Protein AF-0000000081332799 (afdb_homodimer)

Foldseek 3Di:
DFQFKKWFFFQQQGIKMDRRLQPDIAFAFDDADDDRGWHWFEKEAQLPQLLWMWTFTQQGIWIGNFNPHGIHDQDAPQGNFGWNYKYADNVANQWIWIFTKPVDATWIWIGNGNRPYIDTQPDDWDQQADPPGGKTWAEWEAAPVAQQWIWTAIQRTAIWIGRGNRNHIDGQLVQDDDPQSRGWAYWYWAAAPPFIKIWTDGQFWIWIDRPSNNHIDTDGCCVVPVFGGKHEKDDAPRQRAKIKTKTANDVQHQFIWMWITRGNRPDIDTFDEPDTDRGTWHEKEASNVQRLWIWIAHQQFWIWIGNGNRNYIDTRPDGDHGGNYMYGGSHRGDDDHYDDPPPDPD/DFQFKKWFFFQQQGIWMDRRLQPDIAFAFDDADDDRGWHWFEKEAQLPQLLWMWTFTQQGIWIGNFNPHGIHDQDAPQGNFGWNYKYADNVARQWIWIFTKPVDATWIWIGNGNRPYIDTQPDDWDQQADPPGGKTWAEWEAAPVAQQWIWTAIQRTAIWIGRGNRNHIDGQLVQPDDPQSRGWAYWYWAAAPPFIKIWTDGQFWIWIDGPSNNHIDTDGCCVVPVFGGKHEKDDAPRQRAKIKTKTANDVQHQFIWMWITRGNRPDIDTFDEPDTDRGTWHEKEASNVQRLWIWIAHQQFWIWIGNGNRNYIDTRPDGDHGGNYMYGGSHRGDDDHHDDPPPDPD

Secondary structure (DSSP, 8-state):
----EEEEEEESS-EEEESSTTSS-B---SSSSS-TT-BEEEEEE-SS-TT-EEEEETTEEEEESSTTSSEEEPP-TTTTSPEEEEEEETTEEEEEEEEEBTTSPP-EEEESSTTSS-EE-S----S-BTTTBS-EEEEEEE-TT-TT-EEEEEETTEEEEESSTTSS-EE-GGGSSSTTTT-EEEEEEEEETTEEEEEEEESSEEEEESSTTSS-EEEEHHHHHS--EEEEEE--TT-SS-EEEEEESSSS-S-EEEEEESSTTSS-EE---SS--SS-EEEEEEETTEEEEEEEEETTS-EEEESSTTSS-EE-S---SEEEEEEEESS---------S-----/----EEEEEEESS-EEEESSTTSS-B---SSSSS-TT-BEEEEEE-SS-TT-EEEEETTEEEEESSTTSSEEEPP-TTTTSPEEEEEEETTEEEEEEEEEBTTSPP-EEEESSTTSS-EE-S----S-BTTTBS-EEEEEEE-TT-TT-EEEEEETTEEEEESSTTSS-EE-GGGSSSTTTT-EEEEEEEEETTEEEEEEEESSEEEEESSTTSS-EEEEHHHHHS--EEEEEE--TT-SS-EEEEEESSSS-S-EEEEEESSTTSS-EE---SS--SS-EEEEEEETTEEEEEEEEETTS-EEEESSTTSS-EE-S---SEEEEEEEESS---------S-----

Structure (mmCIF, N/CA/C/O backbone):
data_AF-0000000081332799-model_v1
#
loop_
_entity.id
_entity.type
_entity.pdbx_description
1 polymer 'Glycosyl hydrolase'
#
loop_
_atom_site.group_PDB
_atom_site.id
_atom_site.type_symbol
_atom_site.label_atom_id
_atom_site.label_alt_id
_atom_site.label_comp_id
_atom_site.label_asym_id
_atom_site.label_entity_id
_atom_site.label_seq_id
_atom_site.pdbx_PDB_ins_code
_atom_site.Cartn_x
_atom_site.Cartn_y
_atom_site.Cartn_z
_atom_site.occupancy
_atom_site.B_iso_or_equiv
_atom_site.auth_seq_id
_atom_site.auth_comp_id
_atom_site.auth_asym_id
_atom_site.auth_atom_id
_atom_site.pdbx_PDB_model_num
ATOM 1 N N . MET A 1 1 ? -26.109 19.875 -6.348 1 60.75 1 MET A N 1
ATOM 2 C CA . MET A 1 1 ? -24.812 20.406 -6.758 1 60.75 1 MET A CA 1
ATOM 3 C C . MET A 1 1 ? -23.688 19.781 -5.938 1 60.75 1 MET A C 1
ATOM 5 O O . MET A 1 1 ? -23.891 19.422 -4.773 1 60.75 1 MET A O 1
ATOM 9 N N . SER A 1 2 ? -22.562 19.312 -6.5 1 76.81 2 SER A N 1
ATOM 10 C CA . SER A 1 2 ? -21.469 18.656 -5.809 1 76.81 2 SER A CA 1
ATOM 11 C C . SER A 1 2 ? -20.75 19.609 -4.855 1 76.81 2 SER A C 1
ATOM 13 O O . SER A 1 2 ? -20.625 20.797 -5.137 1 76.81 2 SER A O 1
ATOM 15 N N . ASN A 1 3 ? -20.5 19.203 -3.658 1 89.5 3 ASN A N 1
ATOM 16 C CA . ASN A 1 3 ? -19.781 19.938 -2.615 1 89.5 3 ASN A CA 1
ATOM 17 C C . ASN A 1 3 ? -18.281 19.953 -2.863 1 89.5 3 ASN A C 1
ATOM 19 O O . ASN A 1 3 ? -17.5 20.078 -1.925 1 89.5 3 ASN A O 1
ATOM 23 N N . GLY A 1 4 ? -17.938 19.734 -4.184 1 96.62 4 GLY A N 1
ATOM 24 C CA . GLY A 1 4 ? -16.516 19.672 -4.492 1 96.62 4 GLY A CA 1
ATOM 25 C C . GLY A 1 4 ? -16.031 18.25 -4.746 1 96.62 4 GLY A C 1
ATOM 26 O O . GLY A 1 4 ? -16.797 17.406 -5.238 1 96.62 4 GLY A O 1
ATOM 27 N N . THR A 1 5 ? -14.719 18.078 -4.59 1 97.94 5 THR A N 1
ATOM 28 C CA . THR A 1 5 ? -14.117 16.781 -4.879 1 97.94 5 THR A CA 1
ATOM 29 C C . THR A 1 5 ? -13.297 16.281 -3.688 1 97.94 5 THR A C 1
ATOM 31 O O . THR A 1 5 ? -12.508 17.031 -3.117 1 97.94 5 THR A O 1
ATOM 34 N N . LEU A 1 6 ? -13.562 15.055 -3.318 1 98 6 LEU A N 1
ATOM 35 C CA . LEU A 1 6 ? -12.719 14.359 -2.354 1 98 6 LEU A CA 1
ATOM 36 C C . LEU A 1 6 ? -11.57 13.641 -3.055 1 98 6 LEU A C 1
ATOM 38 O O . LEU A 1 6 ? -11.781 12.969 -4.07 1 98 6 LEU A O 1
ATOM 42 N N . LEU A 1 7 ? -10.375 13.859 -2.574 1 98.62 7 LEU A N 1
ATOM 43 C CA . LEU A 1 7 ? -9.211 13.109 -3.016 1 98.62 7 LEU A CA 1
ATOM 44 C C . LEU A 1 7 ? -8.625 12.281 -1.873 1 98.62 7 LEU A C 1
ATOM 46 O O . LEU A 1 7 ? -8.453 12.789 -0.762 1 98.62 7 LEU A O 1
ATOM 50 N N . VAL A 1 8 ? -8.367 11.031 -2.117 1 98.56 8 VAL A N 1
ATOM 51 C CA . VAL A 1 8 ? -7.742 10.117 -1.166 1 98.56 8 VAL A CA 1
ATOM 52 C C . VAL A 1 8 ? -6.387 9.664 -1.7 1 98.56 8 VAL A C 1
ATOM 54 O O . VAL A 1 8 ? -6.316 8.977 -2.725 1 98.56 8 VAL A O 1
ATOM 57 N N . ALA A 1 9 ? -5.332 10.109 -1.095 1 98.62 9 ALA A N 1
ATOM 58 C CA . ALA A 1 9 ? -3.986 9.625 -1.404 1 98.62 9 ALA A CA 1
ATOM 59 C C . ALA A 1 9 ? -3.717 8.289 -0.732 1 98.62 9 ALA A C 1
ATOM 61 O O . ALA A 1 9 ? -4.004 8.109 0.455 1 98.62 9 ALA A O 1
ATOM 62 N N . THR A 1 10 ? -3.182 7.352 -1.467 1 96.69 10 THR A N 1
ATOM 63 C CA . THR A 1 10 ? -3.021 6.004 -0.927 1 96.69 10 THR A CA 1
ATOM 64 C C . THR A 1 10 ? -1.619 5.473 -1.207 1 96.69 10 THR A C 1
ATOM 66 O O . THR A 1 10 ? -0.896 6.023 -2.039 1 96.69 10 THR A O 1
ATOM 69 N N . VAL A 1 11 ? -1.286 4.473 -0.447 1 93.88 11 VAL A N 1
ATOM 70 C CA . VAL A 1 11 ? -0.111 3.654 -0.731 1 93.88 11 VAL A CA 1
ATOM 71 C C . VAL A 1 11 ? -0.506 2.465 -1.603 1 93.88 11 VAL A C 1
ATOM 73 O O . VAL A 1 11 ? -1.125 1.513 -1.12 1 93.88 11 VAL A O 1
ATOM 76 N N . GLY A 1 12 ? -0.339 2.617 -2.92 1 89.31 12 GLY A N 1
ATOM 77 C CA . GLY A 1 12 ? -0.584 1.477 -3.787 1 89.31 12 GLY A CA 1
ATOM 78 C C . GLY A 1 12 ? -1.628 1.749 -4.852 1 89.31 12 GLY A C 1
ATOM 79 O O . GLY A 1 12 ? -1.73 1.008 -5.832 1 89.31 12 GLY A O 1
ATOM 80 N N . GLN A 1 13 ? -2.42 2.824 -4.711 1 92.38 13 GLN A N 1
ATOM 81 C CA . GLN A 1 13 ? -3.414 3.176 -5.715 1 92.38 13 GLN A CA 1
ATOM 82 C C . GLN A 1 13 ? -3.34 4.66 -6.07 1 92.38 13 GLN A C 1
ATOM 84 O O . GLN A 1 13 ? -4.344 5.262 -6.453 1 92.38 13 GLN A O 1
ATOM 89 N N . ALA A 1 14 ? -2.283 5.223 -5.801 1 95.5 14 ALA A N 1
ATOM 90 C CA . ALA A 1 14 ? -2.033 6.637 -6.066 1 95.5 14 ALA A CA 1
ATOM 91 C C . ALA A 1 14 ? -3.113 7.512 -5.438 1 95.5 14 ALA A C 1
ATOM 93 O O . ALA A 1 14 ? -3.266 7.539 -4.215 1 95.5 14 ALA A O 1
ATOM 94 N N . ILE A 1 15 ? -3.957 8.141 -6.301 1 97.75 15 ILE A N 1
ATOM 95 C CA . ILE A 1 15 ? -5 9.031 -5.801 1 97.75 15 ILE A CA 1
ATOM 96 C C . ILE A 1 15 ? -6.355 8.609 -6.359 1 97.75 15 ILE A C 1
ATOM 98 O O . ILE A 1 15 ? -6.504 8.422 -7.57 1 97.75 15 ILE A O 1
ATOM 102 N N . ILE A 1 16 ? -7.289 8.445 -5.492 1 96.75 16 ILE A N 1
ATOM 103 C CA . ILE A 1 16 ? -8.664 8.141 -5.859 1 96.75 16 ILE A CA 1
ATOM 104 C C . ILE A 1 16 ? -9.562 9.344 -5.57 1 96.75 16 ILE A C 1
ATOM 106 O O . ILE A 1 16 ? -9.422 9.992 -4.535 1 96.75 16 ILE A O 1
ATOM 110 N N . ARG A 1 17 ? -10.523 9.625 -6.469 1 97.06 17 ARG A N 1
ATOM 111 C CA . ARG A 1 17 ? -11.297 10.852 -6.32 1 97.06 17 ARG A CA 1
ATOM 112 C C . ARG A 1 17 ? -12.797 10.57 -6.379 1 97.06 17 ARG A C 1
ATOM 114 O O . ARG A 1 17 ? -13.227 9.594 -7.004 1 97.06 17 ARG A O 1
ATOM 121 N N . SER A 1 18 ? -13.555 11.367 -5.773 1 96.81 18 SER A N 1
ATOM 122 C CA . SER A 1 18 ? -15.008 11.406 -5.848 1 96.81 18 SER A CA 1
ATOM 123 C C . SER A 1 18 ? -15.523 12.836 -5.941 1 96.81 18 SER A C 1
ATOM 125 O O . SER A 1 18 ? -15.164 13.688 -5.125 1 96.81 18 SER A O 1
ATOM 127 N N . ALA A 1 19 ? -16.375 13.062 -6.906 1 96.5 19 ALA A N 1
ATOM 128 C CA . ALA A 1 19 ? -16.953 14.391 -7.086 1 96.5 19 ALA A CA 1
ATOM 129 C C . ALA A 1 19 ? -18.453 14.375 -6.832 1 96.5 19 ALA A C 1
ATOM 131 O O . ALA A 1 19 ? -19.188 15.258 -7.293 1 96.5 19 ALA A O 1
ATOM 132 N N . ASP A 1 20 ? -18.969 13.336 -6.172 1 94.25 20 ASP A N 1
ATOM 133 C CA . ASP A 1 20 ? -20.391 13.195 -5.887 1 94.25 20 ASP A CA 1
ATOM 134 C C . ASP A 1 20 ? -20.625 12.734 -4.449 1 94.25 20 ASP A C 1
ATOM 136 O O . ASP A 1 20 ? -21.469 11.883 -4.195 1 94.25 20 ASP A O 1
ATOM 140 N N . ASP A 1 21 ? -19.75 13.219 -3.611 1 92 21 ASP A N 1
ATOM 141 C CA . ASP A 1 21 ? -19.891 13.023 -2.17 1 92 21 ASP A CA 1
ATOM 142 C C . ASP A 1 21 ? -19.75 11.555 -1.793 1 92 21 ASP A C 1
ATOM 144 O O . ASP A 1 21 ? -20.484 11.055 -0.931 1 92 21 ASP A O 1
ATOM 148 N N . GLY A 1 22 ? -18.891 10.836 -2.506 1 92.75 22 GLY A N 1
ATOM 149 C CA . GLY A 1 22 ? -18.531 9.477 -2.135 1 92.75 22 GLY A CA 1
ATOM 150 C C . GLY A 1 22 ? -19.422 8.43 -2.764 1 92.75 22 GLY A C 1
ATOM 151 O O . GLY A 1 22 ? -19.25 7.234 -2.525 1 92.75 22 GLY A O 1
ATOM 152 N N . LYS A 1 23 ? -20.375 8.844 -3.596 1 93.25 23 LYS A N 1
ATOM 153 C CA . LYS A 1 23 ? -21.25 7.867 -4.242 1 93.25 23 LYS A CA 1
ATOM 154 C C . LYS A 1 23 ? -20.469 7.004 -5.23 1 93.25 23 LYS A C 1
ATOM 156 O O . LYS A 1 23 ? -20.688 5.797 -5.32 1 93.25 23 LYS A O 1
ATOM 161 N N . THR A 1 24 ? -19.578 7.625 -5.961 1 92.69 24 THR A N 1
ATOM 162 C CA . THR A 1 24 ? -18.688 6.91 -6.859 1 92.69 24 THR A CA 1
ATOM 163 C C . THR A 1 24 ? -17.234 7.344 -6.637 1 92.69 24 THR A C 1
ATOM 165 O O . THR A 1 24 ? -16.984 8.461 -6.195 1 92.69 24 THR A O 1
ATOM 168 N N . TRP A 1 25 ? -16.406 6.469 -6.871 1 94.19 25 TRP A N 1
ATOM 169 C CA . TRP A 1 25 ? -14.969 6.703 -6.73 1 94.19 25 TRP A CA 1
ATOM 170 C C . TRP A 1 25 ? -14.219 6.289 -7.992 1 94.19 25 TRP A C 1
ATOM 172 O O . TRP A 1 25 ? -14.57 5.289 -8.625 1 94.19 25 TRP A O 1
ATOM 182 N N . HIS A 1 26 ? -13.188 7.062 -8.305 1 93.06 26 HIS A N 1
ATOM 183 C CA . HIS A 1 26 ? -12.5 6.863 -9.578 1 93.06 26 HIS A CA 1
ATOM 184 C C . HIS A 1 26 ? -10.992 6.832 -9.391 1 93.06 26 HIS A C 1
ATOM 186 O O . HIS A 1 26 ? -10.414 7.746 -8.797 1 93.06 26 HIS A O 1
ATOM 192 N N . ARG A 1 27 ? -10.383 5.824 -10 1 92 27 ARG A N 1
ATOM 193 C CA . ARG A 1 27 ? -8.93 5.691 -9.992 1 92 27 ARG A CA 1
ATOM 194 C C . ARG A 1 27 ? -8.297 6.535 -11.094 1 92 27 ARG A C 1
ATOM 196 O O . ARG A 1 27 ? -8.984 6.969 -12.023 1 92 27 ARG A O 1
ATOM 203 N N . LEU A 1 28 ? -7.023 6.703 -11.008 1 92.25 28 LEU A N 1
ATOM 204 C CA . LEU A 1 28 ? -6.281 7.449 -12.023 1 92.25 28 LEU A CA 1
ATOM 205 C C . LEU A 1 28 ? -6.242 6.684 -13.336 1 92.25 28 LEU A C 1
ATOM 207 O O . LEU A 1 28 ? -6.113 5.457 -13.344 1 92.25 28 LEU A O 1
ATOM 211 N N . GLY A 1 29 ? -6.281 7.434 -14.391 1 87.75 29 GLY A N 1
ATOM 212 C CA . GLY A 1 29 ? -6.117 6.844 -15.711 1 87.75 29 GLY A CA 1
ATOM 213 C C . GLY A 1 29 ? -4.672 6.531 -16.047 1 87.75 29 GLY A C 1
ATOM 214 O O . GLY A 1 29 ? -3.764 6.844 -15.273 1 87.75 29 GLY A O 1
ATOM 215 N N . LEU A 1 30 ? -4.496 5.977 -17.219 1 87.69 30 LEU A N 1
ATOM 216 C CA . LEU A 1 30 ? -3.168 5.586 -17.672 1 87.69 30 LEU A CA 1
ATOM 217 C C . LEU A 1 30 ? -2.543 6.68 -18.531 1 87.69 30 LEU A C 1
ATOM 219 O O . LEU A 1 30 ? -3.223 7.633 -18.922 1 87.69 30 LEU A O 1
ATOM 223 N N . GLY A 1 31 ? -1.289 6.527 -18.797 1 87.19 31 GLY A N 1
ATOM 224 C CA . GLY A 1 31 ? -0.63 7.398 -19.75 1 87.19 31 GLY A CA 1
ATOM 225 C C . GLY A 1 31 ? -0.252 8.75 -19.172 1 87.19 31 GLY A C 1
ATOM 226 O O . GLY A 1 31 ? -0.394 9.781 -19.828 1 87.19 31 GLY A O 1
ATOM 227 N N . GLN A 1 32 ? 0.061 8.742 -17.984 1 92.19 32 GLN A N 1
ATOM 228 C CA . GLN A 1 32 ? 0.533 9.945 -17.312 1 92.19 32 GLN A CA 1
ATOM 229 C C . GLN A 1 32 ? 1.716 9.633 -16.406 1 92.19 32 GLN A C 1
ATOM 231 O O . GLN A 1 32 ? 2.086 8.469 -16.234 1 92.19 32 GLN A O 1
ATOM 236 N N . ASP A 1 33 ? 2.262 10.664 -15.836 1 93.88 33 ASP A N 1
ATOM 237 C CA . ASP A 1 33 ? 3.508 10.484 -15.094 1 93.88 33 ASP A CA 1
ATOM 238 C C . ASP A 1 33 ? 3.285 9.656 -13.828 1 93.88 33 ASP A C 1
ATOM 240 O O . ASP A 1 33 ? 4.113 8.812 -13.484 1 93.88 33 ASP A O 1
ATOM 244 N N . LEU A 1 34 ? 2.191 9.953 -13.211 1 94.69 34 LEU A N 1
ATOM 245 C CA . LEU A 1 34 ? 1.868 9.211 -12 1 94.69 34 LEU A CA 1
ATOM 246 C C . LEU A 1 34 ? 1.083 7.945 -12.328 1 94.69 34 LEU A C 1
ATOM 248 O O . LEU A 1 34 ? -0.056 8.023 -12.797 1 94.69 34 LEU A O 1
ATOM 252 N N . GLU A 1 35 ? 1.666 6.859 -12.047 1 90.31 35 GLU A N 1
ATOM 253 C CA . GLU A 1 35 ? 0.993 5.594 -12.336 1 90.31 35 GLU A CA 1
ATOM 254 C C . GLU A 1 35 ? -0.149 5.344 -11.352 1 90.31 35 GLU A C 1
ATOM 256 O O . GLU A 1 35 ? -0.098 5.785 -10.203 1 90.31 35 GLU A O 1
ATOM 261 N N . PHE A 1 36 ? -1.096 4.605 -11.727 1 89.38 36 PHE A N 1
ATOM 262 C CA . PHE A 1 36 ? -2.32 4.406 -10.961 1 89.38 36 PHE A CA 1
ATOM 263 C C . PHE A 1 36 ? -2.045 3.596 -9.703 1 89.38 36 PHE A C 1
ATOM 265 O O . PHE A 1 36 ? -2.867 3.566 -8.781 1 89.38 36 PHE A O 1
ATOM 272 N N . ASP A 1 37 ? -0.985 2.902 -9.625 1 89.5 37 ASP A N 1
ATOM 273 C CA . ASP A 1 37 ? -0.65 2.092 -8.461 1 89.5 37 ASP A CA 1
ATOM 274 C C . ASP A 1 37 ? 0.537 2.686 -7.699 1 89.5 37 ASP A C 1
ATOM 276 O O . ASP A 1 37 ? 1.212 1.981 -6.945 1 89.5 37 ASP A O 1
ATOM 280 N N . ALA A 1 38 ? 0.801 3.984 -7.891 1 93.19 38 ALA A N 1
ATOM 281 C CA . ALA A 1 38 ? 1.904 4.68 -7.23 1 93.19 38 ALA A CA 1
ATOM 282 C C . ALA A 1 38 ? 1.61 4.891 -5.75 1 93.19 38 ALA A C 1
ATOM 284 O O . ALA A 1 38 ? 0.5 4.621 -5.285 1 93.19 38 ALA A O 1
ATOM 285 N N . ILE A 1 39 ? 2.619 5.266 -5.047 1 95.44 39 ILE A N 1
ATOM 286 C CA . ILE A 1 39 ? 2.498 5.703 -3.66 1 95.44 39 ILE A CA 1
ATOM 287 C C . ILE A 1 39 ? 2.32 7.219 -3.607 1 95.44 39 ILE A C 1
ATOM 289 O O . ILE A 1 39 ? 3.104 7.961 -4.207 1 95.44 39 ILE A O 1
ATOM 293 N N . THR A 1 40 ? 1.343 7.652 -3.016 1 97.69 40 THR A N 1
ATOM 294 C CA . THR A 1 40 ? 1.108 9.07 -2.752 1 97.69 40 THR A CA 1
ATOM 295 C C . THR A 1 40 ? 0.928 9.312 -1.257 1 97.69 40 THR A C 1
ATOM 297 O O . THR A 1 40 ? 0.11 8.664 -0.607 1 97.69 40 THR A O 1
ATOM 300 N N . ARG A 1 41 ? 1.641 10.328 -0.705 1 97.88 41 ARG A N 1
ATOM 301 C CA . ARG A 1 41 ? 1.712 10.43 0.749 1 97.88 41 ARG A CA 1
ATOM 302 C C . ARG A 1 41 ? 1.12 11.75 1.236 1 97.88 41 ARG A C 1
ATOM 304 O O . ARG A 1 41 ? 0.781 11.883 2.414 1 97.88 41 ARG A O 1
ATOM 311 N N . SER A 1 42 ? 1.037 12.703 0.367 1 98.69 42 SER A N 1
ATOM 312 C CA . SER A 1 42 ? 0.623 14.031 0.805 1 98.69 42 SER A CA 1
ATOM 313 C C . SER A 1 42 ? -0.064 14.797 -0.322 1 98.69 42 SER A C 1
ATOM 315 O O . SER A 1 42 ? 0.292 14.641 -1.492 1 98.69 42 SER A O 1
ATOM 317 N N . LEU A 1 43 ? -1.007 15.562 0.014 1 98.81 43 LEU A N 1
ATOM 318 C CA . LEU A 1 43 ? -1.719 16.453 -0.902 1 98.81 43 LEU A CA 1
ATOM 319 C C . LEU A 1 43 ? -1.737 17.875 -0.374 1 98.81 43 LEU A C 1
ATOM 321 O O . LEU A 1 43 ? -1.831 18.094 0.836 1 98.81 43 LEU A O 1
ATOM 325 N N . SER A 1 44 ? -1.671 18.828 -1.257 1 98.75 44 SER A N 1
ATOM 326 C CA . SER A 1 44 ? -1.766 20.234 -0.876 1 98.75 44 SER A CA 1
ATOM 327 C C . SER A 1 44 ? -2.418 21.062 -1.979 1 98.75 44 SER A C 1
ATOM 329 O O . SER A 1 44 ? -2.104 20.891 -3.158 1 98.75 44 SER A O 1
ATOM 331 N N . LEU A 1 45 ? -3.266 21.906 -1.601 1 97.62 45 LEU A N 1
ATOM 332 C CA . LEU A 1 45 ? -4.082 22.688 -2.529 1 97.62 45 LEU A CA 1
ATOM 333 C C . LEU A 1 45 ? -3.418 24.031 -2.846 1 97.62 45 LEU A C 1
ATOM 335 O O . LEU A 1 45 ? -2.873 24.688 -1.953 1 97.62 45 LEU A O 1
ATOM 339 N N . HIS A 1 46 ? -3.506 24.453 -4.105 1 97.62 46 HIS A N 1
ATOM 340 C CA . HIS A 1 46 ? -3.23 25.828 -4.465 1 97.62 46 HIS A CA 1
ATOM 341 C C . HIS A 1 46 ? -4.273 26.766 -3.875 1 97.62 46 HIS A C 1
ATOM 343 O O . HIS A 1 46 ? -5.477 26.578 -4.062 1 97.62 46 HIS A O 1
ATOM 349 N N . PRO A 1 47 ? -3.869 27.797 -3.158 1 95.12 47 PRO A N 1
ATOM 350 C CA . PRO A 1 47 ? -4.836 28.625 -2.436 1 95.12 47 PRO A CA 1
ATOM 351 C C . PRO A 1 47 ? -5.711 29.453 -3.369 1 95.12 47 PRO A C 1
ATOM 353 O O . PRO A 1 47 ? -6.844 29.797 -3.02 1 95.12 47 PRO A O 1
ATOM 356 N N . GLY A 1 48 ? -5.344 29.781 -4.543 1 95.69 48 GLY A N 1
ATOM 357 C CA . GLY A 1 48 ? -6.082 30.656 -5.434 1 95.69 48 GLY A CA 1
ATOM 358 C C . GLY A 1 48 ? -6.754 29.938 -6.582 1 95.69 48 GLY A C 1
ATOM 359 O O . GLY A 1 48 ? -7.656 30.469 -7.223 1 95.69 48 GLY A O 1
ATOM 360 N N . THR A 1 49 ? -6.332 28.766 -6.828 1 97.62 49 THR A N 1
ATOM 361 C CA . THR A 1 49 ? -6.859 27.938 -7.918 1 97.62 49 THR A CA 1
ATOM 362 C C . THR A 1 49 ? -7.164 26.531 -7.434 1 97.62 49 THR A C 1
ATOM 364 O O . THR A 1 49 ? -6.316 25.641 -7.535 1 97.62 49 THR A O 1
ATOM 367 N N . PRO A 1 50 ? -8.375 26.266 -6.988 1 96.5 50 PRO A N 1
ATOM 368 C CA . PRO A 1 50 ? -8.703 25.016 -6.305 1 96.5 50 PRO A CA 1
ATOM 369 C C . PRO A 1 50 ? -8.594 23.797 -7.219 1 96.5 50 PRO A C 1
ATOM 371 O O . PRO A 1 50 ? -8.633 22.656 -6.746 1 96.5 50 PRO A O 1
ATOM 374 N N . GLU A 1 51 ? -8.422 24.016 -8.539 1 97.94 51 GLU A N 1
ATOM 375 C CA . GLU A 1 51 ? -8.203 22.922 -9.484 1 97.94 51 GLU A CA 1
ATOM 376 C C . GLU A 1 51 ? -6.762 22.422 -9.422 1 97.94 51 GLU A C 1
ATOM 378 O O . GLU A 1 51 ? -6.461 21.312 -9.891 1 97.94 51 GLU A O 1
ATOM 383 N N . VAL A 1 52 ? -5.898 23.266 -8.93 1 98.62 52 VAL A N 1
ATOM 384 C CA . VAL A 1 52 ? -4.477 22.953 -8.891 1 98.62 52 VAL A CA 1
ATOM 385 C C . VAL A 1 52 ? -4.129 22.281 -7.559 1 98.62 52 VAL A C 1
ATOM 387 O O . VAL A 1 52 ? -4.301 22.891 -6.496 1 98.62 52 VAL A O 1
ATOM 390 N N . ILE A 1 53 ? -3.648 21.031 -7.602 1 98.75 53 ILE A N 1
ATOM 391 C CA . ILE A 1 53 ? -3.332 20.234 -6.426 1 98.75 53 ILE A CA 1
ATOM 392 C C . ILE A 1 53 ? -1.935 19.641 -6.566 1 98.75 53 ILE A C 1
ATOM 394 O O . ILE A 1 53 ? -1.572 19.141 -7.637 1 98.75 53 ILE A O 1
ATOM 398 N N . TYR A 1 54 ? -1.132 19.75 -5.559 1 98.94 54 TYR A N 1
ATOM 399 C CA . TYR A 1 54 ? 0.18 19.125 -5.504 1 98.94 54 TYR A CA 1
ATOM 400 C C . TYR A 1 54 ? 0.123 17.812 -4.715 1 98.94 54 TYR A C 1
ATOM 402 O O . TYR A 1 54 ? -0.66 17.688 -3.773 1 98.94 54 TYR A O 1
ATOM 410 N N . ALA A 1 55 ? 0.93 16.844 -5.105 1 98.88 55 ALA A N 1
ATOM 411 C CA . ALA A 1 55 ? 1.005 15.555 -4.434 1 98.88 55 ALA A CA 1
ATOM 412 C C . ALA A 1 55 ? 2.455 15.148 -4.18 1 98.88 55 ALA A C 1
ATOM 414 O O . ALA A 1 55 ? 3.301 15.258 -5.07 1 98.88 55 ALA A O 1
ATOM 415 N N . GLY A 1 56 ? 2.77 14.828 -2.953 1 98.88 56 GLY A N 1
ATOM 416 C CA . GLY A 1 56 ? 4.008 14.117 -2.666 1 98.88 56 GLY A CA 1
ATOM 417 C C . GLY A 1 56 ? 3.928 12.633 -2.967 1 98.88 56 GLY A C 1
ATOM 418 O O . GLY A 1 56 ? 3.082 11.93 -2.414 1 98.88 56 GLY A O 1
ATOM 419 N N . THR A 1 57 ? 4.812 12.109 -3.793 1 98.25 57 THR A N 1
ATOM 420 C CA . THR A 1 57 ? 4.707 10.742 -4.285 1 98.25 57 THR A CA 1
ATOM 421 C C . THR A 1 57 ? 6.047 10.016 -4.164 1 98.25 57 THR A C 1
ATOM 423 O O . THR A 1 57 ? 7.008 10.57 -3.621 1 98.25 57 THR A O 1
ATOM 426 N N . ASP A 1 58 ? 6.051 8.758 -4.66 1 95.25 58 ASP A N 1
ATOM 427 C CA . ASP A 1 58 ? 7.277 7.969 -4.633 1 95.25 58 ASP A CA 1
ATOM 428 C C . ASP A 1 58 ? 8.188 8.312 -5.812 1 95.25 58 ASP A C 1
ATOM 430 O O . ASP A 1 58 ? 9.305 7.816 -5.906 1 95.25 58 ASP A O 1
ATOM 434 N N . ILE A 1 59 ? 7.73 9.266 -6.668 1 96.31 59 ILE A N 1
ATOM 435 C CA . ILE A 1 59 ? 8.586 9.664 -7.785 1 96.31 59 ILE A CA 1
ATOM 436 C C . ILE A 1 59 ? 8.938 11.148 -7.656 1 96.31 59 ILE A C 1
ATOM 438 O O . ILE A 1 59 ? 9.43 11.758 -8.609 1 96.31 59 ILE A O 1
ATOM 442 N N . GLY A 1 60 ? 8.672 11.688 -6.527 1 98.31 60 GLY A N 1
ATOM 443 C CA . GLY A 1 60 ? 8.898 13.109 -6.305 1 98.31 60 GLY A CA 1
ATOM 444 C C . GLY A 1 60 ? 7.605 13.898 -6.148 1 98.31 60 GLY A C 1
ATOM 445 O O . GLY A 1 60 ? 6.641 13.406 -5.566 1 98.31 60 GLY A O 1
ATOM 446 N N . LEU A 1 61 ? 7.664 15.117 -6.582 1 98.88 61 LEU A N 1
ATOM 447 C CA . LEU A 1 61 ? 6.516 16.016 -6.523 1 98.88 61 LEU A CA 1
ATOM 448 C C . LEU A 1 61 ? 5.723 15.969 -7.824 1 98.88 61 LEU A C 1
ATOM 450 O O . LEU A 1 61 ? 6.305 15.977 -8.914 1 98.88 61 LEU A O 1
ATOM 454 N N . CYS A 1 62 ? 4.449 15.867 -7.711 1 98.88 62 CYS A N 1
ATOM 455 C CA . CYS A 1 62 ? 3.562 15.961 -8.867 1 98.88 62 CYS A CA 1
ATOM 456 C C . CYS A 1 62 ? 2.533 17.062 -8.68 1 98.88 62 CYS A C 1
ATOM 458 O O . CYS A 1 62 ? 2.26 17.484 -7.547 1 98.88 62 CYS A O 1
ATOM 460 N N . VAL A 1 63 ? 2.01 17.516 -9.805 1 98.88 63 VAL A N 1
ATOM 461 C CA . VAL A 1 63 ? 0.981 18.547 -9.758 1 98.88 63 VAL A CA 1
ATOM 462 C C . VAL A 1 63 ? -0.128 18.234 -10.758 1 98.88 63 VAL A C 1
ATOM 464 O O . VAL A 1 63 ? 0.131 17.656 -11.812 1 98.88 63 VAL A O 1
ATOM 467 N N . SER A 1 64 ? -1.286 18.469 -10.398 1 98.69 64 SER A N 1
ATOM 468 C CA . SER A 1 64 ? -2.451 18.422 -11.273 1 98.69 64 SER A CA 1
ATOM 469 C C . SER A 1 64 ? -3.07 19.797 -11.461 1 98.69 64 SER A C 1
ATOM 471 O O . SER A 1 64 ? -3.172 20.578 -10.508 1 98.69 64 SER A O 1
ATOM 473 N N . HIS A 1 65 ? -3.549 20.047 -12.664 1 98.44 65 HIS A N 1
ATOM 474 C CA . HIS A 1 65 ? -4.195 21.328 -12.969 1 98.44 65 HIS A CA 1
ATOM 475 C C . HIS A 1 65 ? -5.672 21.125 -13.281 1 98.44 65 HIS A C 1
ATOM 477 O O . HIS A 1 65 ? -6.359 22.078 -13.664 1 98.44 65 HIS A O 1
ATOM 483 N N . ASP A 1 66 ? -6.172 19.938 -13.094 1 97.88 66 ASP A N 1
ATOM 484 C CA . ASP A 1 66 ? -7.559 19.641 -13.445 1 97.88 66 ASP A CA 1
ATOM 485 C C . ASP A 1 66 ? -8.234 18.828 -12.344 1 97.88 66 ASP A C 1
ATOM 487 O O . ASP A 1 66 ? -8.953 17.859 -12.633 1 97.88 66 ASP A O 1
ATOM 491 N N . THR A 1 67 ? -7.934 19.141 -11.117 1 98.06 67 THR A N 1
ATOM 492 C CA . THR A 1 67 ? -8.586 18.578 -9.938 1 98.06 67 THR A CA 1
ATOM 493 C C . THR A 1 67 ? -8.281 17.094 -9.797 1 98.06 67 THR A C 1
ATOM 495 O O . THR A 1 67 ? -9.18 16.297 -9.523 1 98.06 67 THR A O 1
ATOM 498 N N . GLY A 1 68 ? -7.031 16.703 -10.125 1 97.44 68 GLY A N 1
ATOM 499 C CA . GLY A 1 68 ? -6.527 15.375 -9.836 1 97.44 68 GLY A CA 1
ATOM 500 C C . GLY A 1 68 ? -6.727 14.406 -10.984 1 97.44 68 GLY A C 1
ATOM 501 O O . GLY A 1 68 ? -6.52 13.195 -10.836 1 97.44 68 GLY A O 1
ATOM 502 N N . GLY A 1 69 ? -7.137 14.891 -12.172 1 95.5 69 GLY A N 1
ATOM 503 C CA . GLY A 1 69 ? -7.324 14.008 -13.312 1 95.5 69 GLY A CA 1
ATOM 504 C C . GLY A 1 69 ? -6.02 13.562 -13.938 1 95.5 69 GLY A C 1
ATOM 505 O O . GLY A 1 69 ? -5.855 12.383 -14.273 1 95.5 69 GLY A O 1
ATOM 506 N N . ARG A 1 70 ? -5.18 14.508 -14.18 1 96.25 70 ARG A N 1
ATOM 507 C CA . ARG A 1 70 ? -3.855 14.25 -14.742 1 96.25 70 ARG A CA 1
ATOM 508 C C . ARG A 1 70 ? -2.762 14.852 -13.867 1 96.25 70 ARG A C 1
ATOM 510 O O . ARG A 1 70 ? -2.879 16 -13.422 1 96.25 70 ARG A O 1
ATOM 517 N N . TRP A 1 71 ? -1.763 14.062 -13.688 1 98.12 71 TRP A N 1
ATOM 518 C CA . TRP A 1 71 ? -0.662 14.484 -12.828 1 98.12 71 TRP A CA 1
ATOM 519 C C . TRP A 1 71 ? 0.645 14.555 -13.609 1 98.12 71 TRP A C 1
ATOM 521 O O . TRP A 1 71 ? 0.942 13.664 -14.414 1 98.12 71 TRP A O 1
ATOM 531 N N . GLN A 1 72 ? 1.347 15.602 -13.383 1 98.19 72 GLN A N 1
ATOM 532 C CA . GLN A 1 72 ? 2.652 15.82 -14 1 98.19 72 GLN A CA 1
ATOM 533 C C . GLN A 1 72 ? 3.746 15.938 -12.945 1 98.19 72 GLN A C 1
ATOM 535 O O . GLN A 1 72 ? 3.559 16.609 -11.922 1 98.19 72 GLN A O 1
ATOM 540 N N . GLN A 1 73 ? 4.812 15.25 -13.195 1 98.31 73 GLN A N 1
ATOM 541 C CA . GLN A 1 73 ? 5.945 15.391 -12.297 1 98.31 73 GLN A CA 1
ATOM 542 C C . GLN A 1 73 ? 6.562 16.781 -12.398 1 98.31 73 GLN A C 1
ATOM 544 O O . GLN A 1 73 ? 6.75 17.297 -13.508 1 98.31 73 GLN A O 1
ATOM 549 N N . VAL A 1 74 ? 6.805 17.359 -11.281 1 98.56 74 VAL A N 1
ATOM 550 C CA . VAL A 1 74 ? 7.531 18.625 -11.227 1 98.56 74 VAL A CA 1
ATOM 551 C C . VAL A 1 74 ? 9.039 18.359 -11.242 1 98.56 74 VAL A C 1
ATOM 553 O O . VAL A 1 74 ? 9.555 17.641 -10.375 1 98.56 74 VAL A O 1
ATOM 556 N N . ASP A 1 75 ? 9.695 18.906 -12.188 1 98.25 75 ASP A N 1
ATOM 557 C CA . ASP A 1 75 ? 11.148 18.734 -12.227 1 98.25 75 ASP A CA 1
ATOM 558 C C . ASP A 1 75 ? 11.812 19.359 -11.008 1 98.25 75 ASP A C 1
ATOM 560 O O . ASP A 1 75 ? 11.617 20.547 -10.727 1 98.25 75 ASP A O 1
ATOM 564 N N . SER A 1 76 ? 12.539 18.578 -10.258 1 98.5 76 SER A N 1
ATOM 565 C CA . SER A 1 76 ? 13.148 19 -9 1 98.5 76 SER A CA 1
ATOM 566 C C . SER A 1 76 ? 14.414 18.203 -8.703 1 98.5 76 SER A C 1
ATOM 568 O O . SER A 1 76 ? 14.664 17.172 -9.328 1 98.5 76 SER A O 1
ATOM 570 N N . PRO A 1 77 ? 15.266 18.672 -7.75 1 98.31 77 PRO A N 1
ATOM 571 C CA . PRO A 1 77 ? 16.469 17.922 -7.367 1 98.31 77 PRO A CA 1
ATOM 572 C C . PRO A 1 77 ? 16.141 16.609 -6.641 1 98.31 77 PRO A C 1
ATOM 574 O O . PRO A 1 77 ? 17.031 15.789 -6.414 1 98.31 77 PRO A O 1
ATOM 577 N N . PHE A 1 78 ? 14.961 16.375 -6.344 1 98.25 78 PHE A N 1
ATOM 578 C CA . PHE A 1 78 ? 14.578 15.164 -5.605 1 98.25 78 PHE A CA 1
ATOM 579 C C . PHE A 1 78 ? 13.688 14.273 -6.457 1 98.25 78 PHE A C 1
ATOM 581 O O . PHE A 1 78 ? 12.867 13.523 -5.93 1 98.25 78 PHE A O 1
ATOM 588 N N . ASN A 1 79 ? 13.789 14.391 -7.73 1 97.75 79 ASN A N 1
ATOM 589 C CA . ASN A 1 79 ? 13.141 13.43 -8.609 1 97.75 79 ASN A CA 1
ATOM 590 C C . ASN A 1 79 ? 13.477 11.992 -8.219 1 97.75 79 ASN A C 1
ATOM 592 O O . ASN A 1 79 ? 14.641 11.672 -7.957 1 97.75 79 ASN A O 1
ATOM 596 N N . GLY A 1 80 ? 12.414 11.148 -8.164 1 95 80 GLY A N 1
ATOM 597 C CA . GLY A 1 80 ? 12.617 9.75 -7.848 1 95 80 GLY A CA 1
ATOM 598 C C . GLY A 1 80 ? 12.656 9.477 -6.355 1 95 80 GLY A C 1
ATOM 599 O O . GLY A 1 80 ? 12.672 8.32 -5.93 1 95 80 GLY A O 1
ATOM 600 N N . GLN A 1 81 ? 12.711 10.531 -5.559 1 96.44 81 GLN A N 1
ATOM 601 C CA . GLN A 1 81 ? 12.688 10.352 -4.113 1 96.44 81 GLN A CA 1
ATOM 602 C C . GLN A 1 81 ? 11.258 10.344 -3.576 1 96.44 81 GLN A C 1
ATOM 604 O O . GLN A 1 81 ? 10.352 10.891 -4.211 1 96.44 81 GLN A O 1
ATOM 609 N N . THR A 1 82 ? 11.117 9.766 -2.426 1 96.44 82 THR A N 1
ATOM 610 C CA . THR A 1 82 ? 9.797 9.703 -1.818 1 96.44 82 THR A CA 1
ATOM 611 C C . THR A 1 82 ? 9.492 10.984 -1.058 1 96.44 82 THR A C 1
ATOM 613 O O . THR A 1 82 ? 10.219 11.359 -0.134 1 96.44 82 THR A O 1
ATOM 616 N N . VAL A 1 83 ? 8.461 11.641 -1.464 1 98.5 83 VAL A N 1
ATOM 617 C CA . VAL A 1 83 ? 8.023 12.867 -0.816 1 98.5 83 VAL A CA 1
ATOM 618 C C . VAL A 1 83 ? 6.926 12.555 0.199 1 98.5 83 VAL A C 1
ATOM 620 O O . VAL A 1 83 ? 5.859 12.055 -0.164 1 98.5 83 VAL A O 1
ATOM 623 N N . TRP A 1 84 ? 7.156 12.914 1.436 1 98.38 84 TRP A N 1
ATOM 624 C CA . TRP A 1 84 ? 6.23 12.602 2.52 1 98.38 84 TRP A CA 1
ATOM 625 C C . TRP A 1 84 ? 5.34 13.797 2.838 1 98.38 84 TRP A C 1
ATOM 627 O O . TRP A 1 84 ? 4.285 13.648 3.457 1 98.38 84 TRP A O 1
ATOM 637 N N . LYS A 1 85 ? 5.84 14.977 2.449 1 98.81 85 LYS A N 1
ATOM 638 C CA . LYS A 1 85 ? 5.059 16.172 2.748 1 98.81 85 LYS A CA 1
ATOM 639 C C . LYS A 1 85 ? 5.215 17.219 1.648 1 98.81 85 LYS A C 1
ATOM 641 O O . LYS A 1 85 ? 6.332 17.5 1.203 1 98.81 85 LYS A O 1
ATOM 646 N N . VAL A 1 86 ? 4.145 17.734 1.204 1 98.94 86 VAL A N 1
ATOM 647 C CA . VAL A 1 86 ? 4.113 18.953 0.396 1 98.94 86 VAL A CA 1
ATOM 648 C C . VAL A 1 86 ? 3.18 19.969 1.04 1 98.94 86 VAL A C 1
ATOM 650 O O . VAL A 1 86 ? 2.078 19.625 1.476 1 98.94 86 VAL A O 1
ATOM 653 N N . ALA A 1 87 ? 3.611 21.172 1.152 1 98.81 87 ALA A N 1
ATOM 654 C CA . ALA A 1 87 ? 2.836 22.266 1.746 1 98.81 87 ALA A CA 1
ATOM 655 C C . ALA A 1 87 ? 2.936 23.531 0.904 1 98.81 87 ALA A C 1
ATOM 657 O O . ALA A 1 87 ? 3.99 24.172 0.854 1 98.81 87 ALA A O 1
ATOM 658 N N . VAL A 1 88 ? 1.87 23.844 0.294 1 98.69 88 VAL A N 1
ATOM 659 C CA . VAL A 1 88 ? 1.777 25.109 -0.426 1 98.69 88 VAL A CA 1
ATOM 660 C C . VAL A 1 88 ? 1.382 26.219 0.539 1 98.69 88 VAL A C 1
ATOM 662 O O . VAL A 1 88 ? 0.473 26.047 1.354 1 98.69 88 VAL A O 1
ATOM 665 N N . ASP A 1 89 ? 2.064 27.344 0.423 1 98.31 89 ASP A N 1
ATOM 666 C CA . ASP A 1 89 ? 1.752 28.484 1.273 1 98.31 89 ASP A CA 1
ATOM 667 C C . ASP A 1 89 ? 0.345 29.016 0.993 1 98.31 89 ASP A C 1
ATOM 669 O O . ASP A 1 89 ? 0.032 29.391 -0.138 1 98.31 89 ASP A O 1
ATOM 673 N N . PRO A 1 90 ? -0.455 29.031 2.023 1 96.06 90 PRO A N 1
ATOM 674 C CA . PRO A 1 90 ? -1.827 29.5 1.811 1 96.06 90 PRO A CA 1
ATOM 675 C C . PRO A 1 90 ? -1.893 30.969 1.376 1 96.06 90 PRO A C 1
ATOM 677 O O . PRO A 1 90 ? -2.92 31.422 0.86 1 96.06 90 PRO A O 1
ATOM 680 N N . GLN A 1 91 ? -0.842 31.734 1.509 1 96.06 91 GLN A N 1
ATOM 681 C CA . GLN A 1 91 ? -0.855 33.156 1.204 1 96.06 91 GLN A CA 1
ATOM 682 C C . GLN A 1 91 ? -0.026 33.469 -0.04 1 96.06 91 GLN A C 1
ATOM 684 O O . GLN A 1 91 ? -0.005 34.594 -0.514 1 96.06 91 GLN A O 1
ATOM 689 N N . ASP A 1 92 ? 0.661 32.5 -0.533 1 97.75 92 ASP A N 1
ATOM 690 C CA . ASP A 1 92 ? 1.538 32.688 -1.685 1 97.75 92 ASP A CA 1
ATOM 691 C C . ASP A 1 92 ? 1.788 31.359 -2.406 1 97.75 92 ASP A C 1
ATOM 693 O O . ASP A 1 92 ? 2.68 30.594 -2.025 1 97.75 92 ASP A O 1
ATOM 697 N N . ALA A 1 93 ? 1.157 31.125 -3.471 1 97.81 93 ALA A N 1
ATOM 698 C CA . ALA A 1 93 ? 1.185 29.844 -4.168 1 97.81 93 ALA A CA 1
ATOM 699 C C . ALA A 1 93 ? 2.574 29.562 -4.73 1 97.81 93 ALA A C 1
ATOM 701 O O . ALA A 1 93 ? 2.869 28.422 -5.121 1 97.81 93 ALA A O 1
ATOM 702 N N . ARG A 1 94 ? 3.428 30.547 -4.824 1 98.19 94 ARG A N 1
ATOM 703 C CA . ARG A 1 94 ? 4.766 30.359 -5.371 1 98.19 94 ARG A CA 1
ATOM 704 C C . ARG A 1 94 ? 5.715 29.797 -4.312 1 98.19 94 ARG A C 1
ATOM 706 O O . ARG A 1 94 ? 6.809 29.328 -4.637 1 98.19 94 ARG A O 1
ATOM 713 N N . ARG A 1 95 ? 5.332 29.938 -3.061 1 98.62 95 ARG A N 1
ATOM 714 C CA . ARG A 1 95 ? 6.133 29.422 -1.947 1 98.62 95 ARG A CA 1
ATOM 715 C C . ARG A 1 95 ? 5.652 28.047 -1.511 1 98.62 95 ARG A C 1
ATOM 717 O O . ARG A 1 95 ? 4.535 27.906 -1.007 1 98.62 95 ARG A O 1
ATOM 724 N N . ILE A 1 96 ? 6.48 26.984 -1.732 1 98.81 96 ILE A N 1
ATOM 725 C CA . ILE A 1 96 ? 6.133 25.609 -1.433 1 98.81 96 ILE A CA 1
ATOM 726 C C . ILE A 1 96 ? 7.285 24.938 -0.698 1 98.81 96 ILE A C 1
ATOM 728 O O . ILE A 1 96 ? 8.453 25.109 -1.056 1 98.81 96 ILE A O 1
ATOM 732 N N . PHE A 1 97 ? 6.965 24.234 0.306 1 98.88 97 PHE A N 1
ATOM 733 C CA . PHE A 1 97 ? 7.938 23.375 0.984 1 98.88 97 PHE A CA 1
ATOM 734 C C . PHE A 1 97 ? 7.637 21.906 0.736 1 98.88 97 PHE A C 1
ATOM 736 O O . PHE A 1 97 ? 6.477 21.5 0.706 1 98.88 97 PHE A O 1
ATOM 743 N N . VAL A 1 98 ? 8.672 21.125 0.544 1 98.81 98 VAL A N 1
ATOM 744 C CA . VAL A 1 98 ? 8.578 19.688 0.298 1 98.81 98 VAL A CA 1
ATOM 745 C C . VAL A 1 98 ? 9.531 18.938 1.227 1 98.81 98 VAL A C 1
ATOM 747 O O . VAL A 1 98 ? 10.703 19.312 1.357 1 98.81 98 VAL A O 1
ATOM 750 N N . GLY A 1 99 ? 9 17.984 1.885 1 98.56 99 GLY A N 1
ATOM 751 C CA . GLY A 1 99 ? 9.82 17.109 2.717 1 98.56 99 GLY A CA 1
ATOM 752 C C . GLY A 1 99 ? 9.898 15.688 2.197 1 98.56 99 GLY A C 1
ATOM 753 O O . GLY A 1 99 ? 8.867 15.078 1.89 1 98.56 99 GLY A O 1
ATOM 754 N N . THR A 1 100 ? 11.125 15.156 2.064 1 97.69 100 THR A N 1
ATOM 755 C CA . THR A 1 100 ? 11.32 13.766 1.675 1 97.69 100 THR A CA 1
ATOM 756 C C . THR A 1 100 ? 11.508 12.883 2.902 1 97.69 100 THR A C 1
ATOM 758 O O . THR A 1 100 ? 11.594 13.383 4.027 1 97.69 100 THR A O 1
ATOM 761 N N . GLY A 1 101 ? 11.562 11.609 2.693 1 95.12 101 GLY A N 1
ATOM 762 C CA . GLY A 1 101 ? 11.781 10.641 3.758 1 95.12 101 GLY A CA 1
ATOM 763 C C . GLY A 1 101 ? 11.883 9.219 3.258 1 95.12 101 GLY A C 1
ATOM 764 O O . GLY A 1 101 ? 11.977 8.984 2.051 1 95.12 101 GLY A O 1
ATOM 765 N N . ALA A 1 102 ? 11.727 8.305 4.207 1 90.94 102 ALA A N 1
ATOM 766 C CA . ALA A 1 102 ? 11.914 6.883 3.932 1 90.94 102 ALA A CA 1
ATOM 767 C C . ALA A 1 102 ? 11.07 6.434 2.742 1 90.94 102 ALA A C 1
ATOM 769 O O . ALA A 1 102 ? 9.891 6.781 2.645 1 90.94 102 ALA A O 1
ATOM 770 N N . PRO A 1 103 ? 11.727 5.645 1.877 1 89.31 103 PRO A N 1
ATOM 771 C CA . PRO A 1 103 ? 13.055 5.047 1.954 1 89.31 103 PRO A CA 1
ATOM 772 C C . PRO A 1 103 ? 14.164 6.004 1.513 1 89.31 103 PRO A C 1
ATOM 774 O O . PRO A 1 103 ? 15.344 5.66 1.572 1 89.31 103 PRO A O 1
ATOM 777 N N . SER A 1 104 ? 13.812 7.242 1.096 1 92.5 104 SER A N 1
ATOM 778 C CA . SER A 1 104 ? 14.812 8.242 0.749 1 92.5 104 SER A CA 1
ATOM 779 C C . SER A 1 104 ? 15.32 8.977 1.99 1 92.5 104 SER A C 1
ATOM 781 O O . SER A 1 104 ? 14.828 8.742 3.098 1 92.5 104 SER A O 1
ATOM 783 N N . ARG A 1 105 ? 16.312 9.781 1.755 1 93.44 105 ARG A N 1
ATOM 784 C CA . ARG A 1 105 ? 16.812 10.625 2.84 1 93.44 105 ARG A CA 1
ATOM 785 C C . ARG A 1 105 ? 15.828 11.75 3.154 1 93.44 105 ARG A C 1
ATOM 787 O O . ARG A 1 105 ? 15.25 12.352 2.244 1 93.44 105 ARG A O 1
ATOM 794 N N . ALA A 1 106 ? 15.719 12 4.441 1 96.25 106 ALA A N 1
ATOM 795 C CA . ALA A 1 106 ? 14.867 13.117 4.844 1 96.25 106 ALA A CA 1
ATOM 796 C C . ALA A 1 106 ? 15.547 14.453 4.566 1 96.25 106 ALA A C 1
ATOM 798 O O . ALA A 1 106 ? 16.656 14.703 5.039 1 96.25 106 ALA A O 1
ATOM 799 N N . VAL A 1 107 ? 14.961 15.234 3.781 1 97.38 107 VAL A N 1
ATOM 800 C CA . VAL A 1 107 ? 15.422 16.562 3.42 1 97.38 107 VAL A CA 1
ATOM 801 C C . VAL A 1 107 ? 14.234 17.516 3.285 1 97.38 107 VAL A C 1
ATOM 803 O O . VAL A 1 107 ? 13.164 17.109 2.812 1 97.38 107 VAL A O 1
ATOM 806 N N . LEU A 1 108 ? 14.367 18.703 3.758 1 98.31 108 LEU A N 1
ATOM 807 C CA . LEU A 1 108 ? 13.383 19.75 3.5 1 98.31 108 LEU A CA 1
ATOM 808 C C . LEU A 1 108 ? 13.828 20.641 2.344 1 98.31 108 LEU A C 1
ATOM 810 O O . LEU A 1 108 ? 14.938 21.188 2.365 1 98.31 108 LEU A O 1
ATOM 8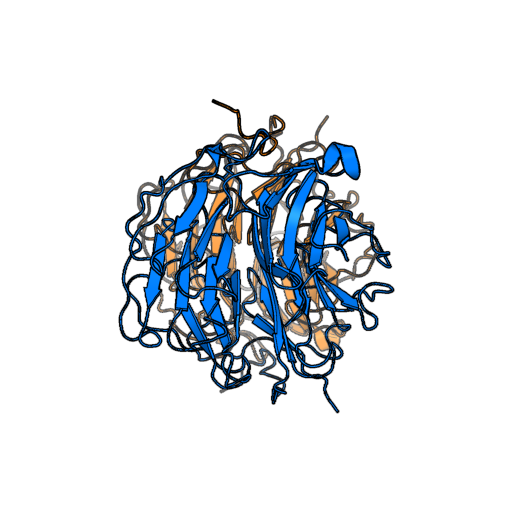14 N N . TRP A 1 109 ? 12.977 20.766 1.362 1 98.69 109 TRP A N 1
ATOM 815 C CA . TRP A 1 109 ? 13.203 21.625 0.199 1 98.69 109 TRP A CA 1
ATOM 816 C C . TRP A 1 109 ? 12.227 22.797 0.188 1 98.69 109 TRP A C 1
ATOM 818 O O . TRP A 1 109 ? 11.109 22.688 0.688 1 98.69 109 TRP A O 1
ATOM 828 N N . ARG A 1 110 ? 12.672 23.891 -0.399 1 98.69 110 ARG A N 1
ATOM 829 C CA . ARG A 1 110 ? 11.844 25.078 -0.532 1 98.69 110 ARG A CA 1
ATOM 830 C C . ARG A 1 110 ? 11.922 25.656 -1.945 1 98.69 110 ARG A C 1
ATOM 832 O O . ARG A 1 110 ? 13 25.703 -2.541 1 98.69 110 ARG A O 1
ATOM 839 N N . THR A 1 111 ? 10.836 26 -2.498 1 98.81 111 THR A N 1
ATOM 840 C CA . THR A 1 111 ? 10.789 26.844 -3.686 1 98.81 111 THR A CA 1
ATOM 841 C C . THR A 1 111 ? 10.047 28.141 -3.395 1 98.81 111 THR A C 1
ATOM 843 O O . THR A 1 111 ? 9.062 28.156 -2.65 1 98.81 111 THR A O 1
ATOM 846 N N . LEU A 1 112 ? 10.516 29.25 -3.969 1 98.25 112 LEU A N 1
ATOM 847 C CA . LEU A 1 112 ? 9.875 30.562 -3.844 1 98.25 112 LEU A CA 1
ATOM 848 C C . LEU A 1 112 ? 9.352 31.031 -5.191 1 98.25 112 LEU A C 1
ATOM 850 O O . LEU A 1 112 ? 8.852 32.156 -5.309 1 98.25 112 LEU A O 1
ATOM 854 N N . ASP A 1 113 ? 9.453 30.188 -6.199 1 98.38 113 ASP A N 1
ATOM 855 C CA . ASP A 1 113 ? 9.055 30.594 -7.543 1 98.38 113 ASP A CA 1
ATOM 856 C C . ASP A 1 113 ? 8.172 29.531 -8.195 1 98.38 113 ASP A C 1
ATOM 858 O O . ASP A 1 113 ? 8.227 29.328 -9.414 1 98.38 113 ASP A O 1
ATOM 862 N N . GLY A 1 114 ? 7.527 28.781 -7.406 1 96.81 114 GLY A N 1
ATOM 863 C CA . GLY A 1 114 ? 6.508 27.875 -7.902 1 96.81 114 GLY A CA 1
ATOM 864 C C . GLY A 1 114 ? 7.078 26.594 -8.477 1 96.81 114 GLY A C 1
ATOM 865 O O . GLY A 1 114 ? 6.457 25.953 -9.336 1 96.81 114 GLY A O 1
ATOM 866 N N . GLY A 1 115 ? 8.273 26.219 -8.07 1 97.44 115 GLY A N 1
ATOM 867 C CA . GLY A 1 115 ? 8.82 24.922 -8.453 1 97.44 115 GLY A CA 1
ATOM 868 C C . GLY A 1 115 ? 9.891 25.016 -9.523 1 97.44 115 GLY A C 1
ATOM 869 O O . GLY A 1 115 ? 10.438 24 -9.953 1 97.44 115 GLY A O 1
ATOM 870 N N . THR A 1 116 ? 10.211 26.25 -9.945 1 97.38 116 THR A N 1
ATOM 871 C CA . THR A 1 116 ? 11.234 26.422 -10.977 1 97.38 116 THR A CA 1
ATOM 872 C C . THR A 1 116 ? 12.625 26.172 -10.406 1 97.38 116 THR A C 1
ATOM 874 O O . THR A 1 116 ? 13.477 25.578 -11.07 1 97.38 116 THR A O 1
ATOM 877 N N . SER A 1 117 ? 12.828 26.625 -9.188 1 98.25 117 SER A N 1
ATOM 878 C CA . SER A 1 117 ? 14.086 26.375 -8.492 1 98.25 117 SER A CA 1
ATOM 879 C C . SER A 1 117 ? 13.844 25.984 -7.035 1 98.25 117 SER A C 1
ATOM 881 O O . SER A 1 117 ? 12.812 26.328 -6.461 1 98.25 117 SER A O 1
ATOM 883 N N . TRP A 1 118 ? 14.828 25.266 -6.527 1 98.5 118 TRP A N 1
ATOM 884 C CA . TRP A 1 118 ? 14.664 24.703 -5.191 1 98.5 118 TRP A CA 1
ATOM 885 C C . TRP A 1 118 ? 15.922 24.922 -4.352 1 98.5 118 TRP A C 1
ATOM 887 O O . TRP A 1 118 ? 17.047 24.828 -4.859 1 98.5 118 TRP A O 1
ATOM 897 N N . ASP A 1 119 ? 15.703 25.156 -3.092 1 97.69 119 ASP A N 1
ATOM 898 C CA . ASP A 1 119 ? 16.781 25.234 -2.117 1 97.69 119 ASP A CA 1
ATOM 899 C C . ASP A 1 119 ? 16.609 24.203 -1.002 1 97.69 119 ASP A C 1
ATOM 901 O O . ASP A 1 119 ? 15.484 23.969 -0.544 1 97.69 119 ASP A O 1
ATOM 905 N N . ARG A 1 120 ? 17.703 23.656 -0.615 1 97.38 120 ARG A N 1
ATOM 906 C CA . ARG A 1 120 ? 17.703 22.719 0.512 1 97.38 120 ARG A CA 1
ATOM 907 C C . ARG A 1 120 ? 17.781 23.469 1.838 1 97.38 120 ARG A C 1
ATOM 909 O O . ARG A 1 120 ? 18.594 24.391 1.995 1 97.38 120 ARG A O 1
ATOM 916 N N . ALA A 1 121 ? 16.875 23.125 2.74 1 95.69 121 ALA A N 1
ATOM 917 C CA . ALA A 1 121 ? 16.969 23.719 4.07 1 95.69 121 ALA A CA 1
ATOM 918 C C . ALA A 1 121 ? 18.312 23.391 4.723 1 95.69 121 ALA A C 1
ATOM 920 O O . ALA A 1 121 ? 18.781 22.234 4.652 1 95.69 121 ALA A O 1
ATOM 921 N N . PRO A 1 122 ? 18.922 24.391 5.379 1 95.62 122 PRO A N 1
ATOM 922 C CA . PRO A 1 122 ? 20.234 24.156 6.016 1 95.62 122 PRO A CA 1
ATOM 923 C C . PRO A 1 122 ? 20.109 23.516 7.391 1 95.62 122 PRO A C 1
ATOM 925 O O . PRO A 1 122 ? 20.469 24.125 8.398 1 95.62 122 PRO A O 1
ATOM 928 N N . VAL A 1 123 ? 19.625 22.328 7.453 1 93.31 123 VAL A N 1
ATOM 929 C CA . VAL A 1 123 ? 19.484 21.562 8.688 1 93.31 123 VAL A CA 1
ATOM 930 C C . VAL A 1 123 ? 20.078 20.172 8.5 1 93.31 123 VAL A C 1
ATOM 932 O O . VAL A 1 123 ? 20.047 19.609 7.402 1 93.31 123 VAL A O 1
ATOM 935 N N . GLU A 1 124 ? 20.594 19.672 9.539 1 86.06 124 GLU A N 1
ATOM 936 C CA . GLU A 1 124 ? 21.109 18.312 9.516 1 86.06 124 GLU A CA 1
ATOM 937 C C . GLU A 1 124 ? 20.094 17.328 10.07 1 86.06 124 GLU A C 1
ATOM 939 O O . GLU A 1 124 ? 19.672 17.438 11.227 1 86.06 124 GLU A O 1
ATOM 944 N N . ILE A 1 125 ? 19.672 16.453 9.289 1 89.5 125 ILE A N 1
ATOM 945 C CA . ILE A 1 125 ? 18.766 15.375 9.672 1 89.5 125 ILE A CA 1
ATOM 946 C C . ILE A 1 125 ? 19.469 14.031 9.547 1 89.5 125 ILE A C 1
ATOM 948 O O . ILE A 1 125 ? 19.938 13.656 8.469 1 89.5 125 ILE A O 1
ATOM 952 N N . PRO A 1 126 ? 19.547 13.344 10.68 1 85.94 126 PRO A N 1
ATOM 953 C CA . PRO A 1 126 ? 20.203 12.047 10.578 1 85.94 126 PRO A CA 1
ATOM 954 C C . PRO A 1 126 ? 19.531 11.109 9.586 1 85.94 126 PRO A C 1
ATOM 956 O O . PRO A 1 126 ? 18.312 11.172 9.406 1 85.94 126 PRO A O 1
ATOM 959 N N . GLU A 1 127 ? 20.359 10.266 9.023 1 86.31 127 GLU A N 1
ATOM 960 C CA . GLU A 1 127 ? 19.828 9.328 8.039 1 86.31 127 GLU A CA 1
ATOM 961 C C . GLU A 1 127 ? 19 8.234 8.711 1 86.31 127 GLU A C 1
ATOM 963 O O . GLU A 1 127 ? 18.016 7.75 8.141 1 86.31 127 GLU A O 1
ATOM 968 N N . PHE A 1 128 ? 19.469 7.824 9.883 1 86.12 128 PHE A N 1
ATOM 969 C CA . PHE A 1 128 ? 18.797 6.75 10.602 1 86.12 128 PHE A CA 1
ATOM 970 C C . PHE A 1 128 ? 18.391 7.211 11.992 1 86.12 128 PHE A C 1
ATOM 972 O O . PHE A 1 128 ? 18.953 8.156 12.539 1 86.12 128 PHE A O 1
ATOM 979 N N . CYS A 1 129 ? 17.344 6.625 12.414 1 81.62 129 CYS A N 1
ATOM 980 C CA . CYS A 1 129 ? 16.875 6.867 13.773 1 81.62 129 CYS A CA 1
ATOM 981 C C . CYS A 1 129 ? 16.438 5.57 14.438 1 81.62 129 CYS A C 1
ATOM 983 O O . CYS A 1 129 ? 16.312 4.535 13.781 1 81.62 129 CYS A O 1
ATOM 985 N N . ASP A 1 130 ? 16.25 5.508 15.68 1 75.19 130 ASP A N 1
ATOM 986 C CA . ASP A 1 130 ? 16.016 4.293 16.453 1 75.19 130 ASP A CA 1
ATOM 987 C C . ASP A 1 130 ? 14.594 3.773 16.25 1 75.19 130 ASP A C 1
ATOM 989 O O . ASP A 1 130 ? 14.352 2.564 16.266 1 75.19 130 ASP A O 1
ATOM 993 N N . GLY A 1 131 ? 13.734 4.527 15.914 1 76.06 131 GLY A N 1
ATOM 994 C CA . GLY A 1 131 ? 12.344 4.105 15.984 1 76.06 131 GLY A CA 1
ATOM 995 C C . GLY A 1 131 ? 11.797 3.639 14.648 1 76.06 131 GLY A C 1
ATOM 996 O O . GLY A 1 131 ? 10.945 2.75 14.594 1 76.06 131 GLY A O 1
ATOM 997 N N . VAL A 1 132 ? 12.227 4.211 13.516 1 77.69 132 VAL A N 1
ATOM 998 C CA . VAL A 1 132 ? 11.609 3.871 12.234 1 77.69 132 VAL A CA 1
ATOM 999 C C . VAL A 1 132 ? 12.695 3.607 11.195 1 77.69 132 VAL A C 1
ATOM 1001 O O . VAL A 1 132 ? 12.406 3.482 10.008 1 77.69 132 VAL A O 1
ATOM 1004 N N . SER A 1 133 ? 13.969 3.506 11.609 1 83.81 133 SER A N 1
ATOM 1005 C CA . SER A 1 133 ? 15.133 3.271 10.766 1 83.81 133 SER A CA 1
ATOM 1006 C C . SER A 1 133 ? 15.516 4.531 9.992 1 83.81 133 SER A C 1
ATOM 1008 O O . SER A 1 133 ? 16.547 5.152 10.281 1 83.81 133 SER A O 1
ATOM 1010 N N . ARG A 1 134 ? 14.617 5.02 9.102 1 87.94 134 ARG A N 1
ATOM 1011 C CA . ARG A 1 134 ? 14.836 6.289 8.414 1 87.94 134 ARG A CA 1
ATOM 1012 C C . ARG A 1 134 ? 13.711 7.273 8.719 1 87.94 134 ARG A C 1
ATOM 1014 O O . ARG A 1 134 ? 12.531 6.949 8.555 1 87.94 134 ARG A O 1
ATOM 1021 N N . PRO A 1 135 ? 14.125 8.477 9.102 1 90.19 135 PRO A N 1
ATOM 1022 C CA . PRO A 1 135 ? 13.094 9.461 9.43 1 90.19 135 PRO A CA 1
ATOM 1023 C C . PRO A 1 135 ? 12.297 9.914 8.211 1 90.19 135 PRO A C 1
ATOM 1025 O O . PRO A 1 135 ? 12.742 9.727 7.074 1 90.19 135 PRO A O 1
ATOM 1028 N N . ARG A 1 136 ? 11.148 10.422 8.453 1 94.06 136 ARG A N 1
ATOM 1029 C CA . ARG A 1 136 ? 10.273 10.984 7.43 1 94.06 136 ARG A CA 1
ATOM 1030 C C . ARG A 1 136 ? 9.734 12.344 7.867 1 94.06 136 ARG A C 1
ATOM 1032 O O . ARG A 1 136 ? 9.391 12.539 9.039 1 94.06 136 ARG A O 1
ATOM 1039 N N . LEU A 1 137 ? 9.695 13.219 6.945 1 96.75 137 LEU A N 1
ATOM 1040 C CA . LEU A 1 137 ? 9.109 14.523 7.238 1 96.75 137 LEU A CA 1
ATOM 1041 C C . LEU A 1 137 ? 7.59 14.461 7.176 1 96.75 137 LEU A C 1
ATOM 1043 O O . LEU A 1 137 ? 7.008 14.445 6.09 1 96.75 137 LEU A O 1
ATOM 1047 N N . LEU A 1 138 ? 6.969 14.492 8.273 1 97.44 138 LEU A N 1
ATOM 1048 C CA . LEU A 1 138 ? 5.523 14.305 8.344 1 97.44 138 LEU A CA 1
ATOM 1049 C C . LEU A 1 138 ? 4.809 15.648 8.508 1 97.44 138 LEU A C 1
ATOM 1051 O O . LEU A 1 138 ? 3.67 15.805 8.062 1 97.44 138 LEU A O 1
ATOM 1055 N N . ALA A 1 139 ? 5.5 16.562 9.203 1 98.56 139 ALA A N 1
ATOM 1056 C CA . ALA A 1 139 ? 4.762 17.734 9.68 1 98.56 139 ALA A CA 1
ATOM 1057 C C . ALA A 1 139 ? 5.383 19.016 9.164 1 98.56 139 ALA A C 1
ATOM 1059 O O . ALA A 1 139 ? 6.609 19.156 9.117 1 98.56 139 ALA A O 1
ATOM 1060 N N . PHE A 1 140 ? 4.594 19.891 8.766 1 98.75 140 PHE A N 1
ATOM 1061 C CA . PHE A 1 140 ? 4.984 21.234 8.375 1 98.75 140 PHE A CA 1
ATOM 1062 C C . PHE A 1 140 ? 3.852 22.219 8.633 1 98.75 140 PHE A C 1
ATOM 1064 O O . PHE A 1 140 ? 2.682 21.906 8.398 1 98.75 140 PHE A O 1
ATOM 1071 N N . ALA A 1 141 ? 4.188 23.453 9.086 1 98.75 141 ALA A N 1
ATOM 1072 C CA . ALA A 1 141 ? 3.156 24.453 9.305 1 98.75 141 ALA A CA 1
ATOM 1073 C C . ALA A 1 141 ? 3.676 25.859 8.961 1 98.75 141 ALA A C 1
ATOM 1075 O O . ALA A 1 141 ? 4.754 26.25 9.414 1 98.75 141 ALA A O 1
ATOM 1076 N N . TYR A 1 142 ? 2.93 26.516 8.18 1 98.38 142 TYR A N 1
ATOM 1077 C CA . TYR A 1 142 ? 3.059 27.969 8.062 1 98.38 142 TYR A CA 1
ATOM 1078 C C . TYR A 1 142 ? 2.418 28.672 9.25 1 98.38 142 TYR A C 1
ATOM 1080 O O . TYR A 1 142 ? 1.443 28.172 9.82 1 98.38 142 TYR A O 1
ATOM 1088 N N . ASP A 1 143 ? 2.984 29.781 9.594 1 98 143 ASP A N 1
ATOM 1089 C CA . ASP A 1 143 ? 2.355 30.688 10.547 1 98 143 ASP A CA 1
ATOM 1090 C C . ASP A 1 143 ? 1.471 31.719 9.844 1 98 143 ASP A C 1
ATOM 1092 O O . ASP A 1 143 ? 1.965 32.562 9.086 1 98 143 ASP A O 1
ATOM 1096 N N . PRO A 1 144 ? 0.204 31.625 10.078 1 96.88 144 PRO A N 1
ATOM 1097 C CA . PRO A 1 144 ? -0.675 32.562 9.383 1 96.88 144 PRO A CA 1
ATOM 1098 C C . PRO A 1 144 ? -0.508 34 9.867 1 96.88 144 PRO A C 1
ATOM 1100 O O . PRO A 1 144 ? -0.977 34.938 9.211 1 96.88 144 PRO A O 1
ATOM 1103 N N . CYS A 1 145 ? 0.12 34.25 10.977 1 96.19 145 CYS A N 1
ATOM 1104 C CA . CYS A 1 145 ? 0.235 35.562 11.594 1 96.19 145 CYS A CA 1
ATOM 1105 C C . CYS A 1 145 ? 1.561 36.219 11.234 1 96.19 145 CYS A C 1
ATOM 1107 O O . CYS A 1 145 ? 1.723 37.406 11.398 1 96.19 145 CYS A O 1
ATOM 1109 N N . ASP A 1 146 ? 2.467 35.469 10.844 1 96.94 146 ASP A N 1
ATOM 1110 C CA . ASP A 1 146 ? 3.807 35.938 10.531 1 96.94 146 ASP A CA 1
ATOM 1111 C C . ASP A 1 146 ? 4.48 35.094 9.477 1 96.94 146 ASP A C 1
ATOM 1113 O O . ASP A 1 146 ? 4.941 33.969 9.773 1 96.94 146 ASP A O 1
ATOM 1117 N N . ARG A 1 147 ? 4.766 35.562 8.344 1 96.38 147 ARG A N 1
ATOM 1118 C CA . ARG A 1 147 ? 5.254 34.844 7.172 1 96.38 147 ARG A CA 1
ATOM 1119 C C . ARG A 1 147 ? 6.648 34.25 7.422 1 96.38 147 ARG A C 1
ATOM 1121 O O . ARG A 1 147 ? 7.055 33.281 6.777 1 96.38 147 ARG A O 1
ATOM 1128 N N . ASN A 1 148 ? 7.359 34.812 8.312 1 97.62 148 ASN A N 1
ATOM 1129 C CA . ASN A 1 148 ? 8.734 34.406 8.562 1 97.62 148 ASN A CA 1
ATOM 1130 C C . ASN A 1 148 ? 8.781 33.219 9.516 1 97.62 148 ASN A C 1
ATOM 1132 O O . ASN A 1 148 ? 9.812 32.531 9.625 1 97.62 148 ASN A O 1
ATOM 1136 N N . GLN A 1 149 ? 7.758 32.969 10.25 1 98.12 149 GLN A N 1
ATOM 1137 C CA . GLN A 1 149 ? 7.723 31.891 11.211 1 98.12 149 GLN A CA 1
ATOM 1138 C C . GLN A 1 149 ? 7.262 30.578 10.555 1 98.12 149 GLN A C 1
ATOM 1140 O O . GLN A 1 149 ? 6.18 30.531 9.969 1 98.12 149 GLN A O 1
ATOM 1145 N N . LEU A 1 150 ? 8.102 29.531 10.641 1 98.56 150 LEU A N 1
ATOM 1146 C CA . LEU A 1 150 ? 7.824 28.219 10.062 1 98.56 150 LEU A CA 1
ATOM 1147 C C . LEU A 1 150 ? 8.188 27.109 11.031 1 98.56 150 LEU A C 1
ATOM 1149 O O . LEU A 1 150 ? 9.094 27.266 11.859 1 98.56 150 LEU A O 1
ATOM 1153 N N . TRP A 1 151 ? 7.465 26.047 10.922 1 98.81 151 TRP A N 1
ATOM 1154 C CA . TRP A 1 151 ? 7.742 24.859 11.719 1 98.81 151 TRP A CA 1
ATOM 1155 C C . TRP A 1 151 ? 7.762 23.609 10.852 1 98.81 151 TRP A C 1
ATOM 1157 O O . TRP A 1 151 ? 6.934 23.469 9.945 1 98.81 151 TRP A O 1
ATOM 1167 N N . PHE A 1 152 ? 8.672 22.719 11.078 1 98.56 152 PHE A N 1
ATOM 1168 C CA . PHE A 1 152 ? 8.539 21.359 10.531 1 98.56 152 PHE A CA 1
ATOM 1169 C C . PHE A 1 152 ? 9.008 20.328 11.539 1 98.56 152 PHE A C 1
ATOM 1171 O O . PHE A 1 152 ? 9.688 20.656 12.516 1 98.56 152 PHE A O 1
ATOM 1178 N N . GLY A 1 153 ? 8.523 19.125 11.398 1 97.81 153 GLY A N 1
ATOM 1179 C CA . GLY A 1 153 ? 8.828 18.016 12.289 1 97.81 153 GLY A CA 1
ATOM 1180 C C . GLY A 1 153 ? 9.008 16.703 11.562 1 97.81 153 GLY A C 1
ATOM 1181 O O . GLY A 1 153 ? 8.391 16.469 10.523 1 97.81 153 GLY A O 1
ATOM 1182 N N . LEU A 1 154 ? 9.867 15.891 12.133 1 96.19 154 LEU A N 1
ATOM 1183 C CA . LEU A 1 154 ? 10.148 14.555 11.609 1 96.19 154 LEU A CA 1
ATOM 1184 C C . LEU A 1 154 ? 9.641 13.477 12.562 1 96.19 154 LEU A C 1
ATOM 1186 O O . LEU A 1 154 ? 9.688 13.648 13.789 1 96.19 154 LEU A O 1
ATOM 1190 N N . GLU A 1 155 ? 9.141 12.414 11.938 1 93.69 155 GLU A N 1
ATOM 1191 C CA . GLU A 1 155 ? 8.961 11.219 12.75 1 93.69 155 GLU A CA 1
ATOM 1192 C C . GLU A 1 155 ? 10.305 10.703 13.273 1 93.69 155 GLU A C 1
ATOM 1194 O O . GLU A 1 155 ? 11.18 10.328 12.492 1 93.69 155 GLU A O 1
ATOM 1199 N N . GLU A 1 156 ? 10.484 10.773 14.555 1 88.12 156 GLU A N 1
ATOM 1200 C CA . GLU A 1 156 ? 11.688 10.359 15.258 1 88.12 156 GLU A CA 1
ATOM 1201 C C . GLU A 1 156 ? 12.898 11.18 14.828 1 88.12 156 GLU A C 1
ATOM 1203 O O . GLU A 1 156 ? 14.008 10.656 14.719 1 88.12 156 GLU A O 1
ATOM 1208 N N . GLY A 1 157 ? 12.695 12.422 14.484 1 90.12 157 GLY A N 1
ATOM 1209 C CA . GLY A 1 157 ? 13.789 13.25 14 1 90.12 157 GLY A CA 1
ATOM 1210 C C . GLY A 1 157 ? 13.773 14.656 14.57 1 90.12 157 GLY A C 1
ATOM 1211 O O . GLY A 1 157 ? 14.672 15.453 14.297 1 90.12 157 GLY A O 1
ATOM 1212 N N . GLY A 1 158 ? 12.727 15.016 15.227 1 94.38 158 GLY A N 1
ATOM 1213 C CA . GLY A 1 158 ? 12.75 16.25 15.992 1 94.38 158 GLY A CA 1
ATOM 1214 C C . GLY A 1 158 ? 11.836 17.328 15.422 1 94.38 158 GLY A C 1
ATOM 1215 O O . GLY A 1 158 ? 11.18 17.109 14.398 1 94.38 158 GLY A O 1
ATOM 1216 N N . LEU A 1 159 ? 11.789 18.422 16.156 1 97.62 159 LEU A N 1
ATOM 1217 C CA . LEU A 1 159 ? 11.008 19.609 15.852 1 97.62 159 LEU A CA 1
ATOM 1218 C C . LEU A 1 159 ? 11.914 20.797 15.531 1 97.62 159 LEU A C 1
ATOM 1220 O O . LEU A 1 159 ? 12.852 21.078 16.281 1 97.62 159 LEU A O 1
ATOM 1224 N N . PHE A 1 160 ? 11.625 21.453 14.445 1 98.38 160 PHE A N 1
ATOM 1225 C CA . PHE A 1 160 ? 12.469 22.547 13.992 1 98.38 160 PHE A CA 1
ATOM 1226 C C . PHE A 1 160 ? 11.641 23.812 13.789 1 98.38 160 PHE A C 1
ATOM 1228 O O . PHE A 1 160 ? 10.508 23.75 13.305 1 98.38 160 PHE A O 1
ATOM 1235 N N . HIS A 1 161 ? 12.266 24.938 14.109 1 98.62 161 HIS A N 1
ATOM 1236 C CA . HIS A 1 161 ? 11.617 26.25 14.031 1 98.62 161 HIS A CA 1
ATOM 1237 C C . HIS A 1 161 ? 12.477 27.25 13.266 1 98.62 161 HIS A C 1
ATOM 1239 O O . HIS A 1 161 ? 13.688 27.312 13.477 1 98.62 161 HIS A O 1
ATOM 1245 N N . SER A 1 162 ? 11.891 27.906 12.312 1 98.62 162 SER A N 1
ATOM 1246 C CA . SER A 1 162 ? 12.531 29 11.594 1 98.62 162 SER A CA 1
ATOM 1247 C C . SER A 1 162 ? 11.852 30.328 11.891 1 98.62 162 SER A C 1
ATOM 1249 O O . SER A 1 162 ? 10.625 30.406 11.945 1 98.62 162 SER A O 1
ATOM 1251 N N . ARG A 1 163 ? 12.609 31.391 12.016 1 98.12 163 ARG A N 1
ATOM 1252 C CA . ARG A 1 163 ? 12.086 32.719 12.273 1 98.12 163 ARG A CA 1
ATOM 1253 C C . ARG A 1 163 ? 12.406 33.688 11.117 1 98.12 163 ARG A C 1
ATOM 1255 O O . ARG A 1 163 ? 12.188 34.875 11.219 1 98.12 163 ARG A O 1
ATOM 1262 N N . ASP A 1 164 ? 12.938 33.156 10.062 1 98.31 164 ASP A N 1
ATOM 1263 C CA . ASP A 1 164 ? 13.375 33.969 8.953 1 98.31 164 ASP A CA 1
ATOM 1264 C C . ASP A 1 164 ? 12.938 33.406 7.617 1 98.31 164 ASP A C 1
ATOM 1266 O O . ASP A 1 164 ? 13.672 33.469 6.629 1 98.31 164 ASP A O 1
ATOM 1270 N N . GLY A 1 165 ? 11.852 32.719 7.656 1 97.5 165 GLY A N 1
ATOM 1271 C CA . GLY A 1 165 ? 11.242 32.25 6.426 1 97.5 165 GLY A CA 1
ATOM 1272 C C . GLY A 1 165 ? 11.906 31.016 5.871 1 97.5 165 GLY A C 1
ATOM 1273 O O . GLY A 1 165 ? 11.727 30.672 4.699 1 97.5 165 GLY A O 1
ATOM 1274 N N . GLY A 1 166 ? 12.688 30.297 6.648 1 97.81 166 GLY A N 1
ATOM 1275 C CA . GLY A 1 166 ? 13.281 29.031 6.234 1 97.81 166 GLY A CA 1
ATOM 1276 C C . GLY A 1 166 ? 14.742 29.141 5.863 1 97.81 166 GLY A C 1
ATOM 1277 O O . GLY A 1 166 ? 15.352 28.188 5.391 1 97.81 166 GLY A O 1
ATOM 1278 N N . ASP A 1 167 ? 15.336 30.312 6.078 1 97.88 167 ASP A N 1
ATOM 1279 C CA . ASP A 1 167 ? 16.75 30.484 5.77 1 97.88 167 ASP A CA 1
ATOM 1280 C C . ASP A 1 167 ? 17.625 29.812 6.816 1 97.88 167 ASP A C 1
ATOM 1282 O O . ASP A 1 167 ? 18.75 29.375 6.512 1 97.88 167 ASP A O 1
ATOM 1286 N N . SER A 1 168 ? 17.156 29.734 8.031 1 97.75 168 SER A N 1
ATOM 1287 C CA . SER A 1 168 ? 17.812 29 9.102 1 97.75 168 SER A CA 1
ATOM 1288 C C . SER A 1 168 ? 16.797 28.312 10.008 1 97.75 168 SER A C 1
ATOM 1290 O O . SER A 1 168 ? 15.641 28.719 10.062 1 97.75 168 SER A O 1
ATOM 1292 N N . TRP A 1 169 ? 17.281 27.266 10.672 1 97.94 169 TRP A N 1
ATOM 1293 C CA . TRP A 1 169 ? 16.406 26.469 11.5 1 97.94 169 TRP A CA 1
ATOM 1294 C C . TRP A 1 169 ? 17.062 26.125 12.836 1 97.94 169 TRP A C 1
ATOM 1296 O O . TRP A 1 169 ? 18.281 25.906 12.891 1 97.94 169 TRP A O 1
ATOM 1306 N N . THR A 1 170 ? 16.312 26.062 13.859 1 97.25 170 THR A N 1
ATOM 1307 C CA . THR A 1 170 ? 16.75 25.609 15.172 1 97.25 170 THR A CA 1
ATOM 1308 C C . THR A 1 170 ? 15.93 24.406 15.633 1 97.25 170 THR A C 1
ATOM 1310 O O . THR A 1 170 ? 14.695 24.422 15.578 1 97.25 170 THR A O 1
ATOM 1313 N N . ARG A 1 171 ? 16.625 23.359 16.016 1 96.62 171 ARG A N 1
ATOM 1314 C CA . ARG A 1 171 ? 15.938 22.234 16.641 1 96.62 171 ARG A CA 1
ATOM 1315 C C . ARG A 1 171 ? 15.461 22.578 18.047 1 96.62 171 ARG A C 1
ATOM 1317 O O . ARG A 1 171 ? 16.219 23.125 18.844 1 96.62 171 ARG A O 1
ATOM 1324 N N . VAL A 1 172 ? 14.141 22.234 18.359 1 97.69 172 VAL A N 1
ATOM 1325 C CA . VAL A 1 172 ? 13.625 22.781 19.625 1 97.69 172 VAL A CA 1
ATOM 1326 C C . VAL A 1 172 ? 12.805 21.703 20.344 1 97.69 172 VAL A C 1
ATOM 1328 O O . VAL A 1 172 ? 12.031 22.016 21.25 1 97.69 172 VAL A O 1
ATOM 1331 N N . ASP A 1 173 ? 12.875 20.453 19.922 1 95.75 173 ASP A N 1
ATOM 1332 C CA . ASP A 1 173 ? 12.07 19.406 20.562 1 95.75 173 ASP A CA 1
ATOM 1333 C C . ASP A 1 173 ? 12.516 19.188 22.016 1 95.75 173 ASP A C 1
ATOM 1335 O O . ASP A 1 173 ? 11.789 18.578 22.797 1 95.75 173 ASP A O 1
ATOM 1339 N N . ASP A 1 174 ? 13.656 19.625 22.391 1 96 174 ASP A N 1
ATOM 1340 C CA . ASP A 1 174 ? 14.125 19.5 23.766 1 96 174 ASP A CA 1
ATOM 1341 C C . ASP A 1 174 ? 13.281 20.359 24.703 1 96 174 ASP A C 1
ATOM 1343 O O . ASP A 1 174 ? 13.352 20.188 25.922 1 96 174 ASP A O 1
ATOM 1347 N N . ARG A 1 175 ? 12.469 21.266 24.172 1 97.5 175 ARG A N 1
ATOM 1348 C CA . ARG A 1 175 ? 11.609 22.109 24.984 1 97.5 175 ARG A CA 1
ATOM 1349 C C . ARG A 1 175 ? 10.305 21.406 25.344 1 97.5 175 ARG A C 1
ATOM 1351 O O . ARG A 1 175 ? 9.547 21.875 26.188 1 97.5 175 ARG A O 1
ATOM 1358 N N . LEU A 1 176 ? 10 20.375 24.656 1 97.88 176 LEU A N 1
ATOM 1359 C CA . LEU A 1 176 ? 8.773 19.625 24.922 1 97.88 176 LEU A CA 1
ATOM 1360 C C . LEU A 1 176 ? 8.906 18.797 26.188 1 97.88 176 LEU A C 1
ATOM 1362 O O . LEU A 1 176 ? 10.023 18.484 26.625 1 97.88 176 LEU A O 1
ATOM 1366 N N . LEU A 1 177 ? 7.898 18.438 26.812 1 97.25 177 LEU A N 1
ATOM 1367 C CA . LEU A 1 177 ? 7.84 18.141 28.25 1 97.25 177 LEU A CA 1
ATOM 1368 C C . LEU A 1 177 ? 8.102 16.656 28.5 1 97.25 177 LEU A C 1
ATOM 1370 O O . LEU A 1 177 ? 8.57 16.281 29.578 1 97.25 177 LEU A O 1
ATOM 1374 N N . TRP A 1 178 ? 7.758 15.789 27.625 1 96.81 178 TRP A N 1
ATOM 1375 C CA . TRP A 1 178 ? 7.75 14.367 27.953 1 96.81 178 TRP A CA 1
ATOM 1376 C C . TRP A 1 178 ? 8.641 13.586 26.984 1 96.81 178 TRP A C 1
ATOM 1378 O O . TRP A 1 178 ? 9.102 14.133 25.984 1 96.81 178 TRP A O 1
ATOM 1388 N N . ASP A 1 179 ? 8.836 12.305 27.312 1 92.62 179 ASP A N 1
ATOM 1389 C CA . ASP A 1 179 ? 9.586 11.398 26.453 1 92.62 179 ASP A CA 1
ATOM 1390 C C . ASP A 1 179 ? 8.922 11.273 25.078 1 92.62 179 ASP A C 1
ATOM 1392 O O . ASP A 1 179 ? 7.734 11.578 24.938 1 92.62 179 ASP A O 1
ATOM 1396 N N . PHE A 1 180 ? 9.742 10.938 24.047 1 91 180 PHE A N 1
ATOM 1397 C CA . PHE A 1 180 ? 9.312 10.719 22.672 1 91 180 PHE A CA 1
ATOM 1398 C C . PHE A 1 180 ? 8.961 12.039 21.984 1 91 180 PHE A C 1
ATOM 1400 O O . PHE A 1 180 ? 8.18 12.062 21.047 1 91 180 PHE A O 1
ATOM 1407 N N . ASN A 1 181 ? 9.602 13.078 22.531 1 93.12 181 ASN A N 1
ATOM 1408 C CA . ASN A 1 181 ? 9.344 14.43 22.031 1 93.12 181 ASN A CA 1
ATOM 1409 C C . ASN A 1 181 ? 10 14.664 20.672 1 93.12 181 ASN A C 1
ATOM 1411 O O . ASN A 1 181 ? 9.711 15.664 20.016 1 93.12 181 ASN A O 1
ATOM 1415 N N . SER A 1 182 ? 10.805 13.742 20.234 1 92.56 182 SER A N 1
ATOM 1416 C CA . SER A 1 182 ? 11.422 13.906 18.922 1 92.56 182 SER A CA 1
ATOM 1417 C C . SER A 1 182 ? 10.57 13.25 17.828 1 92.56 182 SER A C 1
ATOM 1419 O O . SER A 1 182 ? 10.852 13.414 16.641 1 92.56 182 SER A O 1
ATOM 1421 N N . ASP A 1 183 ? 9.539 12.477 18.234 1 95.06 183 ASP A N 1
ATOM 1422 C CA . ASP A 1 183 ? 8.664 11.789 17.297 1 95.06 183 ASP A CA 1
ATOM 1423 C C . ASP A 1 183 ? 7.453 12.656 16.938 1 95.06 183 ASP A C 1
ATOM 1425 O O . ASP A 1 183 ? 6.355 12.43 17.453 1 95.06 183 ASP A O 1
ATOM 1429 N N . VAL A 1 184 ? 7.691 13.586 16 1 97.12 184 VAL A N 1
ATOM 1430 C CA . VAL A 1 184 ? 6.699 14.602 15.672 1 97.12 184 VAL A CA 1
ATOM 1431 C C . VAL A 1 184 ? 5.801 14.102 14.539 1 97.12 184 VAL A C 1
ATOM 1433 O O . VAL A 1 184 ? 6.293 13.711 13.477 1 97.12 184 VAL A O 1
ATOM 1436 N N . HIS A 1 185 ? 4.496 14.164 14.781 1 98.12 185 HIS A N 1
ATOM 1437 C CA . HIS A 1 185 ? 3.539 13.648 13.812 1 98.12 185 HIS A CA 1
ATOM 1438 C C . HIS A 1 185 ? 2.818 14.781 13.094 1 98.12 185 HIS A C 1
ATOM 1440 O O . HIS A 1 185 ? 2.416 14.633 11.938 1 98.12 185 HIS A O 1
ATOM 1446 N N . ASN A 1 186 ? 2.625 15.875 13.75 1 98.75 186 ASN A N 1
ATOM 1447 C CA . ASN A 1 186 ? 1.855 16.953 13.148 1 98.75 186 ASN A CA 1
ATOM 1448 C C . ASN A 1 186 ? 2.107 18.281 13.852 1 98.75 186 ASN A C 1
ATOM 1450 O O . ASN A 1 186 ? 2.514 18.312 15.016 1 98.75 186 ASN A O 1
ATOM 1454 N N . ILE A 1 187 ? 1.918 19.375 13.133 1 98.88 187 ILE A N 1
ATOM 1455 C CA . ILE A 1 187 ? 2.045 20.734 13.664 1 98.88 187 ILE A CA 1
ATOM 1456 C C . ILE A 1 187 ? 0.956 21.625 13.062 1 98.88 187 ILE A C 1
ATOM 1458 O O . ILE A 1 187 ? 0.664 21.547 11.867 1 98.88 187 ILE A O 1
ATOM 1462 N N . LEU A 1 188 ? 0.376 22.422 13.906 1 98.69 188 LEU A N 1
ATOM 1463 C CA . LEU A 1 188 ? -0.553 23.453 13.461 1 98.69 188 LEU A CA 1
ATOM 1464 C C . LEU A 1 188 ? -0.262 24.781 14.148 1 98.69 188 LEU A C 1
ATOM 1466 O O . LEU A 1 188 ? 0.076 24.812 15.336 1 98.69 188 LEU A O 1
ATOM 1470 N N . VAL A 1 189 ? -0.363 25.859 13.445 1 98.69 189 VAL A N 1
ATOM 1471 C CA . VAL A 1 189 ? -0.342 27.219 13.984 1 98.69 189 VAL A CA 1
ATOM 1472 C C . VAL A 1 189 ? -1.654 27.922 13.656 1 98.69 189 VAL A C 1
ATOM 1474 O O . VAL A 1 189 ? -2.059 27.984 12.492 1 98.69 189 VAL A O 1
ATOM 1477 N N . LEU A 1 190 ? -2.303 28.453 14.695 1 98.25 190 LEU A N 1
ATOM 1478 C CA . LEU A 1 190 ? -3.576 29.125 14.5 1 98.25 190 LEU A CA 1
ATOM 1479 C C . LEU A 1 190 ? -3.521 30.547 15.062 1 98.25 190 LEU A C 1
ATOM 1481 O O . LEU A 1 190 ? -2.932 30.781 16.125 1 98.25 190 LEU A O 1
ATOM 1485 N N . PRO A 1 191 ? -4.152 31.516 14.281 1 97.81 191 PRO A N 1
ATOM 1486 C CA . PRO A 1 191 ? -4.539 32.719 15.031 1 97.81 191 PRO A CA 1
ATOM 1487 C C . PRO A 1 191 ? -5.449 32.406 16.219 1 97.81 191 PRO A C 1
ATOM 1489 O O . PRO A 1 191 ? -6.254 31.453 16.156 1 97.81 191 PRO A O 1
ATOM 1492 N N . ASN A 1 192 ? -5.301 33.094 17.219 1 98 192 ASN A N 1
ATOM 1493 C CA . ASN A 1 192 ? -6.074 32.812 18.422 1 98 192 ASN A CA 1
ATOM 1494 C C . ASN A 1 192 ? -6.527 34.094 19.125 1 98 192 ASN A C 1
ATOM 1496 O O . ASN A 1 192 ? -5.91 34.531 20.094 1 98 192 ASN A O 1
ATOM 1500 N N . HIS A 1 193 ? -7.574 34.688 18.547 1 96.19 193 HIS A N 1
ATOM 1501 C CA . HIS A 1 193 ? -8.219 35.875 19.109 1 96.19 193 HIS A CA 1
ATOM 1502 C C . HIS A 1 193 ? -7.195 36.969 19.422 1 96.19 193 HIS A C 1
ATOM 1504 O O . HIS A 1 193 ? -7.137 37.469 20.547 1 96.19 193 HIS A O 1
ATOM 1510 N N . GLY A 1 194 ? -6.469 37.375 18.438 1 94.5 194 GLY A N 1
ATOM 1511 C CA . GLY A 1 194 ? -5.48 38.438 18.531 1 94.5 194 GLY A CA 1
ATOM 1512 C C . GLY A 1 194 ? -4.117 37.938 18.969 1 94.5 194 GLY A C 1
ATOM 1513 O O . GLY A 1 194 ? -3.148 38.719 18.969 1 94.5 194 GLY A O 1
ATOM 1514 N N . GLN A 1 195 ? -4.098 36.688 19.344 1 95.75 195 GLN A N 1
ATOM 1515 C CA . GLN A 1 195 ? -2.855 36 19.672 1 95.75 195 GLN A CA 1
ATOM 1516 C C . GLN A 1 195 ? -2.59 34.844 18.703 1 95.75 195 GLN A C 1
ATOM 1518 O O . GLN A 1 195 ? -2.977 34.906 17.531 1 95.75 195 GLN A O 1
ATOM 1523 N N . LYS A 1 196 ? -1.727 33.969 19.219 1 96.81 196 LYS A N 1
ATOM 1524 C CA . LYS A 1 196 ? -1.371 32.812 18.406 1 96.81 196 LYS A CA 1
ATOM 1525 C C . LYS A 1 196 ? -1.201 31.562 19.281 1 96.81 196 LYS A C 1
ATOM 1527 O O . LYS A 1 196 ? -0.805 31.672 20.438 1 96.81 196 LYS A O 1
ATOM 1532 N N . VAL A 1 197 ? -1.602 30.484 18.703 1 98.56 197 VAL A N 1
ATOM 1533 C CA . VAL A 1 197 ? -1.336 29.234 19.391 1 98.56 197 VAL A CA 1
ATOM 1534 C C . VAL A 1 197 ? -0.62 28.266 18.453 1 98.56 197 VAL A C 1
ATOM 1536 O O . VAL A 1 197 ? -0.963 28.172 17.266 1 98.56 197 VAL A O 1
ATOM 1539 N N . ILE A 1 198 ? 0.438 27.641 18.891 1 98.81 198 ILE A N 1
ATOM 1540 C CA . ILE A 1 198 ? 1.142 26.562 18.203 1 98.81 198 ILE A CA 1
ATOM 1541 C C . ILE A 1 198 ? 0.807 25.219 18.844 1 98.81 198 ILE A C 1
ATOM 1543 O O . ILE A 1 198 ? 0.902 25.078 20.062 1 98.81 198 ILE A O 1
ATOM 1547 N N . VAL A 1 199 ? 0.368 24.266 18.078 1 98.94 199 VAL A N 1
ATOM 1548 C CA . VAL A 1 199 ? 0.051 22.938 18.562 1 98.94 199 VAL A CA 1
ATOM 1549 C C . VAL A 1 199 ? 0.957 21.906 17.891 1 98.94 199 VAL A C 1
ATOM 1551 O O . VAL A 1 199 ? 1.065 21.875 16.672 1 98.94 199 VAL A O 1
ATOM 1554 N N . VAL A 1 200 ? 1.659 21.078 18.641 1 98.88 200 VAL A N 1
ATOM 1555 C CA . VAL A 1 200 ? 2.557 20.031 18.156 1 98.88 200 VAL A CA 1
ATOM 1556 C C . VAL A 1 200 ? 2.084 18.672 18.656 1 98.88 200 VAL A C 1
ATOM 1558 O O . VAL A 1 200 ? 1.812 18.5 19.844 1 98.88 200 VAL A O 1
ATOM 1561 N N . VAL A 1 201 ? 1.971 17.766 17.75 1 98.75 201 VAL A N 1
ATOM 1562 C CA . VAL A 1 201 ? 1.562 16.406 18.062 1 98.75 201 VAL A CA 1
ATOM 1563 C C . VAL A 1 201 ? 2.762 15.469 17.969 1 98.75 201 VAL A C 1
ATOM 1565 O O . VAL A 1 201 ? 3.35 15.32 16.891 1 98.75 201 VAL A O 1
ATOM 1568 N N . CYS A 1 202 ? 3.146 14.914 19.062 1 97.94 202 CYS A N 1
ATOM 1569 C CA . CYS A 1 202 ? 4.07 13.789 19.078 1 97.94 202 CYS A CA 1
ATOM 1570 C C . CYS A 1 202 ? 3.32 12.469 19.219 1 97.94 202 CYS A C 1
ATOM 1572 O O . CYS A 1 202 ? 2.1 12.461 19.391 1 97.94 202 CYS A O 1
ATOM 1574 N N . VAL A 1 203 ? 4.043 11.352 19.188 1 96.5 203 VAL A N 1
ATOM 1575 C CA . VAL A 1 203 ? 3.439 10.023 19.188 1 96.5 203 VAL A CA 1
ATOM 1576 C C . VAL A 1 203 ? 2.539 9.859 20.406 1 96.5 203 VAL A C 1
ATOM 1578 O O . VAL A 1 203 ? 1.455 9.273 20.312 1 96.5 203 VAL A O 1
ATOM 1581 N N . ASN A 1 204 ? 2.928 10.461 21.578 1 96.94 204 ASN A N 1
ATOM 1582 C CA . ASN A 1 204 ? 2.229 10.102 22.812 1 96.94 204 ASN A CA 1
ATOM 1583 C C . ASN A 1 204 ? 1.573 11.32 23.453 1 96.94 204 ASN A C 1
ATOM 1585 O O . ASN A 1 204 ? 0.822 11.188 24.422 1 96.94 204 ASN A O 1
ATOM 1589 N N . ALA A 1 205 ? 1.86 12.531 22.875 1 98.25 205 ALA A N 1
ATOM 1590 C CA . ALA A 1 205 ? 1.378 13.734 23.547 1 98.25 205 ALA A CA 1
ATOM 1591 C C . ALA A 1 205 ? 1.054 14.828 22.531 1 98.25 205 ALA A C 1
ATOM 1593 O O . ALA A 1 205 ? 1.606 14.852 21.438 1 98.25 205 ALA A O 1
ATOM 1594 N N . VAL A 1 206 ? 0.188 15.68 22.969 1 98.69 206 VAL A N 1
ATOM 1595 C CA . VAL A 1 206 ? -0.085 16.906 22.234 1 98.69 206 VAL A CA 1
ATOM 1596 C C . VAL A 1 206 ? 0.319 18.125 23.078 1 98.69 206 VAL A C 1
ATOM 1598 O O . VAL A 1 206 ? 0.051 18.156 24.281 1 98.69 206 VAL A O 1
ATOM 1601 N N . TYR A 1 207 ? 0.987 19.047 22.438 1 98.75 207 TYR A N 1
ATOM 1602 C CA . TYR A 1 207 ? 1.52 20.234 23.094 1 98.75 207 TYR A CA 1
ATOM 1603 C C . TYR A 1 207 ? 0.908 21.5 22.516 1 98.75 207 TYR A C 1
ATOM 1605 O O . TYR A 1 207 ? 0.597 21.562 21.328 1 98.75 207 TYR A O 1
ATOM 1613 N N . ARG A 1 208 ? 0.761 22.484 23.312 1 98.44 208 ARG A N 1
ATOM 1614 C CA . ARG A 1 208 ? 0.354 23.812 22.844 1 98.44 208 ARG A CA 1
ATOM 1615 C C . ARG A 1 208 ? 1.231 24.891 23.438 1 98.44 208 ARG A C 1
ATOM 1617 O O . ARG A 1 208 ? 1.65 24.797 24.594 1 98.44 208 ARG A O 1
ATOM 1624 N N . SER A 1 209 ? 1.537 25.828 22.734 1 98.75 209 SER A N 1
ATOM 1625 C CA . SER A 1 209 ? 2.336 26.984 23.141 1 98.75 209 SER A CA 1
ATOM 1626 C C . SER A 1 209 ? 1.668 28.297 22.75 1 98.75 209 SER A C 1
ATOM 1628 O O . SER A 1 209 ? 1.11 28.406 21.656 1 98.75 209 SER A O 1
ATOM 1630 N N . LEU A 1 210 ? 1.78 29.297 23.641 1 97.81 210 LEU A N 1
ATOM 1631 C CA . LEU A 1 210 ? 1.223 30.625 23.391 1 97.81 210 LEU A CA 1
ATOM 1632 C C . LEU A 1 210 ? 2.33 31.656 23.281 1 97.81 210 LEU A C 1
ATOM 1634 O O . LEU A 1 210 ? 2.051 32.844 23.172 1 97.81 210 LEU A O 1
ATOM 1638 N N . ASP A 1 211 ? 3.574 31.25 23.344 1 97.62 211 ASP A N 1
ATOM 1639 C CA . ASP A 1 211 ? 4.695 32.188 23.344 1 97.62 211 ASP A CA 1
ATOM 1640 C C . ASP A 1 211 ? 5.734 31.797 22.297 1 97.62 211 ASP A C 1
ATOM 1642 O O . ASP A 1 211 ? 6.938 31.812 22.578 1 97.62 211 ASP A O 1
ATOM 1646 N N . GLU A 1 212 ? 5.254 31.344 21.172 1 96.81 212 GLU A N 1
ATOM 1647 C CA . GLU A 1 212 ? 6.082 31.031 20.016 1 96.81 212 GLU A CA 1
ATOM 1648 C C . GLU A 1 212 ? 7.016 29.859 20.297 1 96.81 212 GLU A C 1
ATOM 1650 O O . GLU A 1 212 ? 8.18 29.875 19.891 1 96.81 212 GLU A O 1
ATOM 1655 N N . GLY A 1 213 ? 6.547 28.906 21.094 1 97.75 213 GLY A N 1
ATOM 1656 C CA . GLY A 1 213 ? 7.266 27.656 21.297 1 97.75 213 GLY A CA 1
ATOM 1657 C C . GLY A 1 213 ? 8.328 27.75 22.375 1 97.75 213 GLY A C 1
ATOM 1658 O O . GLY A 1 213 ? 9.156 26.859 22.516 1 97.75 213 GLY A O 1
ATOM 1659 N N . LEU A 1 214 ? 8.328 28.812 23.125 1 97.56 214 LEU A N 1
ATOM 1660 C CA . LEU A 1 214 ? 9.297 28.938 24.219 1 97.56 214 LEU A CA 1
ATOM 1661 C C . LEU A 1 214 ? 8.914 28.031 25.391 1 97.56 214 LEU A C 1
ATOM 1663 O O . LEU A 1 214 ? 9.781 27.422 26.016 1 97.56 214 LEU A O 1
ATOM 1667 N N . THR A 1 215 ? 7.668 28.047 25.734 1 98.12 215 THR A N 1
ATOM 1668 C CA . THR A 1 215 ? 7.16 27.125 26.75 1 98.12 215 THR A CA 1
ATOM 1669 C C . THR A 1 215 ? 5.949 26.359 26.234 1 98.12 215 THR A C 1
ATOM 1671 O O . THR A 1 215 ? 5.273 26.812 25.297 1 98.12 215 THR A O 1
ATOM 1674 N N . TRP A 1 216 ? 5.754 25.188 26.844 1 98.5 216 TRP A N 1
ATOM 1675 C CA . TRP A 1 216 ? 4.723 24.297 26.344 1 98.5 216 TRP A CA 1
ATOM 1676 C C . TRP A 1 216 ? 3.887 23.734 27.484 1 98.5 216 TRP A C 1
ATOM 1678 O O . TRP A 1 216 ? 4.383 23.562 28.594 1 98.5 216 TRP A O 1
ATOM 1688 N N . THR A 1 217 ? 2.66 23.531 27.234 1 98.12 217 THR A N 1
ATOM 1689 C CA . THR A 1 217 ? 1.748 22.703 28.016 1 98.12 217 THR A CA 1
ATOM 1690 C C . THR A 1 217 ? 1.124 21.625 27.156 1 98.12 217 THR A C 1
ATOM 1692 O O . THR A 1 217 ? 1.289 21.609 25.922 1 98.12 217 THR A O 1
ATOM 1695 N N . GLY A 1 218 ? 0.503 20.641 27.75 1 96.75 218 GLY A N 1
ATOM 1696 C CA . GLY A 1 218 ? -0.082 19.609 26.922 1 96.75 218 GLY A CA 1
ATOM 1697 C C . GLY A 1 218 ? -0.7 18.484 27.719 1 96.75 218 GLY A C 1
ATOM 1698 O O . GLY A 1 218 ? -0.988 18.625 28.906 1 96.75 218 GLY A O 1
ATOM 1699 N N . ILE A 1 219 ? -1.03 17.438 26.953 1 96.81 219 ILE A N 1
ATOM 1700 C CA . ILE A 1 219 ? -1.62 16.25 27.547 1 96.81 219 ILE A CA 1
ATOM 1701 C C . ILE A 1 219 ? -0.941 15 26.984 1 96.81 219 ILE A C 1
ATOM 1703 O O . ILE A 1 219 ? -0.543 14.977 25.828 1 96.81 219 ILE A O 1
ATOM 1707 N N . ILE A 1 220 ? -0.873 13.969 27.844 1 97.69 220 ILE A N 1
ATOM 1708 C CA . ILE A 1 220 ? -0.437 12.633 27.438 1 97.69 220 ILE A CA 1
ATOM 1709 C C . ILE A 1 220 ? -1.646 11.805 27.031 1 97.69 220 ILE A C 1
ATOM 1711 O O . ILE A 1 220 ? -2.584 11.625 27.812 1 97.69 220 ILE A O 1
ATOM 1715 N N . GLY A 1 221 ? -1.626 11.32 25.859 1 97.56 221 GLY A N 1
ATOM 1716 C CA . GLY A 1 221 ? -2.756 10.602 25.297 1 97.56 221 GLY A CA 1
ATOM 1717 C C . GLY A 1 221 ? -3.225 9.445 26.156 1 97.56 221 GLY A C 1
ATOM 1718 O O . GLY A 1 221 ? -4.414 9.336 26.469 1 97.56 221 GLY A O 1
ATOM 1719 N N . ARG A 1 222 ? -2.32 8.609 26.594 1 97.38 222 ARG A N 1
ATOM 1720 C CA . ARG A 1 222 ? -2.654 7.418 27.359 1 97.38 222 ARG A CA 1
ATOM 1721 C C . ARG A 1 222 ? -3.385 7.781 28.641 1 97.38 222 ARG A C 1
ATOM 1723 O O . ARG A 1 222 ? -4.348 7.113 29.031 1 97.38 222 ARG A O 1
ATOM 1730 N N . GLU A 1 223 ? -2.947 8.781 29.344 1 97.12 223 GLU A N 1
ATOM 1731 C CA . GLU A 1 223 ? -3.547 9.211 30.609 1 97.12 223 GLU A CA 1
ATOM 1732 C C . GLU A 1 223 ? -4.938 9.797 30.391 1 97.12 223 GLU A C 1
ATOM 1734 O O . GLU A 1 223 ? -5.859 9.539 31.172 1 97.12 223 GLU A O 1
ATOM 1739 N N . ALA A 1 224 ? -5.039 10.508 29.328 1 97.56 224 ALA A N 1
ATOM 1740 C CA . ALA A 1 224 ? -6.277 11.25 29.109 1 97.56 224 ALA A CA 1
ATOM 1741 C C . ALA A 1 224 ? -7.336 10.375 28.453 1 97.56 224 ALA A C 1
ATOM 1743 O O . ALA A 1 224 ? -8.531 10.508 28.734 1 97.56 224 ALA A O 1
ATOM 1744 N N . PHE A 1 225 ? -6.93 9.445 27.516 1 97.56 225 PHE A N 1
ATOM 1745 C CA . PHE A 1 225 ? -7.934 8.812 26.672 1 97.56 225 PHE A CA 1
ATOM 1746 C C . PHE A 1 225 ? -7.75 7.301 26.641 1 97.56 225 PHE A C 1
ATOM 1748 O O . PHE A 1 225 ? -8.523 6.586 26 1 97.56 225 PHE A O 1
ATOM 1755 N N . GLY A 1 226 ? -6.691 6.758 27.25 1 96.81 226 GLY A N 1
ATOM 1756 C CA . GLY A 1 226 ? -6.438 5.328 27.281 1 96.81 226 GLY A CA 1
ATOM 1757 C C . GLY A 1 226 ? -5.785 4.812 26 1 96.81 226 GLY A C 1
ATOM 1758 O O . GLY A 1 226 ? -5.656 3.602 25.812 1 96.81 226 GLY A O 1
ATOM 1759 N N . LEU A 1 227 ? -5.5 5.641 25.094 1 97.38 227 LEU A N 1
ATOM 1760 C CA . LEU A 1 227 ? -4.766 5.395 23.859 1 97.38 227 LEU A CA 1
ATOM 1761 C C . LEU A 1 227 ? -3.537 6.293 23.766 1 97.38 227 LEU A C 1
ATOM 1763 O O . LEU A 1 227 ? -3.469 7.328 24.422 1 97.38 227 LEU A O 1
ATOM 1767 N N . TYR A 1 228 ? -2.605 5.969 22.922 1 96.69 228 TYR A N 1
ATOM 1768 C CA . TYR A 1 228 ? -1.374 6.742 23.031 1 96.69 228 TYR A CA 1
ATOM 1769 C C . TYR A 1 228 ? -0.956 7.305 21.688 1 96.69 228 TYR A C 1
ATOM 1771 O O . TYR A 1 228 ? -0.207 8.281 21.609 1 96.69 228 TYR A O 1
ATOM 1779 N N . TYR A 1 229 ? -1.386 6.695 20.672 1 97.38 229 TYR A N 1
ATOM 1780 C CA . TYR A 1 229 ? -0.838 7.047 19.359 1 97.38 229 TYR A CA 1
ATOM 1781 C C . TYR A 1 229 ? -1.591 8.227 18.75 1 97.38 229 TYR A C 1
ATOM 1783 O O . TYR A 1 229 ? -2.576 8.039 18.031 1 97.38 229 TYR A O 1
ATOM 1791 N N . LEU A 1 230 ? -1.013 9.391 18.922 1 98.44 230 LEU A N 1
ATOM 1792 C CA . LEU A 1 230 ? -1.549 10.609 18.328 1 98.44 230 LEU A CA 1
ATOM 1793 C C . LEU A 1 230 ? -0.944 10.852 16.953 1 98.44 230 LEU A C 1
ATOM 1795 O O . LEU A 1 230 ? 0.259 10.672 16.75 1 98.44 230 LEU A O 1
ATOM 1799 N N . ARG A 1 231 ? -1.812 11.312 15.984 1 97.94 231 ARG A N 1
ATOM 1800 C CA . ARG A 1 231 ? -1.254 11.32 14.633 1 97.94 231 ARG A CA 1
ATOM 1801 C C . ARG A 1 231 ? -1.82 12.477 13.812 1 97.94 231 ARG A C 1
ATOM 1803 O O . ARG A 1 231 ? -1.201 13.539 13.727 1 97.94 231 ARG A O 1
ATOM 1810 N N . ALA A 1 232 ? -3.031 12.328 13.305 1 98.5 232 ALA A N 1
ATOM 1811 C CA . ALA A 1 232 ? -3.609 13.297 12.375 1 98.5 232 ALA A CA 1
ATOM 1812 C C . ALA A 1 232 ? -4.18 14.5 13.117 1 98.5 232 ALA A C 1
ATOM 1814 O O . ALA A 1 232 ? -4.883 14.336 14.125 1 98.5 232 ALA A O 1
ATOM 1815 N N . MET A 1 233 ? -3.867 15.594 12.695 1 98.88 233 MET A N 1
ATOM 1816 C CA . MET A 1 233 ? -4.422 16.844 13.211 1 98.88 233 MET A CA 1
ATOM 1817 C C . MET A 1 233 ? -4.688 17.828 12.078 1 98.88 233 MET A C 1
ATOM 1819 O O . MET A 1 233 ? -3.895 17.938 11.148 1 98.88 233 MET A O 1
ATOM 1823 N N . ASN A 1 234 ? -5.762 18.453 12.125 1 98.75 234 ASN A N 1
ATOM 1824 C CA . ASN A 1 234 ? -6.109 19.484 11.172 1 98.75 234 ASN A CA 1
ATOM 1825 C C . ASN A 1 234 ? -7.168 20.438 11.727 1 98.75 234 ASN A C 1
ATOM 1827 O O . ASN A 1 234 ? -7.766 20.156 12.766 1 98.75 234 ASN A O 1
ATOM 1831 N N . ALA A 1 235 ? -7.297 21.547 11.148 1 98.56 235 ALA A N 1
ATOM 1832 C CA . ALA A 1 235 ? -8.273 22.562 11.547 1 98.56 235 ALA A CA 1
ATOM 1833 C C . ALA A 1 235 ? -8.961 23.156 10.328 1 98.56 235 ALA A C 1
ATOM 1835 O O . ALA A 1 235 ? -8.367 23.266 9.25 1 98.56 235 ALA A O 1
ATOM 1836 N N . PRO A 1 236 ? -10.273 23.531 10.547 1 97.31 236 PRO A N 1
ATOM 1837 C CA . PRO A 1 236 ? -10.945 24.25 9.453 1 97.31 236 PRO A CA 1
ATOM 1838 C C . PRO A 1 236 ? -10.25 25.562 9.086 1 97.31 236 PRO A C 1
ATOM 1840 O O . PRO A 1 236 ? -9.688 26.219 9.953 1 97.31 236 PRO A O 1
ATOM 1843 N N . LEU A 1 237 ? -10.398 25.859 7.812 1 92 237 LEU A N 1
ATOM 1844 C CA . LEU A 1 237 ? -9.852 27.125 7.355 1 92 237 LEU A CA 1
ATOM 1845 C C . LEU A 1 237 ? -10.406 28.297 8.172 1 92 237 LEU A C 1
ATOM 1847 O O . LEU A 1 237 ? -11.617 28.391 8.383 1 92 237 LEU A O 1
ATOM 1851 N N . GLY A 1 238 ? -9.531 29.094 8.703 1 92.69 238 GLY A N 1
ATOM 1852 C CA . GLY A 1 238 ? -9.945 30.297 9.414 1 92.69 238 GLY A CA 1
ATOM 1853 C C . GLY A 1 238 ? -10.188 30.062 10.891 1 92.69 238 GLY A C 1
ATOM 1854 O O . GLY A 1 238 ? -10.5 30.984 11.633 1 92.69 238 GLY A O 1
ATOM 1855 N N . SER A 1 239 ? -10.055 28.859 11.281 1 97.25 239 SER A N 1
ATOM 1856 C CA . SER A 1 239 ? -10.273 28.578 12.695 1 97.25 239 SER A CA 1
ATOM 1857 C C . SER A 1 239 ? -9.281 29.328 13.57 1 97.25 239 SER A C 1
ATOM 1859 O O . SER A 1 239 ? -8.109 29.453 13.219 1 97.25 239 SER A O 1
ATOM 1861 N N . GLU A 1 240 ? -9.758 29.734 14.766 1 98 240 GLU A N 1
ATOM 1862 C CA . GLU A 1 240 ? -8.867 30.375 15.727 1 98 240 GLU A CA 1
ATOM 1863 C C . GLU A 1 240 ? -8.727 29.547 17 1 98 240 GLU A C 1
ATOM 1865 O O . GLU A 1 240 ? -7.895 29.844 17.859 1 98 240 GLU A O 1
ATOM 1870 N N . ASP A 1 241 ? -9.578 28.516 17.094 1 97.62 241 ASP A N 1
ATOM 1871 C CA . ASP A 1 241 ? -9.477 27.766 18.344 1 97.62 241 ASP A CA 1
ATOM 1872 C C . ASP A 1 241 ? -9.961 26.328 18.156 1 97.62 241 ASP A C 1
ATOM 1874 O O . ASP A 1 241 ? -9.758 25.484 19.031 1 97.62 241 ASP A O 1
ATOM 1878 N N . THR A 1 242 ? -10.703 26.062 17.031 1 98.44 242 THR A N 1
ATOM 1879 C CA . THR A 1 242 ? -11.242 24.719 16.812 1 98.44 242 THR A CA 1
ATOM 1880 C C . THR A 1 242 ? -10.266 23.875 15.992 1 98.44 242 THR A C 1
ATOM 1882 O O . THR A 1 242 ? -9.82 24.297 14.922 1 98.44 242 THR A O 1
ATOM 1885 N N . LEU A 1 243 ? -9.883 22.703 16.438 1 98.56 243 LEU A N 1
ATOM 1886 C CA . LEU A 1 243 ? -9.055 21.766 15.703 1 98.56 243 LEU A CA 1
ATOM 1887 C C . LEU A 1 243 ? -9.391 20.328 16.078 1 98.56 243 LEU A C 1
ATOM 1889 O O . LEU A 1 243 ? -10.039 20.078 17.094 1 98.56 243 LEU A O 1
ATOM 1893 N N . TYR A 1 244 ? -9.102 19.422 15.242 1 98.88 244 TYR A N 1
ATOM 1894 C CA . TYR A 1 244 ? -9.406 18 15.359 1 98.88 244 TYR A CA 1
ATOM 1895 C C . TYR A 1 244 ? -8.125 17.172 15.43 1 98.88 244 TYR A C 1
ATOM 1897 O O . TYR A 1 244 ? -7.102 17.547 14.867 1 98.88 244 TYR A O 1
ATOM 1905 N N . LEU A 1 245 ? -8.195 16.062 16.141 1 98.88 245 LEU A N 1
ATOM 1906 C CA . LEU A 1 245 ? -7.039 15.219 16.422 1 98.88 245 LEU A CA 1
ATOM 1907 C C . LEU A 1 245 ? -7.434 13.75 16.453 1 98.88 245 LEU A C 1
ATOM 1909 O O . LEU A 1 245 ? -8.516 13.398 16.953 1 98.88 245 LEU A O 1
ATOM 1913 N N . SER A 1 246 ? -6.574 12.891 15.93 1 98.81 246 SER A N 1
ATOM 1914 C CA . SER A 1 246 ? -6.82 11.461 16.062 1 98.81 246 SER A CA 1
ATOM 1915 C C . SER A 1 246 ? -5.938 10.844 17.141 1 98.81 246 SER A C 1
ATOM 1917 O O . SER A 1 246 ? -4.805 11.289 17.344 1 98.81 246 SER A O 1
ATOM 1919 N N . ILE A 1 247 ? -6.445 9.82 17.797 1 98.62 247 ILE A N 1
ATOM 1920 C CA . ILE A 1 247 ? -5.68 9.031 18.75 1 98.62 247 ILE A CA 1
ATOM 1921 C C . ILE A 1 247 ? -6.039 7.555 18.609 1 98.62 247 ILE A C 1
ATOM 1923 O O . ILE A 1 247 ? -7.211 7.211 18.438 1 98.62 247 ILE A O 1
ATOM 1927 N N . SER A 1 248 ? -5.02 6.711 18.609 1 98.06 248 SER A N 1
ATOM 1928 C CA . SER A 1 248 ? -5.203 5.285 18.344 1 98.06 248 SER A CA 1
ATOM 1929 C C . SER A 1 248 ? -4.344 4.438 19.281 1 98.06 248 SER A C 1
ATOM 1931 O O . SER A 1 248 ? -3.633 4.969 20.125 1 98.06 248 SER A O 1
ATOM 1933 N N . ASP A 1 249 ? -4.473 3.129 19.188 1 96 249 ASP A N 1
ATOM 1934 C CA . ASP A 1 249 ? -3.729 2.215 20.047 1 96 249 ASP A CA 1
ATOM 1935 C C . ASP A 1 249 ? -2.346 1.921 19.469 1 96 249 ASP A C 1
ATOM 1937 O O . ASP A 1 249 ? -1.539 1.229 20.094 1 96 249 ASP A O 1
ATOM 1941 N N . GLY A 1 250 ? -2.07 2.461 18.312 1 93.06 250 GLY A N 1
ATOM 1942 C CA . GLY A 1 250 ? -0.781 2.264 17.672 1 93.06 250 GLY A CA 1
ATOM 1943 C C . GLY A 1 250 ? -0.83 2.438 16.172 1 93.06 250 GLY A C 1
ATOM 1944 O O . GLY A 1 250 ? -1.841 2.885 15.625 1 93.06 250 GLY A O 1
ATOM 1945 N N . THR A 1 251 ? 0.24 2.205 15.461 1 90 251 THR A N 1
ATOM 1946 C CA . THR A 1 251 ? 0.311 2.193 14.008 1 90 251 THR A CA 1
ATOM 1947 C C . THR A 1 251 ? 0.741 0.82 13.492 1 90 251 THR A C 1
ATOM 1949 O O . THR A 1 251 ? 1.783 0.3 13.898 1 90 251 THR A O 1
ATOM 1952 N N . PRO A 1 252 ? -0.088 0.146 12.703 1 90.44 252 PRO A N 1
ATOM 1953 C CA . PRO A 1 252 ? -1.374 0.658 12.219 1 90.44 252 PRO A CA 1
ATOM 1954 C C . PRO A 1 252 ? -2.467 0.6 13.289 1 90.44 252 PRO A C 1
ATOM 1956 O O . PRO A 1 252 ? -3.496 1.267 13.156 1 90.44 252 PRO A O 1
ATOM 1959 N N . GLY A 1 253 ? -2.283 -0.238 14.25 1 90.94 253 GLY A N 1
ATOM 1960 C CA . GLY A 1 253 ? -3.238 -0.369 15.336 1 90.94 253 GLY A CA 1
ATOM 1961 C C . GLY A 1 253 ? -4.508 -1.093 14.93 1 90.94 253 GLY A C 1
ATOM 1962 O O . GLY A 1 253 ? -4.551 -1.751 13.891 1 90.94 253 GLY A O 1
ATOM 1963 N N . THR A 1 254 ? -5.512 -1.076 15.836 1 91.75 254 THR A N 1
ATOM 1964 C CA . THR A 1 254 ? -6.754 -1.804 15.617 1 91.75 254 THR A CA 1
ATOM 1965 C C . THR A 1 254 ? -7.957 -0.936 15.969 1 91.75 254 THR A C 1
ATOM 1967 O O . THR A 1 254 ? -9.102 -1.358 15.805 1 91.75 254 THR A O 1
ATOM 1970 N N . THR A 1 255 ? -7.688 0.248 16.5 1 93.81 255 THR A N 1
ATOM 1971 C CA . THR A 1 255 ? -8.773 1.154 16.844 1 93.81 255 THR A CA 1
ATOM 1972 C C . THR A 1 255 ? -8.289 2.6 16.875 1 93.81 255 THR A C 1
ATOM 1974 O O . THR A 1 255 ? -7.082 2.855 16.875 1 93.81 255 THR A O 1
ATOM 1977 N N . SER A 1 256 ? -9.289 3.52 16.875 1 97.5 256 SER A N 1
ATOM 1978 C CA . SER A 1 256 ? -8.961 4.941 16.875 1 97.5 256 SER A CA 1
ATOM 1979 C C . SER A 1 256 ? -10.141 5.777 17.375 1 97.5 256 SER A C 1
ATOM 1981 O O . SER A 1 256 ? -11.266 5.293 17.438 1 97.5 256 SER A O 1
ATOM 1983 N N . LYS A 1 257 ? -9.852 6.902 17.797 1 98.25 257 LYS A N 1
ATOM 1984 C CA . LYS A 1 257 ? -10.812 7.961 18.109 1 98.25 257 LYS A CA 1
ATOM 1985 C C . LYS A 1 257 ? -10.445 9.258 17.391 1 98.25 257 LYS A C 1
ATOM 1987 O O . LYS A 1 257 ? -9.281 9.484 17.047 1 98.25 257 LYS A O 1
ATOM 1992 N N . VAL A 1 258 ? -11.445 10.039 17.141 1 98.75 258 VAL A N 1
ATOM 1993 C CA . VAL A 1 258 ? -11.266 11.414 16.688 1 98.75 258 VAL A CA 1
ATOM 1994 C C . VAL A 1 258 ? -11.695 12.375 17.797 1 98.75 258 VAL A C 1
ATOM 1996 O O . VAL A 1 258 ? -12.758 12.203 18.391 1 98.75 258 VAL A O 1
ATOM 1999 N N . LEU A 1 259 ? -10.891 13.297 18.047 1 98.81 259 LEU A N 1
ATOM 2000 C CA . LEU A 1 259 ? -11.125 14.305 19.078 1 98.81 259 LEU A CA 1
ATOM 2001 C C . LEU A 1 259 ? -11.32 15.688 18.453 1 98.81 259 LEU A C 1
ATOM 2003 O O . LEU A 1 259 ? -10.852 15.945 17.344 1 98.81 259 LEU A O 1
ATOM 2007 N N . VAL A 1 260 ? -12.023 16.547 19.219 1 98.81 260 VAL A N 1
ATOM 2008 C CA . VAL A 1 260 ? -12.141 17.938 18.812 1 98.81 260 VAL A CA 1
ATOM 2009 C C . VAL A 1 260 ? -11.82 18.844 20.016 1 98.81 260 VAL A C 1
ATOM 2011 O O . VAL A 1 260 ? -12.141 18.5 21.156 1 98.81 260 VAL A O 1
ATOM 2014 N N . SER A 1 261 ? -11.109 19.844 19.766 1 98.81 261 SER A N 1
ATOM 2015 C CA . SER A 1 261 ? -10.93 20.953 20.703 1 98.81 261 SER A CA 1
ATOM 2016 C C . SER A 1 261 ? -11.586 22.234 20.172 1 98.81 261 SER A C 1
ATOM 2018 O O . SER A 1 261 ? -11.477 22.547 18.984 1 98.81 261 SER A O 1
ATOM 2020 N N . ARG A 1 262 ? -12.242 22.953 21.078 1 98.19 262 ARG A N 1
ATOM 2021 C CA . ARG A 1 262 ? -12.867 24.219 20.719 1 98.19 262 ARG A CA 1
ATOM 2022 C C . ARG A 1 262 ? -12.273 25.359 21.516 1 98.19 262 ARG A C 1
ATOM 2024 O O . ARG A 1 262 ? -12.867 26.438 21.609 1 98.19 262 ARG A O 1
ATOM 2031 N N . ASP A 1 263 ? -11.125 25.078 22.141 1 98.31 263 ASP A N 1
ATOM 2032 C CA . ASP A 1 263 ? -10.438 26.078 22.953 1 98.31 263 ASP A CA 1
ATOM 2033 C C . ASP A 1 263 ? -8.93 26.047 22.703 1 98.31 263 ASP A C 1
ATOM 2035 O O . ASP A 1 263 ? -8.141 26.156 23.641 1 98.31 263 ASP A O 1
ATOM 2039 N N . ALA A 1 264 ? -8.562 25.766 21.438 1 98.12 264 ALA A N 1
ATOM 2040 C CA . ALA A 1 264 ? -7.184 25.844 20.969 1 98.12 264 ALA A CA 1
ATOM 2041 C C . ALA A 1 264 ? -6.309 24.812 21.672 1 98.12 264 ALA A C 1
ATOM 2043 O O . ALA A 1 264 ? -5.234 25.156 22.188 1 98.12 264 ALA A O 1
ATOM 2044 N N . ALA A 1 265 ? -6.785 23.578 21.781 1 98.38 265 ALA A N 1
ATOM 2045 C CA . ALA A 1 265 ? -6.074 22.391 22.219 1 98.38 265 ALA A CA 1
ATOM 2046 C C . ALA A 1 265 ? -5.906 22.375 23.734 1 98.38 265 ALA A C 1
ATOM 2048 O O . ALA A 1 265 ? -5.039 21.672 24.266 1 98.38 265 ALA A O 1
ATOM 2049 N N . LEU A 1 266 ? -6.684 23.203 24.438 1 97.69 266 LEU A N 1
ATOM 2050 C CA . LEU A 1 266 ? -6.652 23.172 25.891 1 97.69 266 LEU A CA 1
ATOM 2051 C C . LEU A 1 266 ? -7.398 21.953 26.422 1 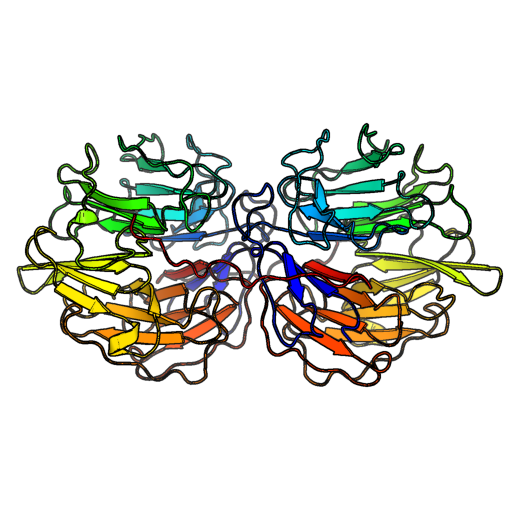97.69 266 LEU A C 1
ATOM 2053 O O . LEU A 1 266 ? -6.914 21.25 27.312 1 97.69 266 LEU A O 1
ATOM 2057 N N . THR A 1 267 ? -8.594 21.75 25.922 1 98 267 THR A N 1
ATOM 2058 C CA . THR A 1 267 ? -9.383 20.562 26.281 1 98 267 THR A CA 1
ATOM 2059 C C . THR A 1 267 ? -9.875 19.859 25.016 1 98 267 THR A C 1
ATOM 2061 O O . THR A 1 267 ? -9.914 20.453 23.938 1 98 267 THR A O 1
ATOM 2064 N N . TRP A 1 268 ? -10.195 18.609 25.188 1 98.31 268 TRP A N 1
ATOM 2065 C CA . TRP A 1 268 ? -10.562 17.766 24.047 1 98.31 268 TRP A CA 1
ATOM 2066 C C . TRP A 1 268 ? -11.828 16.969 24.359 1 98.31 268 TRP A C 1
ATOM 2068 O O . TRP A 1 268 ? -12.047 16.531 25.484 1 98.31 268 TRP A O 1
ATOM 2078 N N . GLU A 1 269 ? -12.609 16.828 23.375 1 98 269 GLU A N 1
ATOM 2079 C CA . GLU A 1 269 ? -13.812 16 23.406 1 98 269 GLU A CA 1
ATOM 2080 C C . GLU A 1 269 ? -13.734 14.875 22.375 1 98 269 GLU A C 1
ATOM 2082 O O . GLU A 1 269 ? -13.328 15.094 21.234 1 98 269 GLU A O 1
ATOM 2087 N N . VAL A 1 270 ? -14.102 13.656 22.797 1 98.19 270 VAL A N 1
ATOM 2088 C CA . VAL A 1 270 ? -14.141 12.516 21.891 1 98.19 270 VAL A CA 1
ATOM 2089 C C . VAL A 1 270 ? -15.391 12.594 21.016 1 98.19 270 VAL A C 1
ATOM 2091 O O . VAL A 1 270 ? -16.5 12.781 21.531 1 98.19 270 VAL A O 1
ATOM 2094 N N . LEU A 1 271 ? -15.234 12.469 19.75 1 98.19 271 LEU A N 1
ATOM 2095 C CA . LEU A 1 271 ? -16.359 12.469 18.812 1 98.19 271 LEU A CA 1
ATOM 2096 C C . LEU A 1 271 ? -16.891 11.055 18.594 1 98.19 271 LEU A C 1
ATOM 2098 O O . LEU A 1 271 ? -16.109 10.094 18.594 1 98.19 271 LEU A O 1
ATOM 2102 N N . PRO A 1 272 ? -18.172 10.922 18.328 1 96.19 272 PRO A N 1
ATOM 2103 C CA . PRO A 1 272 ? -18.812 9.609 18.219 1 96.19 272 PRO A CA 1
ATOM 2104 C C . PRO A 1 272 ? -18.688 9.008 16.828 1 96.19 272 PRO A C 1
ATOM 2106 O O . PRO A 1 272 ? -19.516 9.312 15.945 1 96.19 272 PRO A O 1
ATOM 2109 N N . LEU A 1 273 ? -17.828 8.117 16.609 1 95.19 273 LEU A N 1
ATOM 2110 C CA . LEU A 1 273 ? -17.766 7.383 15.344 1 95.19 273 LEU A CA 1
ATOM 2111 C C . LEU A 1 273 ? -18.844 6.293 15.312 1 95.19 273 LEU A C 1
ATOM 2113 O O . LEU A 1 273 ? -19.172 5.715 16.344 1 95.19 273 LEU A O 1
ATOM 2117 N N . PRO A 1 274 ? -19.375 6.039 14.109 1 94.81 274 PRO A N 1
ATOM 2118 C CA . PRO A 1 274 ? -20.469 5.078 13.992 1 94.81 274 PRO A CA 1
ATOM 2119 C C . PRO A 1 274 ? -20.016 3.639 14.219 1 94.81 274 PRO A C 1
ATOM 2121 O O . PRO A 1 274 ? -20.859 2.762 14.477 1 94.81 274 PRO A O 1
ATOM 2124 N N . GLN A 1 275 ? -18.812 3.4 14.016 1 94.94 275 GLN A N 1
ATOM 2125 C CA . GLN A 1 275 ? -18.172 2.107 14.242 1 94.94 275 GLN A CA 1
ATOM 2126 C C . GLN A 1 275 ? -16.703 2.277 14.602 1 94.94 275 GLN A C 1
ATOM 2128 O O . GLN A 1 275 ? -16.125 3.342 14.375 1 94.94 275 GLN A O 1
ATOM 2133 N N . GLN A 1 276 ? -16.203 1.233 15.141 1 93.62 276 GLN A N 1
ATOM 2134 C CA . GLN A 1 276 ? -14.766 1.254 15.438 1 93.62 276 GLN A CA 1
ATOM 2135 C C . GLN A 1 276 ? -13.938 1.225 14.156 1 93.62 276 GLN A C 1
ATOM 2137 O O . GLN A 1 276 ? -14.141 0.363 13.297 1 93.62 276 GLN A O 1
ATOM 2142 N N . PRO A 1 277 ? -13.016 2.17 14.039 1 95.44 277 PRO A N 1
ATOM 2143 C CA . PRO A 1 277 ? -12.117 2.08 12.883 1 95.44 277 PRO A CA 1
ATOM 2144 C C . PRO A 1 277 ? -11.25 0.822 12.906 1 95.44 277 PRO A C 1
ATOM 2146 O O . PRO A 1 277 ? -10.977 0.275 13.984 1 95.44 277 PRO A O 1
ATOM 2149 N N . ASN A 1 278 ? -10.82 0.442 11.742 1 93.75 278 ASN A N 1
ATOM 2150 C CA . ASN A 1 278 ? -10.07 -0.805 11.633 1 93.75 278 ASN A CA 1
ATOM 2151 C C . ASN A 1 278 ? -8.586 -0.591 11.914 1 93.75 278 ASN A C 1
ATOM 2153 O O . ASN A 1 278 ? -7.816 -1.552 11.969 1 93.75 278 ASN A O 1
ATOM 2157 N N . SER A 1 279 ? -8.203 0.612 12.062 1 95.44 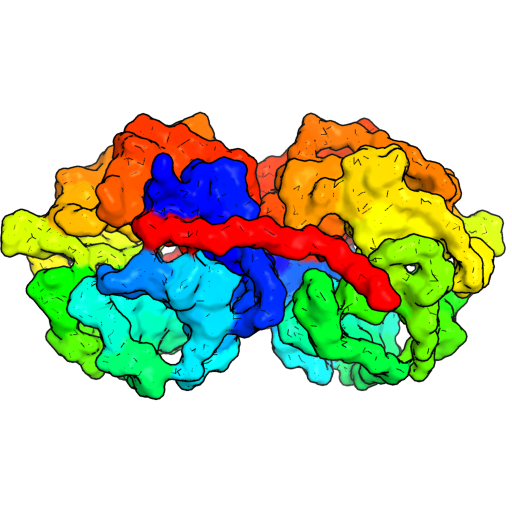279 SER A N 1
ATOM 2158 C CA . SER A 1 279 ? -6.82 1.008 12.305 1 95.44 279 SER A CA 1
ATOM 2159 C C . SER A 1 279 ? -6.727 2.473 12.711 1 95.44 279 SER A C 1
ATOM 2161 O O . SER A 1 279 ? -7.738 3.096 13.047 1 95.44 279 SER A O 1
ATOM 2163 N N . CYS A 1 280 ? -5.566 2.955 12.812 1 97.38 280 CYS A N 1
ATOM 2164 C CA . CYS A 1 280 ? -5.395 4.34 13.234 1 97.38 280 CYS A CA 1
ATOM 2165 C C . CYS A 1 280 ? -5.891 5.301 12.164 1 97.38 280 CYS A C 1
ATOM 2167 O O . CYS A 1 280 ? -5.695 5.059 10.969 1 97.38 280 CYS A O 1
ATOM 2169 N N . VAL A 1 281 ? -6.559 6.344 12.602 1 98.38 281 VAL A N 1
ATOM 2170 C CA . VAL A 1 281 ? -6.895 7.441 11.703 1 98.38 281 VAL A CA 1
ATOM 2171 C C . VAL A 1 281 ? -5.633 8.227 11.352 1 98.38 281 VAL A C 1
ATOM 2173 O O . VAL A 1 281 ? -4.973 8.781 12.227 1 98.38 281 VAL A O 1
ATOM 2176 N N . TRP A 1 282 ? -5.395 8.312 10.062 1 98.06 282 TRP A N 1
ATOM 2177 C CA . TRP A 1 282 ? -4.109 8.82 9.602 1 98.06 282 TRP A CA 1
ATOM 2178 C C . TRP A 1 282 ? -4.262 10.203 8.969 1 98.06 282 TRP A C 1
ATOM 2180 O O . TRP A 1 282 ? -3.287 10.945 8.844 1 98.06 282 TRP A O 1
ATOM 2190 N N . ALA A 1 283 ? -5.457 10.555 8.562 1 98.56 283 ALA A N 1
ATOM 2191 C CA . ALA A 1 283 ? -5.641 11.805 7.824 1 98.56 283 ALA A CA 1
ATOM 2192 C C . ALA A 1 283 ? -6.988 12.438 8.148 1 98.56 283 ALA A C 1
ATOM 2194 O O . ALA A 1 283 ? -7.973 11.734 8.398 1 98.56 283 ALA A O 1
ATOM 2195 N N . LEU A 1 284 ? -7.051 13.734 8.133 1 98.69 284 LEU A N 1
ATOM 2196 C CA . LEU A 1 284 ? -8.227 14.555 8.367 1 98.69 284 LEU A CA 1
ATOM 2197 C C . LEU A 1 284 ? -8.242 15.766 7.438 1 98.69 284 LEU A C 1
ATOM 2199 O O . LEU A 1 284 ? -7.223 16.438 7.262 1 98.69 284 LEU A O 1
ATOM 2203 N N . ALA A 1 285 ? -9.352 16.031 6.863 1 98.56 285 ALA A N 1
ATOM 2204 C CA . ALA A 1 285 ? -9.5 17.234 6.043 1 98.56 285 ALA A CA 1
ATOM 2205 C C . ALA A 1 285 ? -10.914 17.797 6.133 1 98.56 285 ALA A C 1
ATOM 2207 O O . ALA A 1 285 ? -11.805 17.156 6.703 1 98.56 285 ALA A O 1
ATOM 2208 N N . PHE A 1 286 ? -11.078 18.969 5.629 1 98.25 286 PHE A N 1
ATOM 2209 C CA . PHE A 1 286 ? -12.352 19.688 5.66 1 98.25 286 PHE A CA 1
ATOM 2210 C C . PHE A 1 286 ? -12.711 20.219 4.273 1 98.25 286 PHE A C 1
ATOM 2212 O O . PHE A 1 286 ? -11.828 20.484 3.459 1 98.25 286 PHE A O 1
ATOM 2219 N N . ASN A 1 287 ? -14.016 20.359 4.105 1 96.44 287 ASN A N 1
ATOM 2220 C CA . ASN A 1 287 ? -14.477 21.156 2.971 1 96.44 287 ASN A CA 1
ATOM 2221 C C . ASN A 1 287 ? -14.258 22.641 3.201 1 96.44 287 ASN A C 1
ATOM 2223 O O . ASN A 1 287 ? -14.844 23.234 4.109 1 96.44 287 ASN A O 1
ATOM 2227 N N . PRO A 1 288 ? -13.422 23.219 2.334 1 94.56 288 PRO A N 1
ATOM 2228 C CA . PRO A 1 288 ? -13.164 24.641 2.559 1 94.56 288 PRO A CA 1
ATOM 2229 C C . PRO A 1 288 ? -14.43 25.5 2.467 1 94.56 288 PRO A C 1
ATOM 2231 O O . PRO A 1 288 ? -14.523 26.547 3.104 1 94.56 288 PRO A O 1
ATOM 2234 N N . ALA A 1 289 ? -15.375 25.078 1.774 1 93.19 289 ALA A N 1
ATOM 2235 C CA . ALA A 1 289 ? -16.609 25.828 1.575 1 93.19 289 ALA A CA 1
ATOM 2236 C C . ALA A 1 289 ? -17.578 25.625 2.742 1 93.19 289 ALA A C 1
ATOM 2238 O O . ALA A 1 289 ? -18.5 26.422 2.938 1 93.19 289 ALA A O 1
ATOM 2239 N N . ASN A 1 290 ? -17.422 24.578 3.457 1 95.25 290 ASN A N 1
ATOM 2240 C CA . ASN A 1 290 ? -18.25 24.25 4.609 1 95.25 290 ASN A CA 1
ATOM 2241 C C . ASN A 1 290 ? -17.469 23.453 5.648 1 95.25 290 ASN A C 1
ATOM 2243 O O . ASN A 1 290 ? -17.469 22.219 5.609 1 95.25 290 ASN A O 1
ATOM 2247 N N . PRO A 1 291 ? -16.922 24.094 6.621 1 94.88 291 PRO A N 1
ATOM 2248 C CA . PRO A 1 291 ? -16.016 23.438 7.551 1 94.88 291 PRO A CA 1
ATOM 2249 C C . PRO A 1 291 ? -16.703 22.375 8.398 1 94.88 291 PRO A C 1
ATOM 2251 O O . PRO A 1 291 ? -16.031 21.609 9.109 1 94.88 291 PRO A O 1
ATOM 2254 N N . ARG A 1 292 ? -17.984 22.281 8.359 1 96.38 292 ARG A N 1
ATOM 2255 C CA . ARG A 1 292 ? -18.688 21.234 9.109 1 96.38 292 ARG A CA 1
ATOM 2256 C C . ARG A 1 292 ? -18.625 19.906 8.375 1 96.38 292 ARG A C 1
ATOM 2258 O O . ARG A 1 292 ? -18.969 18.859 8.938 1 96.38 292 ARG A O 1
ATOM 2265 N N . GLN A 1 293 ? -18.266 19.969 7.121 1 97.44 293 GLN A N 1
ATOM 2266 C CA . GLN A 1 293 ? -18.031 18.75 6.363 1 97.44 293 GLN A CA 1
ATOM 2267 C C . GLN A 1 293 ? -16.594 18.266 6.527 1 97.44 293 GLN A C 1
ATOM 2269 O O . GLN A 1 293 ? -15.656 18.969 6.152 1 97.44 293 GLN A O 1
ATOM 2274 N N . ILE A 1 294 ? -16.453 17.125 7.074 1 98.44 294 ILE A N 1
ATOM 2275 C CA . ILE A 1 294 ? -15.156 16.578 7.469 1 98.44 294 ILE A CA 1
ATOM 2276 C C . ILE A 1 294 ? -14.953 15.211 6.82 1 98.44 294 ILE A C 1
ATOM 2278 O O . ILE A 1 294 ? -15.914 14.461 6.633 1 98.44 294 ILE A O 1
ATOM 2282 N N . VAL A 1 295 ? -13.742 14.883 6.414 1 98.56 295 VAL A N 1
ATOM 2283 C CA . VAL A 1 295 ? -13.367 13.555 5.949 1 98.56 295 VAL A CA 1
ATOM 2284 C C . VAL A 1 295 ? -12.172 13.055 6.75 1 98.56 295 VAL A C 1
ATOM 2286 O O . VAL A 1 295 ? -11.25 13.82 7.059 1 98.56 295 VAL A O 1
ATOM 2289 N N . ALA A 1 296 ? -12.18 11.836 7.184 1 98.69 296 ALA A N 1
ATOM 2290 C CA . ALA A 1 296 ? -11.117 11.164 7.93 1 98.69 296 ALA A CA 1
ATOM 2291 C C . ALA A 1 296 ? -10.805 9.797 7.336 1 98.69 296 ALA A C 1
ATOM 2293 O O . ALA A 1 296 ? -11.719 9.039 6.996 1 98.69 296 ALA A O 1
ATOM 2294 N N . GLY A 1 297 ? -9.578 9.469 7.102 1 98.56 297 GLY A N 1
ATOM 2295 C CA . GLY A 1 297 ? -9.156 8.18 6.559 1 98.56 297 GLY A CA 1
ATOM 2296 C C . GLY A 1 297 ? -8.234 7.414 7.488 1 98.56 297 GLY A C 1
ATOM 2297 O O . GLY A 1 297 ? -7.367 8.008 8.141 1 98.56 297 GLY A O 1
ATOM 2298 N N . THR A 1 298 ? -8.453 6.102 7.574 1 97.94 298 THR A N 1
ATOM 2299 C CA . THR A 1 298 ? -7.59 5.27 8.406 1 97.94 298 THR A CA 1
ATOM 2300 C C . THR A 1 298 ? -6.453 4.672 7.578 1 97.94 298 THR A C 1
ATOM 2302 O O . THR A 1 298 ? -6.551 4.586 6.352 1 97.94 298 THR A O 1
ATOM 2305 N N . LYS A 1 299 ? -5.457 4.258 8.242 1 96.69 299 LYS A N 1
ATOM 2306 C CA . LYS A 1 299 ? -4.293 3.656 7.598 1 96.69 299 LYS A CA 1
ATOM 2307 C C . LYS A 1 299 ? -4.688 2.436 6.773 1 96.69 299 LYS A C 1
ATOM 2309 O O . LYS A 1 299 ? -4.199 2.244 5.66 1 96.69 299 LYS A O 1
ATOM 2314 N N . TYR A 1 300 ? -5.625 1.66 7.254 1 95.38 300 TYR A N 1
ATOM 2315 C CA . TYR A 1 300 ? -5.984 0.455 6.516 1 95.38 300 TYR A CA 1
ATOM 2316 C C . TYR A 1 300 ? -7.32 0.631 5.801 1 95.38 300 TYR A C 1
ATOM 2318 O O . TYR A 1 300 ? -8.055 -0.337 5.602 1 95.38 300 TYR A O 1
ATOM 2326 N N . GLY A 1 301 ? -7.703 1.896 5.48 1 96.06 301 GLY A N 1
ATOM 2327 C CA . GLY A 1 301 ? -8.523 2.098 4.297 1 96.06 301 GLY A CA 1
ATOM 2328 C C . GLY A 1 301 ? -9.977 2.375 4.621 1 96.06 301 GLY A C 1
ATOM 2329 O O . GLY A 1 301 ? -10.836 2.324 3.738 1 96.06 301 GLY A O 1
ATOM 2330 N N . HIS A 1 302 ? -10.344 2.633 5.863 1 96.88 302 HIS A N 1
ATOM 2331 C CA . HIS A 1 302 ? -11.664 3.182 6.133 1 96.88 302 HIS A CA 1
ATOM 2332 C C . HIS A 1 302 ? -11.703 4.684 5.863 1 96.88 302 HIS A C 1
ATOM 2334 O O . HIS A 1 302 ? -10.75 5.398 6.184 1 96.88 302 HIS A O 1
ATOM 2340 N N . LEU A 1 303 ? -12.75 5.055 5.285 1 98 303 LEU A N 1
ATOM 2341 C CA . LEU A 1 303 ? -13.008 6.477 5.086 1 98 303 LEU A CA 1
ATOM 2342 C C . LEU A 1 303 ? -14.305 6.895 5.762 1 98 303 LEU A C 1
ATOM 2344 O O . LEU A 1 303 ? -15.352 6.285 5.531 1 98 303 LEU A O 1
ATOM 2348 N N . PHE A 1 304 ? -14.242 7.891 6.586 1 98.56 304 PHE A N 1
ATOM 2349 C CA . PHE A 1 304 ? -15.398 8.445 7.281 1 98.56 304 PHE A CA 1
ATOM 2350 C C . PHE A 1 304 ? -15.664 9.875 6.836 1 98.56 304 PHE A C 1
ATOM 2352 O O . PHE A 1 304 ? -14.727 10.648 6.625 1 98.56 304 PHE A O 1
ATOM 2359 N N . THR A 1 305 ? -16.922 10.188 6.758 1 97.88 305 THR A N 1
ATOM 2360 C CA . THR A 1 305 ? -17.281 11.57 6.484 1 97.88 305 THR A CA 1
ATOM 2361 C C . THR A 1 305 ? -18.328 12.062 7.492 1 97.88 305 THR A C 1
ATOM 2363 O O . THR A 1 305 ? -19.109 11.273 8.023 1 97.88 305 THR A O 1
ATOM 2366 N N . SER A 1 306 ? -18.266 13.266 7.805 1 98.12 306 SER A N 1
ATOM 2367 C CA . SER A 1 306 ? -19.234 13.961 8.641 1 98.12 306 SER A CA 1
ATOM 2368 C C . SER A 1 306 ? -19.797 15.188 7.926 1 98.12 306 SER A C 1
ATOM 2370 O O . SER A 1 306 ? -19.062 15.898 7.234 1 98.12 306 SER A O 1
ATOM 2372 N N . GLU A 1 307 ? -21.109 15.461 8.172 1 96.81 307 GLU A N 1
ATOM 2373 C CA . GLU A 1 307 ? -21.766 16.625 7.594 1 96.81 307 GLU A CA 1
ATOM 2374 C C . GLU A 1 307 ? -22.078 17.672 8.664 1 96.81 307 GLU A C 1
ATOM 2376 O O . GLU A 1 307 ? -22.641 18.719 8.359 1 96.81 307 GLU A O 1
ATOM 2381 N N . ASN A 1 308 ? -21.719 17.359 9.875 1 97.75 308 ASN A N 1
ATOM 2382 C CA . ASN A 1 308 ? -22.172 18.219 10.969 1 97.75 308 ASN A CA 1
ATOM 2383 C C . ASN A 1 308 ? -21.062 18.453 11.992 1 97.75 308 ASN A C 1
ATOM 2385 O O . ASN A 1 308 ? -21.312 18.438 13.195 1 97.75 308 ASN A O 1
ATOM 2389 N N . GLY A 1 309 ? -19.875 18.547 11.508 1 97.12 309 GLY A N 1
ATOM 2390 C CA . GLY A 1 309 ? -18.766 18.953 12.352 1 97.12 309 GLY A CA 1
ATOM 2391 C C . GLY A 1 309 ? -18.281 17.859 13.273 1 97.12 309 GLY A C 1
ATOM 2392 O O . GLY A 1 309 ? -17.672 18.141 14.312 1 97.12 309 GLY A O 1
ATOM 2393 N N . GLY A 1 310 ? -18.578 16.578 12.977 1 97.75 310 GLY A N 1
ATOM 2394 C CA . GLY A 1 310 ? -18.078 15.453 13.742 1 97.75 310 GLY A CA 1
ATOM 2395 C C . GLY A 1 310 ? -19.078 14.945 14.766 1 97.75 310 GLY A C 1
ATOM 2396 O O . GLY A 1 310 ? -18.812 13.969 15.469 1 97.75 310 GLY A O 1
ATOM 2397 N N . ASP A 1 311 ? -20.25 15.547 14.836 1 97.06 311 ASP A N 1
ATOM 2398 C CA . ASP A 1 311 ? -21.266 15.07 15.758 1 97.06 311 ASP A CA 1
ATOM 2399 C C . ASP A 1 311 ? -21.828 13.727 15.312 1 97.06 311 ASP A C 1
ATOM 2401 O O . ASP A 1 311 ? -22.422 12.992 16.109 1 97.06 311 ASP A O 1
ATOM 2405 N N . GLY A 1 312 ? -21.719 13.484 14.078 1 97.31 312 GLY A N 1
ATOM 2406 C CA . GLY A 1 312 ? -22.078 12.234 13.422 1 97.31 312 GLY A CA 1
ATOM 2407 C C . GLY A 1 312 ? -21.219 11.922 12.211 1 97.31 312 GLY A C 1
ATOM 2408 O O . GLY A 1 312 ? -20.828 12.828 11.469 1 97.31 312 GLY A O 1
ATOM 2409 N N . TRP A 1 313 ? -21 10.617 12.039 1 98 313 TRP A N 1
ATOM 2410 C CA . TRP A 1 313 ? -20.141 10.18 10.945 1 98 313 TRP A CA 1
ATOM 2411 C C . TRP A 1 313 ? -20.797 9.07 10.141 1 98 313 TRP A C 1
ATOM 2413 O O . TRP A 1 313 ? -21.703 8.383 10.633 1 98 313 TRP A O 1
ATOM 2423 N N . GLN A 1 314 ? -20.375 8.969 8.945 1 97.06 314 GLN A N 1
ATOM 2424 C CA . GLN A 1 314 ? -20.703 7.832 8.086 1 97.06 314 GLN A CA 1
ATOM 2425 C C . GLN A 1 314 ? -19.422 7.164 7.566 1 97.06 314 GLN A C 1
ATOM 2427 O O . GLN A 1 314 ? -18.516 7.84 7.074 1 97.06 314 GLN A O 1
ATOM 2432 N N . LYS A 1 315 ? -19.328 5.863 7.777 1 97.25 315 LYS A N 1
ATOM 2433 C CA . LYS A 1 315 ? -18.297 5.117 7.066 1 97.25 315 LYS A CA 1
ATOM 2434 C C . LYS A 1 315 ? -18.656 4.945 5.594 1 97.25 315 LYS A C 1
ATOM 2436 O O . LYS A 1 315 ? -19.719 4.418 5.27 1 97.25 315 LYS A O 1
ATOM 2441 N N . GLN A 1 316 ? -17.859 5.391 4.758 1 96.06 316 GLN A N 1
ATOM 2442 C CA . GLN A 1 316 ? -18.094 5.25 3.326 1 96.06 316 GLN A CA 1
ATOM 2443 C C . GLN A 1 316 ? -18.062 3.785 2.904 1 96.06 316 GLN A C 1
ATOM 2445 O O . GLN A 1 316 ? -17.344 2.979 3.51 1 96.06 316 GLN A O 1
ATOM 2450 N N . TRP A 1 317 ? -18.734 3.521 1.846 1 93.06 317 TRP A N 1
ATOM 2451 C CA . TRP A 1 317 ? -18.922 2.135 1.427 1 93.06 317 TRP A CA 1
ATOM 2452 C C . TRP A 1 317 ? -17.609 1.543 0.91 1 93.06 317 TRP A C 1
ATOM 2454 O O . TRP A 1 317 ? -17.344 0.359 1.115 1 93.06 317 TRP A O 1
ATOM 2464 N N . ARG A 1 318 ? -16.859 2.369 0.274 1 91.44 318 ARG A N 1
ATOM 2465 C CA . ARG A 1 318 ? -15.664 1.872 -0.399 1 91.44 318 ARG A CA 1
ATOM 2466 C C . ARG A 1 318 ? -14.531 1.645 0.595 1 91.44 318 ARG A C 1
ATOM 2468 O O . ARG A 1 318 ? -14.336 2.439 1.519 1 91.44 318 ARG A O 1
ATOM 2475 N N . GLU A 1 319 ? -13.797 0.589 0.293 1 92.88 319 GLU A N 1
ATOM 2476 C CA . GLU A 1 319 ? -12.523 0.348 0.975 1 92.88 319 GLU A CA 1
ATOM 2477 C C . GLU A 1 319 ? -11.352 0.842 0.139 1 92.88 319 GLU A C 1
ATOM 2479 O O . GLU A 1 319 ? -11.422 0.864 -1.092 1 92.88 319 GLU A O 1
ATOM 2484 N N . PHE A 1 320 ? -10.367 1.277 0.853 1 95 320 PHE A N 1
ATOM 2485 C CA . PHE A 1 320 ? -9.156 1.758 0.193 1 95 320 PHE A CA 1
ATOM 2486 C C . PHE A 1 320 ? -7.938 0.975 0.661 1 95 320 PHE A C 1
ATOM 2488 O O . PHE A 1 320 ? -7.996 0.271 1.672 1 95 320 PHE A O 1
ATOM 2495 N N . SER A 1 321 ? -6.926 1.046 -0.157 1 93.31 321 SER A N 1
ATOM 2496 C CA . SER A 1 321 ? -5.621 0.679 0.377 1 93.31 321 SER A CA 1
ATOM 2497 C C . SER A 1 321 ? -5.188 1.635 1.484 1 93.31 321 SER A C 1
ATOM 2499 O O . SER A 1 321 ? -5.984 2.445 1.958 1 93.31 321 SER A O 1
ATOM 2501 N N . GLU A 1 322 ? -3.984 1.561 1.976 1 96 322 GLU A N 1
ATOM 2502 C CA . GLU A 1 322 ? -3.51 2.453 3.029 1 96 322 GLU A CA 1
ATOM 2503 C C . GLU A 1 322 ? -3.742 3.914 2.658 1 96 322 GLU A C 1
ATOM 2505 O O . GLU A 1 322 ? -3.223 4.395 1.649 1 96 322 GLU A O 1
ATOM 2510 N N . ILE A 1 323 ? -4.531 4.539 3.449 1 97.62 323 ILE A N 1
ATOM 2511 C CA . ILE A 1 323 ? -4.758 5.965 3.234 1 97.62 323 ILE A CA 1
ATOM 2512 C C . ILE A 1 323 ? -3.641 6.77 3.896 1 97.62 323 ILE A C 1
ATOM 2514 O O . ILE A 1 323 ? -3.375 6.609 5.09 1 97.62 323 ILE A O 1
ATOM 2518 N N . ALA A 1 324 ? -3.047 7.625 3.104 1 97.81 324 ALA A N 1
ATOM 2519 C CA . ALA A 1 324 ? -1.914 8.398 3.607 1 97.81 324 ALA A CA 1
ATOM 2520 C C . ALA A 1 324 ? -2.281 9.867 3.771 1 97.81 324 ALA A C 1
ATOM 2522 O O . ALA A 1 324 ? -1.629 10.602 4.52 1 97.81 324 ALA A O 1
ATOM 2523 N N . ASP A 1 325 ? -3.232 10.312 3.041 1 98.75 325 ASP A N 1
ATOM 2524 C CA . ASP A 1 325 ? -3.723 11.68 3.156 1 98.75 325 ASP A CA 1
ATOM 2525 C C . ASP A 1 325 ? -5.09 11.836 2.49 1 98.75 325 ASP A C 1
ATOM 2527 O O . ASP A 1 325 ? -5.484 11 1.675 1 98.75 325 ASP A O 1
ATOM 2531 N N . VAL A 1 326 ? -5.836 12.812 2.865 1 98.88 326 VAL A N 1
ATOM 2532 C CA . VAL A 1 326 ? -7.109 13.164 2.252 1 98.88 326 VAL A CA 1
ATOM 2533 C C . VAL A 1 326 ? -7.176 14.672 2.021 1 98.88 326 VAL A C 1
ATOM 2535 O O . VAL A 1 326 ? -6.559 15.445 2.758 1 98.88 326 VAL A O 1
ATOM 2538 N N . LEU A 1 327 ? -7.887 15.039 1.016 1 98.62 327 LEU A N 1
ATOM 2539 C CA . LEU A 1 327 ? -8.07 16.453 0.672 1 98.62 327 LEU A CA 1
ATOM 2540 C C . LEU A 1 327 ? -9.469 16.688 0.122 1 98.62 327 LEU A C 1
ATOM 2542 O O . LEU A 1 327 ? -10 15.875 -0.635 1 98.62 327 LEU A O 1
ATOM 2546 N N . TRP A 1 328 ? -10.086 17.75 0.559 1 98.06 328 TRP A N 1
ATOM 2547 C CA . TRP A 1 328 ? -11.359 18.219 0.021 1 98.06 328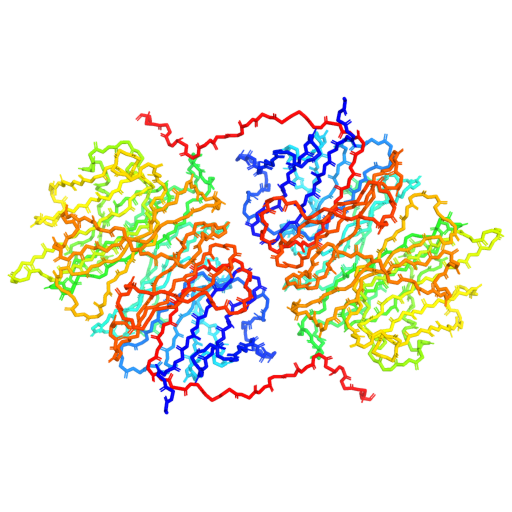 TRP A CA 1
ATOM 2548 C C . TRP A 1 328 ? -11.18 19.562 -0.695 1 98.06 328 TRP A C 1
ATOM 2550 O O . TRP A 1 328 ? -10.805 20.547 -0.076 1 98.06 328 TRP A O 1
ATOM 2560 N N . THR A 1 329 ? -11.406 19.594 -1.994 1 97.94 329 THR A N 1
ATOM 2561 C CA . THR A 1 329 ? -11.344 20.844 -2.748 1 97.94 329 THR A CA 1
ATOM 2562 C C . THR A 1 329 ? -12.734 21.281 -3.188 1 97.94 329 THR A C 1
ATOM 2564 O O . THR A 1 329 ? -13.578 20.453 -3.51 1 97.94 329 THR A O 1
ATOM 2567 N N . PRO A 1 330 ? -12.984 22.609 -3.234 1 96.06 330 PRO A N 1
ATOM 2568 C CA . PRO A 1 330 ? -14.289 23.078 -3.707 1 96.06 330 PRO A CA 1
ATOM 2569 C C . PRO A 1 330 ? -14.461 22.922 -5.215 1 96.06 330 PRO A C 1
ATOM 2571 O O . PRO A 1 330 ? -15.578 23.031 -5.73 1 96.06 330 PRO A O 1
ATOM 2574 N N . ALA A 1 331 ? -13.367 22.703 -5.922 1 97.38 331 ALA A N 1
ATOM 2575 C CA . ALA A 1 331 ? -13.477 22.453 -7.359 1 97.38 331 ALA A CA 1
ATOM 2576 C C . ALA A 1 331 ? -14.164 21.109 -7.625 1 97.38 331 ALA A C 1
ATOM 2578 O O . ALA A 1 331 ? -13.93 20.125 -6.91 1 97.38 331 ALA A O 1
ATOM 2579 N N . VAL A 1 332 ? -14.961 21.125 -8.672 1 96.31 332 VAL A N 1
ATOM 2580 C CA . VAL A 1 332 ? -15.68 19.906 -9.031 1 96.31 332 VAL A CA 1
ATOM 2581 C C . VAL A 1 332 ? -15 19.234 -10.219 1 96.31 332 VAL A C 1
ATOM 2583 O O . VAL A 1 332 ? -14.969 19.797 -11.32 1 96.31 332 VAL A O 1
ATOM 2586 N N . ALA A 1 333 ? -14.492 18.078 -9.953 1 94.81 333 ALA A N 1
ATOM 2587 C CA . ALA A 1 333 ? -13.805 17.328 -11.008 1 94.81 333 ALA A CA 1
ATOM 2588 C C . ALA A 1 333 ? -14.797 16.828 -12.062 1 94.81 333 ALA A C 1
ATOM 2590 O O . ALA A 1 333 ? -15.898 16.391 -11.727 1 94.81 333 ALA A O 1
ATOM 2591 N N . GLN A 1 334 ? -14.367 16.906 -13.289 1 90.69 334 GLN A N 1
ATOM 2592 C CA . GLN A 1 334 ? -15.062 16.219 -14.359 1 90.69 334 GLN A CA 1
ATOM 2593 C C . GLN A 1 334 ? -14.492 14.82 -14.586 1 90.69 334 GLN A C 1
ATOM 2595 O O . GLN A 1 334 ? -13.43 14.664 -15.203 1 90.69 334 GLN A O 1
ATOM 2600 N N . ILE A 1 335 ? -15.203 13.898 -14.008 1 88.06 335 ILE A N 1
ATOM 2601 C CA . ILE A 1 335 ? -14.625 12.562 -14.031 1 88.06 335 ILE A CA 1
ATOM 2602 C C . ILE A 1 335 ? -15.359 11.703 -15.055 1 88.06 335 ILE A C 1
ATOM 2604 O O . ILE A 1 335 ? -16.594 11.594 -15.016 1 88.06 335 ILE A O 1
ATOM 2608 N N . LYS A 1 336 ? -14.555 11.219 -16.047 1 74.25 336 LYS A N 1
ATOM 2609 C CA . LYS A 1 336 ? -15.062 10.211 -16.969 1 74.25 336 LYS A CA 1
ATOM 2610 C C . LYS A 1 336 ? -14.625 8.805 -16.562 1 74.25 336 LYS A C 1
ATOM 2612 O O . LYS A 1 336 ? -13.477 8.602 -16.156 1 74.25 336 LYS A O 1
ATOM 2617 N N . ALA A 1 337 ? -15.672 7.977 -16.406 1 62.41 337 ALA A N 1
ATOM 2618 C CA . ALA A 1 337 ? -15.375 6.605 -16 1 62.41 337 ALA A CA 1
ATOM 2619 C C . ALA A 1 337 ? -14.242 6.023 -16.828 1 62.41 337 ALA A C 1
ATOM 2621 O O . ALA A 1 337 ? -14.219 6.172 -18.062 1 62.41 337 ALA A O 1
ATOM 2622 N N . GLY A 1 338 ? -13.055 5.863 -16.266 1 56.97 338 GLY A N 1
ATOM 2623 C CA . GLY A 1 338 ? -11.898 5.316 -16.953 1 56.97 338 GLY A CA 1
ATOM 2624 C C . GLY A 1 338 ? -12.133 3.924 -17.5 1 56.97 338 GLY A C 1
ATOM 2625 O O . GLY A 1 338 ? -13.188 3.328 -17.281 1 56.97 338 GLY A O 1
ATOM 2626 N N . HIS A 1 339 ? -11.078 3.492 -18.25 1 48.5 339 HIS A N 1
ATOM 2627 C CA . HIS A 1 339 ? -11.008 2.227 -18.969 1 48.5 339 HIS A CA 1
ATOM 2628 C C . HIS A 1 339 ? -11.141 1.043 -18.016 1 48.5 339 HIS A C 1
ATOM 2630 O O . HIS A 1 339 ? -10.648 1.087 -16.891 1 48.5 339 HIS A O 1
ATOM 2636 N N . GLN A 1 340 ? -12.227 0.477 -18.125 1 46.94 340 GLN A N 1
ATOM 2637 C CA . GLN A 1 340 ? -12.25 -0.893 -17.625 1 46.94 340 GLN A CA 1
ATOM 2638 C C . GLN A 1 340 ? -11.18 -1.742 -18.297 1 46.94 340 GLN A C 1
ATOM 2640 O O . GLN A 1 340 ? -10.828 -1.511 -19.453 1 46.94 340 GLN A O 1
ATOM 2645 N N . SER A 1 341 ? -10.141 -2.193 -17.656 1 41.53 341 SER A N 1
ATOM 2646 C CA . SER A 1 341 ? -9.07 -3.047 -18.156 1 41.53 341 SER A CA 1
ATOM 2647 C C . SER A 1 341 ? -9.531 -3.867 -19.359 1 41.53 341 SER A C 1
ATOM 2649 O O . SER A 1 341 ? -10.023 -4.984 -19.203 1 41.53 341 SER A O 1
ATOM 2651 N N . ILE A 1 342 ? -10.328 -3.246 -20.25 1 42.44 342 ILE A N 1
ATOM 2652 C CA . ILE A 1 342 ? -10.672 -4.094 -21.391 1 42.44 342 ILE A CA 1
ATOM 2653 C C . ILE A 1 342 ? -9.625 -3.945 -22.484 1 42.44 342 ILE A C 1
ATOM 2655 O O . ILE A 1 342 ? -9.305 -2.826 -22.891 1 42.44 342 ILE A O 1
ATOM 2659 N N . VAL A 1 343 ? -8.625 -4.918 -22.547 1 35.03 343 VAL A N 1
ATOM 2660 C CA . VAL A 1 343 ? -7.73 -4.973 -23.688 1 35.03 343 VAL A CA 1
ATOM 2661 C C . VAL A 1 343 ? -8.539 -4.887 -24.984 1 35.03 343 VAL A C 1
ATOM 2663 O O . VAL A 1 343 ? -9.43 -5.711 -25.219 1 35.03 343 VAL A O 1
ATOM 2666 N N . LYS A 1 344 ? -8.336 -3.734 -25.641 1 39.41 344 LYS A N 1
ATOM 2667 C CA . LYS A 1 344 ? -8.93 -3.676 -26.969 1 39.41 344 LYS A CA 1
ATOM 2668 C C . LYS A 1 344 ? -8.227 -4.625 -27.938 1 39.41 344 LYS A C 1
ATOM 2670 O O . LYS A 1 344 ? -6.992 -4.648 -28 1 39.41 344 LYS A O 1
ATOM 2675 N N . GLN A 1 345 ? -8.875 -5.723 -28.344 1 27.44 345 GLN A N 1
ATOM 2676 C CA . GLN A 1 345 ? -8.398 -6.609 -29.406 1 27.44 345 GLN A CA 1
ATOM 2677 C C . GLN A 1 345 ? -7.996 -5.816 -30.641 1 27.44 345 GLN A C 1
ATOM 2679 O O . GLN A 1 345 ? -8.789 -5.039 -31.188 1 27.44 345 GLN A O 1
ATOM 2684 N N . HIS A 1 346 ? -6.809 -5.223 -30.609 1 29.52 346 HIS A N 1
ATOM 2685 C CA . HIS A 1 346 ? -6.438 -4.762 -31.938 1 29.52 346 HIS A CA 1
ATOM 2686 C C . HIS A 1 346 ? -6.375 -5.926 -32.938 1 29.52 346 HIS A C 1
ATOM 2688 O O . HIS A 1 346 ? -5.934 -7.02 -32.562 1 29.52 346 HIS A O 1
ATOM 2694 N N . MET B 1 1 ? 0.808 -27.516 19.484 1 61 1 MET B N 1
ATOM 2695 C CA . MET B 1 1 ? 1.984 -27.312 18.656 1 61 1 MET B CA 1
ATOM 2696 C C . MET B 1 1 ? 1.642 -26.469 17.422 1 61 1 MET B C 1
ATOM 2698 O O . MET B 1 1 ? 0.516 -26.531 16.922 1 61 1 MET B O 1
ATOM 2702 N N . SER B 1 2 ? 2.404 -25.453 17.016 1 76.88 2 SER B N 1
ATOM 2703 C CA . SER B 1 2 ? 2.121 -24.562 15.898 1 76.88 2 SER B CA 1
ATOM 2704 C C . SER B 1 2 ? 2.195 -25.312 14.57 1 76.88 2 SER B C 1
ATOM 2706 O O . SER B 1 2 ? 3.01 -26.219 14.406 1 76.88 2 SER B O 1
ATOM 2708 N N . ASN B 1 3 ? 1.244 -25.141 13.711 1 89.5 3 ASN B N 1
ATOM 2709 C CA . ASN B 1 3 ? 1.146 -25.719 12.375 1 89.5 3 ASN B CA 1
ATOM 2710 C C . ASN B 1 3 ? 2.082 -25.016 11.391 1 89.5 3 ASN B C 1
ATOM 2712 O O . ASN B 1 3 ? 1.838 -25.016 10.18 1 89.5 3 ASN B O 1
ATOM 2716 N N . GLY B 1 4 ? 3.145 -24.375 11.992 1 96.62 4 GLY B N 1
ATOM 2717 C CA . GLY B 1 4 ? 4.043 -23.625 11.133 1 96.62 4 GLY B CA 1
ATOM 2718 C C . GLY B 1 4 ? 3.857 -22.125 11.234 1 96.62 4 GLY B C 1
ATOM 2719 O O . GLY B 1 4 ? 3.475 -21.609 12.289 1 96.62 4 GLY B O 1
ATOM 2720 N N . THR B 1 5 ? 4.297 -21.438 10.188 1 97.94 5 THR B N 1
ATOM 2721 C CA . THR B 1 5 ? 4.25 -19.984 10.195 1 97.94 5 THR B CA 1
ATOM 2722 C C . THR B 1 5 ? 3.539 -19.453 8.945 1 97.94 5 THR B C 1
ATOM 2724 O O . THR B 1 5 ? 3.834 -19.891 7.832 1 97.94 5 THR B O 1
ATOM 2727 N N . LEU B 1 6 ? 2.59 -18.594 9.188 1 97.94 6 LEU B N 1
ATOM 2728 C CA . LEU B 1 6 ? 1.974 -17.844 8.109 1 97.94 6 LEU B CA 1
ATOM 2729 C C . LEU B 1 6 ? 2.75 -16.547 7.836 1 97.94 6 LEU B C 1
ATOM 2731 O O . LEU B 1 6 ? 3.109 -15.828 8.766 1 97.94 6 LEU B O 1
ATOM 2735 N N . LEU B 1 7 ? 3.076 -16.328 6.586 1 98.56 7 LEU B N 1
ATOM 2736 C CA . LEU B 1 7 ? 3.652 -15.062 6.148 1 98.56 7 LEU B CA 1
ATOM 2737 C C . LEU B 1 7 ? 2.719 -14.344 5.18 1 98.56 7 LEU B C 1
ATOM 2739 O O . LEU B 1 7 ? 2.195 -14.961 4.246 1 98.56 7 LEU B O 1
ATOM 2743 N N . VAL B 1 8 ? 2.479 -13.094 5.402 1 98.5 8 VAL B N 1
ATOM 2744 C CA . VAL B 1 8 ? 1.67 -12.234 4.543 1 98.5 8 VAL B CA 1
ATOM 2745 C C . VAL B 1 8 ? 2.541 -11.125 3.953 1 98.5 8 VAL B C 1
ATOM 2747 O O . VAL B 1 8 ? 3.041 -10.266 4.684 1 98.5 8 VAL B O 1
ATOM 2750 N N . ALA B 1 9 ? 2.801 -11.195 2.691 1 98.62 9 ALA B N 1
ATOM 2751 C CA . ALA B 1 9 ? 3.486 -10.117 1.977 1 98.62 9 ALA B CA 1
ATOM 2752 C C . ALA B 1 9 ? 2.525 -8.977 1.647 1 98.62 9 ALA B C 1
ATOM 2754 O O . ALA B 1 9 ? 1.419 -9.219 1.157 1 98.62 9 ALA B O 1
ATOM 2755 N N . THR B 1 10 ? 2.936 -7.762 1.9 1 96.69 10 THR B N 1
ATOM 2756 C CA . THR B 1 10 ? 2.018 -6.641 1.742 1 96.69 10 THR B CA 1
ATOM 2757 C C . THR B 1 10 ? 2.684 -5.504 0.973 1 96.69 10 THR B C 1
ATOM 2759 O O . THR B 1 10 ? 3.906 -5.48 0.821 1 96.69 10 THR B O 1
ATOM 2762 N N . VAL B 1 11 ? 1.831 -4.641 0.482 1 93.88 11 VAL B N 1
ATOM 2763 C CA . VAL B 1 11 ? 2.268 -3.357 -0.057 1 93.88 11 VAL B CA 1
ATOM 2764 C C . VAL B 1 11 ? 2.211 -2.291 1.035 1 93.88 11 VAL B C 1
ATOM 2766 O O . VAL B 1 11 ? 1.131 -1.816 1.394 1 93.88 11 VAL B O 1
ATOM 2769 N N . GLY B 1 12 ? 3.344 -2.068 1.703 1 89.25 12 GLY B N 1
ATOM 2770 C CA . GLY B 1 12 ? 3.381 -0.984 2.67 1 89.25 12 GLY B CA 1
ATOM 2771 C C . GLY B 1 12 ? 3.787 -1.438 4.059 1 89.25 12 GLY B C 1
ATOM 2772 O O . GLY B 1 12 ? 4.148 -0.617 4.906 1 89.25 12 GLY B O 1
ATOM 2773 N N . GLN B 1 13 ? 3.756 -2.758 4.324 1 92.25 13 GLN B N 1
ATOM 2774 C CA . GLN B 1 13 ? 4.172 -3.271 5.625 1 92.25 13 GLN B CA 1
ATOM 2775 C C . GLN B 1 13 ? 5.121 -4.457 5.473 1 92.25 13 GLN B C 1
ATOM 2777 O O . GLN B 1 13 ? 5.176 -5.332 6.34 1 92.25 13 GLN B O 1
ATOM 2782 N N . ALA B 1 14 ? 5.695 -4.543 4.395 1 95.44 14 ALA B N 1
ATOM 2783 C CA . ALA B 1 14 ? 6.641 -5.605 4.07 1 95.44 14 ALA B CA 1
ATOM 2784 C C . ALA B 1 14 ? 6.016 -6.98 4.293 1 95.44 14 ALA B C 1
ATOM 2786 O O . ALA B 1 14 ? 5.039 -7.344 3.635 1 95.44 14 ALA B O 1
ATOM 2787 N N . ILE B 1 15 ? 6.516 -7.711 5.336 1 97.62 15 ILE B N 1
ATOM 2788 C CA . ILE B 1 15 ? 6.016 -9.055 5.613 1 97.62 15 ILE B CA 1
ATOM 2789 C C . ILE B 1 15 ? 5.574 -9.148 7.07 1 97.62 15 ILE B C 1
ATOM 2791 O O . ILE B 1 15 ? 6.328 -8.789 7.98 1 97.62 15 ILE B O 1
ATOM 2795 N N . ILE B 1 16 ? 4.387 -9.602 7.266 1 96.56 16 ILE B N 1
ATOM 2796 C CA . ILE B 1 16 ? 3.846 -9.859 8.602 1 96.56 16 ILE B CA 1
ATOM 2797 C C . ILE B 1 16 ? 3.721 -11.359 8.828 1 96.56 16 ILE B C 1
ATOM 2799 O O . ILE B 1 16 ? 3.297 -12.102 7.934 1 96.56 16 ILE B O 1
ATOM 2803 N N . ARG B 1 17 ? 4.047 -11.828 10.047 1 96.94 17 ARG B N 1
ATOM 2804 C CA . ARG B 1 17 ? 4.098 -13.273 10.266 1 96.94 17 ARG B CA 1
ATOM 2805 C C . ARG B 1 17 ? 3.275 -13.664 11.492 1 96.94 17 ARG B C 1
ATOM 2807 O O . ARG B 1 17 ? 3.104 -12.867 12.414 1 96.94 17 ARG B O 1
ATOM 2814 N N . SER B 1 18 ? 2.803 -14.828 11.516 1 96.62 18 SER B N 1
ATOM 2815 C CA .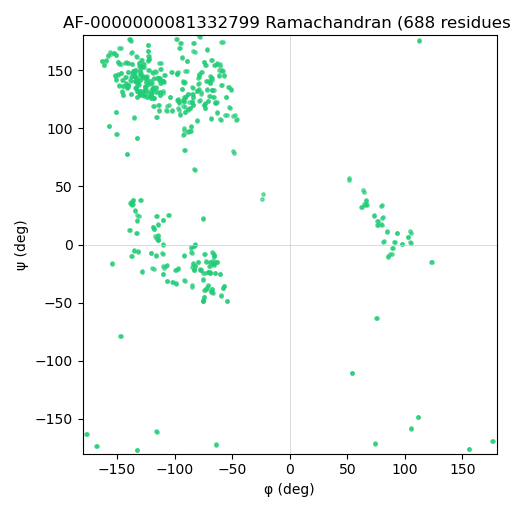 SER B 1 18 ? 2.16 -15.484 12.648 1 96.62 18 SER B CA 1
ATOM 2816 C C . SER B 1 18 ? 2.617 -16.938 12.781 1 96.62 18 SER B C 1
ATOM 2818 O O . SER B 1 18 ? 2.555 -17.703 11.82 1 96.62 18 SER B O 1
ATOM 2820 N N . ALA B 1 19 ? 3.023 -17.281 13.977 1 96.44 19 ALA B N 1
ATOM 2821 C CA . ALA B 1 19 ? 3.463 -18.656 14.234 1 96.44 19 ALA B CA 1
ATOM 2822 C C . ALA B 1 19 ? 2.529 -19.359 15.211 1 96.44 19 ALA B C 1
ATOM 2824 O O . ALA B 1 19 ? 2.918 -20.328 15.859 1 96.44 19 ALA B O 1
ATOM 2825 N N . ASP B 1 20 ? 1.324 -18.812 15.398 1 94.06 20 ASP B N 1
ATOM 2826 C CA . ASP B 1 20 ? 0.352 -19.391 16.328 1 94.06 20 ASP B CA 1
ATOM 2827 C C . ASP B 1 20 ? -1.045 -19.406 15.719 1 94.06 20 ASP B C 1
ATOM 2829 O O . ASP B 1 20 ? -2.033 -19.109 16.391 1 94.06 20 ASP B O 1
ATOM 2833 N N . ASP B 1 21 ? -1.043 -19.656 14.438 1 92 21 ASP B N 1
ATOM 2834 C CA . ASP B 1 21 ? -2.273 -19.875 13.688 1 92 21 ASP B CA 1
ATOM 2835 C C . ASP B 1 21 ? -3.143 -18.625 13.664 1 92 21 ASP B C 1
ATOM 2837 O O . ASP B 1 21 ? -4.367 -18.703 13.789 1 92 21 ASP B O 1
ATOM 2841 N N . GLY B 1 22 ? -2.5 -17.453 13.625 1 92.44 22 GLY B N 1
ATOM 2842 C CA . GLY B 1 22 ? -3.203 -16.203 13.414 1 92.44 22 GLY B CA 1
ATOM 2843 C C . GLY B 1 22 ? -3.639 -15.539 14.711 1 92.44 22 GLY B C 1
ATOM 2844 O O . GLY B 1 22 ? -4.273 -14.477 14.688 1 92.44 22 GLY B O 1
ATOM 2845 N N . LYS B 1 23 ? -3.301 -16.125 15.844 1 93.12 23 LYS B N 1
ATOM 2846 C CA . LYS B 1 23 ? -3.676 -15.508 17.125 1 93.12 23 LYS B CA 1
ATOM 2847 C C . LYS B 1 23 ? -2.936 -14.195 17.328 1 93.12 23 LYS B C 1
ATOM 2849 O O . LYS B 1 23 ? -3.514 -13.219 17.828 1 93.12 23 LYS B O 1
ATOM 2854 N N . THR B 1 24 ? -1.67 -14.172 16.984 1 92.38 24 THR B N 1
ATOM 2855 C CA . THR B 1 24 ? -0.875 -12.945 17.016 1 92.38 24 THR B CA 1
ATOM 2856 C C . THR B 1 24 ? -0.14 -12.742 15.695 1 92.38 24 THR B C 1
ATOM 2858 O O . THR B 1 24 ? 0.16 -13.703 14.992 1 92.38 24 THR B O 1
ATOM 2861 N N . TRP B 1 25 ? 0.051 -11.57 15.391 1 93.88 25 TRP B N 1
ATOM 2862 C CA . TRP B 1 25 ? 0.754 -11.172 14.172 1 93.88 25 TRP B CA 1
ATOM 2863 C C . TRP B 1 25 ? 1.886 -10.203 14.492 1 93.88 25 TRP B C 1
ATOM 2865 O O . TRP B 1 25 ? 1.742 -9.328 15.352 1 93.88 25 TRP B O 1
ATOM 2875 N N . HIS B 1 26 ? 2.967 -10.352 13.758 1 92.88 26 HIS B N 1
ATOM 2876 C CA . HIS B 1 26 ? 4.172 -9.594 14.086 1 92.88 26 HIS B CA 1
ATOM 2877 C C . HIS B 1 26 ? 4.762 -8.945 12.836 1 92.88 26 HIS B C 1
ATOM 2879 O O . HIS B 1 26 ? 5.012 -9.625 11.836 1 92.88 26 HIS B O 1
ATOM 2885 N N . ARG B 1 27 ? 5.066 -7.664 12.984 1 91.81 27 ARG B N 1
ATOM 2886 C CA . ARG B 1 27 ? 5.723 -6.91 11.922 1 91.81 27 ARG B CA 1
ATOM 2887 C C . ARG B 1 27 ? 7.23 -7.133 11.938 1 91.81 27 ARG B C 1
ATOM 2889 O O . ARG B 1 27 ? 7.781 -7.602 12.938 1 91.81 27 ARG B O 1
ATOM 2896 N N . LEU B 1 28 ? 7.852 -6.758 10.883 1 91.94 28 LEU B N 1
ATOM 2897 C CA . LEU B 1 28 ? 9.305 -6.859 10.773 1 91.94 28 LEU B CA 1
ATOM 2898 C C . LEU B 1 28 ? 9.984 -5.883 11.727 1 91.94 28 LEU B C 1
ATOM 2900 O O . LEU B 1 28 ? 9.523 -4.75 11.891 1 91.94 28 LEU B O 1
ATOM 2904 N N . GLY B 1 29 ? 11.094 -6.32 12.258 1 87.5 29 GLY B N 1
ATOM 2905 C CA . GLY B 1 29 ? 11.906 -5.445 13.094 1 87.5 29 GLY B CA 1
ATOM 2906 C C . GLY B 1 29 ? 12.742 -4.469 12.289 1 87.5 29 GLY B C 1
ATOM 2907 O O . GLY B 1 29 ? 12.742 -4.504 11.055 1 87.5 29 GLY B O 1
ATOM 2908 N N . LEU B 1 30 ? 13.477 -3.652 13.008 1 87.56 30 LEU B N 1
ATOM 2909 C CA . LEU B 1 30 ? 14.305 -2.629 12.383 1 87.56 30 LEU B CA 1
ATOM 2910 C C . LEU B 1 30 ? 15.742 -3.119 12.219 1 87.56 30 LEU B C 1
ATOM 2912 O O . LEU B 1 30 ? 16.109 -4.164 12.758 1 87.56 30 LEU B O 1
ATOM 2916 N N . GLY B 1 31 ? 16.5 -2.375 11.477 1 87 31 GLY B N 1
ATOM 2917 C CA . GLY B 1 31 ? 17.938 -2.635 11.391 1 87 31 GLY B CA 1
ATOM 2918 C C . GLY B 1 31 ? 18.281 -3.768 10.445 1 87 31 GLY B C 1
ATOM 2919 O O . GLY B 1 31 ? 19.156 -4.582 10.734 1 87 31 GLY B O 1
ATOM 2920 N N . GLN B 1 32 ? 17.547 -3.875 9.461 1 92.12 32 GLN B N 1
ATOM 2921 C CA . GLN B 1 32 ? 17.797 -4.867 8.422 1 92.12 32 GLN B CA 1
ATOM 2922 C C . GLN B 1 32 ? 17.562 -4.281 7.031 1 92.12 32 GLN B C 1
ATOM 2924 O O . GLN B 1 32 ? 17.109 -3.143 6.902 1 92.12 32 GLN B O 1
ATOM 2929 N N . ASP B 1 33 ? 17.844 -5.062 6.043 1 93.94 33 ASP B N 1
ATOM 2930 C CA . ASP B 1 33 ? 17.828 -4.527 4.688 1 93.94 33 ASP B CA 1
ATOM 2931 C C . ASP B 1 33 ? 16.406 -4.18 4.25 1 93.94 33 ASP B C 1
ATOM 2933 O O . ASP B 1 33 ? 16.188 -3.16 3.592 1 93.94 33 ASP B O 1
ATOM 2937 N N . LEU B 1 34 ? 15.539 -5.043 4.625 1 94.69 34 LEU B N 1
ATOM 2938 C CA . LEU B 1 34 ? 14.141 -4.805 4.273 1 94.69 34 LEU B CA 1
ATOM 2939 C C . LEU B 1 34 ? 13.445 -3.971 5.348 1 94.69 34 LEU B C 1
ATOM 2941 O O . LEU B 1 34 ? 13.273 -4.43 6.48 1 94.69 34 LEU B O 1
ATOM 2945 N N . GLU B 1 35 ? 13.039 -2.834 4.961 1 90.38 35 GLU B N 1
ATOM 2946 C CA . GLU B 1 35 ? 12.359 -1.964 5.918 1 90.38 35 GLU B CA 1
ATOM 2947 C C . GLU B 1 35 ? 10.953 -2.473 6.223 1 90.38 35 GLU B C 1
ATOM 2949 O O . GLU B 1 35 ? 10.312 -3.094 5.371 1 90.38 35 GLU B O 1
ATOM 2954 N N . PHE B 1 36 ? 10.445 -2.164 7.34 1 89.44 36 PHE B N 1
ATOM 2955 C CA . PHE B 1 36 ? 9.18 -2.705 7.824 1 89.44 36 PHE B CA 1
ATOM 2956 C C . PHE B 1 36 ? 8.016 -2.16 7.012 1 89.44 36 PHE B C 1
ATOM 2958 O O . PHE B 1 36 ? 6.906 -2.701 7.066 1 89.44 36 PHE B O 1
ATOM 2965 N N . ASP B 1 37 ? 8.164 -1.103 6.316 1 89.5 37 ASP B N 1
ATOM 2966 C CA . ASP B 1 37 ? 7.094 -0.513 5.52 1 89.5 37 ASP B CA 1
ATOM 2967 C C . ASP B 1 37 ? 7.375 -0.672 4.023 1 89.5 37 ASP B C 1
ATOM 2969 O O . ASP B 1 37 ? 6.836 0.073 3.203 1 89.5 37 ASP B O 1
ATOM 2973 N N . ALA B 1 38 ? 8.227 -1.642 3.66 1 93.25 38 ALA B N 1
ATOM 2974 C CA . ALA B 1 38 ? 8.578 -1.907 2.268 1 93.25 38 ALA B CA 1
ATOM 2975 C C . ALA B 1 38 ? 7.418 -2.557 1.521 1 93.25 38 ALA B C 1
ATOM 2977 O O . ALA B 1 38 ? 6.406 -2.912 2.125 1 93.25 38 ALA B O 1
ATOM 2978 N N . ILE B 1 39 ? 7.559 -2.598 0.241 1 95.5 39 ILE B N 1
ATOM 2979 C CA . ILE B 1 39 ? 6.652 -3.342 -0.626 1 95.5 39 ILE B CA 1
ATOM 2980 C C . ILE B 1 39 ? 7.195 -4.75 -0.858 1 95.5 39 ILE B C 1
ATOM 2982 O O . ILE B 1 39 ? 8.359 -4.914 -1.238 1 95.5 39 ILE B O 1
ATOM 2986 N N . THR B 1 40 ? 6.457 -5.695 -0.578 1 97.69 40 THR B N 1
ATOM 2987 C CA . THR B 1 40 ? 6.77 -7.09 -0.878 1 97.69 40 THR B CA 1
ATOM 2988 C C . THR B 1 40 ? 5.668 -7.719 -1.73 1 97.69 40 THR B C 1
ATOM 2990 O O . THR B 1 40 ? 4.492 -7.66 -1.372 1 97.69 40 THR B O 1
ATOM 2993 N N . ARG B 1 41 ? 6.059 -8.391 -2.836 1 97.88 41 ARG B N 1
ATOM 2994 C CA . ARG B 1 41 ? 5.051 -8.773 -3.818 1 97.88 41 ARG B CA 1
ATOM 2995 C C . ARG B 1 41 ? 4.969 -10.289 -3.959 1 97.88 41 ARG B C 1
ATOM 2997 O O . ARG B 1 41 ? 3.98 -10.82 -4.469 1 97.88 41 ARG B O 1
ATOM 3004 N N . SER B 1 42 ? 5.996 -10.961 -3.566 1 98.69 42 SER B N 1
ATOM 3005 C CA . SER B 1 42 ? 6.047 -12.398 -3.818 1 98.69 42 SER B CA 1
ATOM 3006 C C . SER B 1 42 ? 6.883 -13.117 -2.764 1 98.69 42 SER B C 1
ATOM 3008 O O . SER B 1 42 ? 7.859 -12.562 -2.254 1 98.69 42 SER B O 1
ATOM 3010 N N . LEU B 1 43 ? 6.512 -14.281 -2.445 1 98.81 43 LEU B N 1
ATOM 3011 C CA . LEU B 1 43 ? 7.23 -15.164 -1.531 1 98.81 43 LEU B CA 1
ATOM 3012 C C . LEU B 1 43 ? 7.461 -16.531 -2.162 1 98.81 43 LEU B C 1
ATOM 3014 O O . LEU B 1 43 ? 6.605 -17.031 -2.902 1 98.81 43 LEU B O 1
ATOM 3018 N N . SER B 1 44 ? 8.57 -17.125 -1.859 1 98.75 44 SER B N 1
ATOM 3019 C CA . SER B 1 44 ? 8.867 -18.484 -2.332 1 98.75 44 SER B CA 1
ATOM 3020 C C . SER B 1 44 ? 9.727 -19.25 -1.334 1 98.75 44 SER B C 1
ATOM 3022 O O . SER B 1 44 ? 10.695 -18.703 -0.803 1 98.75 44 SER B O 1
ATOM 3024 N N . LEU B 1 45 ? 9.383 -20.438 -1.113 1 97.62 45 LEU B N 1
ATOM 3025 C CA . LEU B 1 45 ? 10.016 -21.266 -0.093 1 97.62 45 LEU B CA 1
ATOM 3026 C C . LEU B 1 45 ? 11.172 -22.078 -0.685 1 97.62 45 LEU B C 1
ATOM 3028 O O . LEU B 1 45 ? 11.062 -22.609 -1.794 1 97.62 45 LEU B O 1
ATOM 3032 N N . HIS B 1 46 ? 12.266 -22.188 0.076 1 97.62 46 HIS B N 1
ATOM 3033 C CA . HIS B 1 46 ? 13.281 -23.203 -0.214 1 97.62 46 HIS B CA 1
ATOM 3034 C C . HIS B 1 46 ? 12.734 -24.609 -0.008 1 97.62 46 HIS B C 1
ATOM 3036 O O . HIS B 1 46 ? 12.188 -24.922 1.055 1 97.62 46 HIS B O 1
ATOM 3042 N N . PRO B 1 47 ? 12.852 -25.469 -0.98 1 95.12 47 PRO B N 1
ATOM 3043 C CA . PRO B 1 47 ? 12.195 -26.781 -0.889 1 95.12 47 PRO B CA 1
ATOM 3044 C C . PRO B 1 47 ? 12.828 -27.688 0.165 1 95.12 47 PRO B C 1
ATOM 3046 O O . PRO B 1 47 ? 12.156 -28.562 0.723 1 95.12 47 PRO B O 1
ATOM 3049 N N . GLY B 1 48 ? 14.031 -27.547 0.554 1 95.69 48 GLY B N 1
ATOM 3050 C CA . GLY B 1 48 ? 14.727 -28.438 1.467 1 95.69 48 GLY B CA 1
ATOM 3051 C C . GLY B 1 48 ? 14.93 -27.844 2.846 1 95.69 48 GLY B C 1
ATOM 3052 O O . GLY B 1 48 ? 15.195 -28.578 3.807 1 95.69 48 GLY B O 1
ATOM 3053 N N . THR B 1 49 ? 14.82 -26.594 2.951 1 97.62 49 THR B N 1
ATOM 3054 C CA . THR B 1 49 ? 15.016 -25.875 4.203 1 97.62 49 THR B CA 1
ATOM 3055 C C . THR B 1 49 ? 13.883 -24.875 4.441 1 97.62 49 THR B C 1
ATOM 3057 O O . THR B 1 49 ? 13.984 -23.703 4.066 1 97.62 49 THR B O 1
ATOM 3060 N N . PRO B 1 50 ? 12.836 -25.281 5.125 1 96.5 50 PRO B N 1
ATOM 3061 C CA . PRO B 1 50 ? 11.609 -24.484 5.219 1 96.5 50 PRO B CA 1
ATOM 3062 C C . PRO B 1 50 ? 11.812 -23.172 5.969 1 96.5 50 PRO B C 1
ATOM 3064 O O . PRO B 1 50 ? 10.93 -22.312 5.953 1 96.5 50 PRO B O 1
ATOM 3067 N N . GLU B 1 51 ? 12.984 -22.984 6.621 1 97.94 51 GLU B N 1
ATOM 3068 C CA . GLU B 1 51 ? 13.312 -21.734 7.281 1 97.94 51 GLU B CA 1
ATOM 3069 C C . GLU B 1 51 ? 13.766 -20.672 6.273 1 97.94 51 GLU B C 1
ATOM 3071 O O . GLU B 1 51 ? 13.781 -19.484 6.578 1 97.94 51 GLU B O 1
ATOM 3076 N N . VAL B 1 52 ? 14.188 -21.156 5.129 1 98.62 52 VAL B N 1
ATOM 3077 C CA . VAL B 1 52 ? 14.719 -20.25 4.109 1 98.62 52 VAL B CA 1
ATOM 3078 C C . VAL B 1 52 ? 13.602 -19.828 3.162 1 98.62 52 VAL B C 1
ATOM 3080 O O . VAL B 1 52 ? 12.992 -20.672 2.496 1 98.62 52 VAL B O 1
ATOM 3083 N N . ILE B 1 53 ? 13.32 -18.516 3.105 1 98.75 53 ILE B N 1
ATOM 3084 C CA . ILE B 1 53 ? 12.242 -17.938 2.311 1 98.75 53 ILE B CA 1
ATOM 3085 C C . ILE B 1 53 ? 12.773 -16.781 1.482 1 98.75 53 ILE B C 1
ATOM 3087 O O . ILE B 1 53 ? 13.523 -15.945 1.988 1 98.75 53 ILE B O 1
ATOM 3091 N N . TYR B 1 54 ? 12.461 -16.75 0.225 1 98.94 54 TYR B N 1
ATOM 3092 C CA . TYR B 1 54 ? 12.789 -15.641 -0.655 1 98.94 54 TYR B CA 1
ATOM 3093 C C . TYR B 1 54 ? 11.594 -14.703 -0.817 1 98.94 54 TYR B C 1
ATOM 3095 O O . TYR B 1 54 ? 10.445 -15.141 -0.788 1 98.94 54 TYR B O 1
ATOM 3103 N N . ALA B 1 55 ? 11.867 -13.422 -0.975 1 98.88 55 ALA B N 1
ATOM 3104 C CA . ALA B 1 55 ? 10.836 -12.406 -1.165 1 98.88 55 ALA B CA 1
ATOM 3105 C C . ALA B 1 55 ? 11.188 -11.484 -2.326 1 98.88 55 ALA B C 1
ATOM 3107 O O . ALA B 1 55 ? 12.32 -11.008 -2.432 1 98.88 55 ALA B O 1
ATOM 3108 N N . GLY B 1 56 ? 10.281 -11.328 -3.258 1 98.88 56 GLY B N 1
ATOM 3109 C CA . GLY B 1 56 ? 10.359 -10.234 -4.211 1 98.88 56 GLY B CA 1
ATOM 3110 C C . GLY B 1 56 ? 9.891 -8.914 -3.645 1 98.88 56 GLY B C 1
ATOM 3111 O O . GLY B 1 56 ? 8.75 -8.789 -3.205 1 98.88 56 GLY B O 1
ATOM 3112 N N . THR B 1 57 ? 10.711 -7.883 -3.676 1 98.31 57 THR B N 1
ATOM 3113 C CA . THR B 1 57 ? 10.422 -6.625 -2.994 1 98.31 57 THR B CA 1
ATOM 3114 C C . THR B 1 57 ? 10.68 -5.438 -3.916 1 98.31 57 THR B C 1
ATOM 3116 O O . THR B 1 57 ? 10.992 -5.617 -5.098 1 98.31 57 THR B O 1
ATOM 3119 N N . ASP B 1 58 ? 10.5 -4.227 -3.336 1 95.31 58 ASP B N 1
ATOM 3120 C CA . ASP B 1 58 ? 10.742 -3.008 -4.102 1 95.31 58 ASP B CA 1
ATOM 3121 C C . ASP B 1 58 ? 12.227 -2.654 -4.125 1 95.31 58 ASP B C 1
ATOM 3123 O O . ASP B 1 58 ? 12.633 -1.71 -4.805 1 95.31 58 ASP B O 1
ATOM 3127 N N . ILE B 1 59 ? 13.055 -3.49 -3.455 1 96.38 59 ILE B N 1
ATOM 3128 C CA . ILE B 1 59 ? 14.492 -3.219 -3.49 1 96.38 59 ILE B CA 1
ATOM 3129 C C . ILE B 1 59 ? 15.219 -4.383 -4.156 1 96.38 59 ILE B C 1
ATOM 3131 O O . ILE B 1 59 ? 16.453 -4.488 -4.062 1 96.38 59 ILE B O 1
ATOM 3135 N N . GLY B 1 60 ? 14.484 -5.227 -4.785 1 98.31 60 GLY B N 1
ATOM 3136 C CA . GLY B 1 60 ? 15.055 -6.414 -5.402 1 98.31 60 GLY B CA 1
ATOM 3137 C C . GLY B 1 60 ? 14.648 -7.699 -4.707 1 98.31 60 GLY B C 1
ATOM 3138 O O . GLY B 1 60 ? 13.516 -7.828 -4.246 1 98.31 60 GLY B O 1
ATOM 3139 N N . LEU B 1 61 ? 15.547 -8.641 -4.742 1 98.88 61 LEU B N 1
ATOM 3140 C CA . LEU B 1 61 ? 15.328 -9.938 -4.113 1 98.88 61 LEU B CA 1
ATOM 3141 C C . LEU B 1 61 ? 15.891 -9.953 -2.695 1 98.88 61 LEU B C 1
ATOM 3143 O O . LEU B 1 61 ? 17 -9.461 -2.457 1 98.88 61 LEU B O 1
ATOM 3147 N N . CYS B 1 62 ? 15.133 -10.445 -1.782 1 98.88 62 CYS B N 1
ATOM 3148 C CA . CYS B 1 62 ? 15.602 -10.656 -0.418 1 98.88 62 CYS B CA 1
ATOM 3149 C C . CYS B 1 62 ? 15.438 -12.117 -0.006 1 98.88 62 CYS B C 1
ATOM 3151 O O . CYS B 1 62 ? 14.633 -12.844 -0.593 1 98.88 62 CYS B O 1
ATOM 3153 N N . VAL B 1 63 ? 16.219 -12.484 1 1 98.88 63 VAL B N 1
ATOM 3154 C CA . VAL B 1 63 ? 16.125 -13.852 1.516 1 98.88 63 VAL B CA 1
ATOM 3155 C C . VAL B 1 63 ? 16.188 -13.828 3.041 1 98.88 63 VAL B C 1
ATOM 3157 O O . VAL B 1 63 ? 16.859 -12.984 3.633 1 98.88 63 VAL B O 1
ATOM 3160 N N . SER B 1 64 ? 15.453 -14.625 3.625 1 98.69 64 SER B N 1
ATOM 3161 C CA . SER B 1 64 ? 15.508 -14.891 5.059 1 98.69 64 SER B CA 1
ATOM 3162 C C . SER B 1 64 ? 15.953 -16.312 5.344 1 98.69 64 SER B C 1
ATOM 3164 O O . SER B 1 64 ? 15.523 -17.25 4.656 1 98.69 64 SER B O 1
ATOM 3166 N N . HIS B 1 65 ? 16.734 -16.484 6.395 1 98.44 65 HIS B N 1
ATOM 3167 C CA . HIS B 1 65 ? 17.203 -17.812 6.793 1 98.44 65 HIS B CA 1
ATOM 3168 C C . HIS B 1 65 ? 16.625 -18.203 8.141 1 98.44 65 HIS B C 1
ATOM 3170 O O . HIS B 1 65 ? 17 -19.25 8.695 1 98.44 65 HIS B O 1
ATOM 3176 N N . ASP B 1 66 ? 15.711 -17.438 8.664 1 97.81 66 ASP B N 1
ATOM 3177 C CA . ASP B 1 66 ? 15.156 -17.703 9.992 1 97.81 66 ASP B CA 1
ATOM 3178 C C . ASP B 1 66 ? 13.641 -17.531 9.992 1 97.81 66 ASP B C 1
ATOM 3180 O O . ASP B 1 66 ? 13.078 -16.953 10.93 1 97.81 66 ASP B O 1
ATOM 3184 N N . THR B 1 67 ? 13 -17.953 8.93 1 98.06 67 THR B N 1
ATOM 3185 C CA . THR B 1 67 ? 11.547 -18.016 8.805 1 98.06 67 THR B CA 1
ATOM 3186 C C . THR B 1 67 ? 10.938 -16.609 8.812 1 98.06 67 THR B C 1
ATOM 3188 O O . THR B 1 67 ? 9.938 -16.375 9.484 1 98.06 67 THR B O 1
ATOM 3191 N N . GLY B 1 68 ? 11.625 -15.664 8.164 1 97.38 68 GLY B N 1
ATOM 3192 C CA . GLY B 1 68 ? 11.07 -14.344 7.902 1 97.38 68 GLY B CA 1
ATOM 3193 C C . GLY B 1 68 ? 11.414 -13.328 8.977 1 97.38 68 GLY B C 1
ATOM 3194 O O . GLY B 1 68 ? 10.883 -12.219 8.984 1 97.38 68 GLY B O 1
ATOM 3195 N N . GLY B 1 69 ? 12.32 -13.672 9.914 1 95.44 69 GLY B N 1
ATOM 3196 C CA . GLY B 1 69 ? 12.695 -12.734 10.961 1 95.44 69 GLY B CA 1
ATOM 3197 C C . GLY B 1 69 ? 13.617 -11.625 10.469 1 95.44 69 GLY B C 1
ATOM 3198 O O . GLY B 1 69 ? 13.43 -10.461 10.812 1 95.44 69 GLY B O 1
ATOM 3199 N N . ARG B 1 70 ? 14.625 -12.039 9.773 1 96.12 70 ARG B N 1
ATOM 3200 C CA . ARG B 1 70 ? 15.586 -11.109 9.18 1 96.12 70 ARG B CA 1
ATOM 3201 C C . ARG B 1 70 ? 15.734 -11.352 7.684 1 96.12 70 ARG B C 1
ATOM 3203 O O . ARG B 1 70 ? 15.852 -12.492 7.242 1 96.12 70 ARG B O 1
ATOM 3210 N N . TRP B 1 71 ? 15.734 -10.258 6.988 1 98.06 71 TRP B N 1
ATOM 3211 C CA . TRP B 1 71 ? 15.82 -10.336 5.535 1 98.06 71 TRP B CA 1
ATOM 3212 C C . TRP B 1 71 ? 17.078 -9.648 5.027 1 98.06 71 TRP B C 1
ATOM 3214 O O . TRP B 1 71 ? 17.438 -8.562 5.492 1 98.06 71 TRP B O 1
ATOM 3224 N N . GLN B 1 72 ? 17.719 -10.312 4.141 1 98.19 72 GLN B N 1
ATOM 3225 C CA . GLN B 1 72 ? 18.922 -9.797 3.498 1 98.19 72 GLN B CA 1
ATOM 3226 C C . GLN B 1 72 ? 18.734 -9.656 1.99 1 98.19 72 GLN B C 1
ATOM 3228 O O . GLN B 1 72 ? 18.172 -10.547 1.349 1 98.19 72 GLN B O 1
ATOM 3233 N N . GLN B 1 73 ? 19.141 -8.523 1.506 1 98.31 73 GLN B N 1
ATOM 3234 C CA . GLN B 1 73 ? 19.094 -8.352 0.057 1 98.31 73 GLN B CA 1
ATOM 3235 C C . GLN B 1 73 ? 20.094 -9.273 -0.639 1 98.31 73 GLN B C 1
ATOM 3237 O O . GLN B 1 73 ? 21.234 -9.391 -0.204 1 98.31 73 GLN B O 1
ATOM 3242 N N . VAL B 1 74 ? 19.625 -9.914 -1.644 1 98.56 74 VAL B N 1
ATOM 3243 C CA . VAL B 1 74 ? 20.5 -10.711 -2.5 1 98.56 74 VAL B CA 1
ATOM 3244 C C . VAL B 1 74 ? 21.141 -9.812 -3.562 1 98.56 74 VAL B C 1
ATOM 3246 O O . VAL B 1 74 ? 20.422 -9.156 -4.332 1 98.56 74 VAL B O 1
ATOM 3249 N N . ASP B 1 75 ? 22.422 -9.812 -3.596 1 98.25 75 ASP B N 1
ATOM 3250 C CA . ASP B 1 75 ? 23.094 -9.008 -4.617 1 98.25 75 ASP B CA 1
ATOM 3251 C C . ASP B 1 75 ? 22.781 -9.531 -6.02 1 98.25 75 ASP B C 1
ATOM 3253 O O . ASP B 1 75 ? 22.984 -10.711 -6.309 1 98.25 75 ASP B O 1
ATOM 3257 N N . SER B 1 76 ? 22.234 -8.695 -6.859 1 98.5 76 SER B N 1
ATOM 3258 C CA . SER B 1 76 ? 21.781 -9.078 -8.195 1 98.5 76 SER B CA 1
ATOM 3259 C C . SER B 1 76 ? 21.828 -7.898 -9.156 1 98.5 76 SER B C 1
ATOM 3261 O O . SER B 1 76 ? 21.969 -6.75 -8.727 1 98.5 76 SER B O 1
ATOM 3263 N N . PRO B 1 77 ? 21.75 -8.133 -10.484 1 98.31 77 PRO B N 1
ATOM 3264 C CA . PRO B 1 77 ? 21.719 -7.043 -11.461 1 98.31 77 PRO B CA 1
ATOM 3265 C C . PRO B 1 77 ? 20.453 -6.211 -11.383 1 98.31 77 PRO B C 1
ATOM 3267 O O . PRO B 1 77 ? 20.359 -5.148 -12.008 1 98.31 77 PRO B O 1
ATOM 3270 N N . PHE B 1 78 ? 19.531 -6.59 -10.641 1 98.25 78 PHE B N 1
ATOM 3271 C CA . PHE B 1 78 ? 18.266 -5.871 -10.547 1 98.25 78 PHE B CA 1
ATOM 3272 C C . PHE B 1 78 ? 18.062 -5.289 -9.156 1 98.25 78 PHE B C 1
ATOM 3274 O O . PHE B 1 78 ? 16.922 -5.125 -8.703 1 98.25 78 PHE B O 1
ATOM 3281 N N . ASN B 1 79 ? 19.125 -5.066 -8.461 1 97.75 79 ASN B N 1
ATOM 3282 C CA . ASN B 1 79 ? 19.031 -4.32 -7.215 1 97.75 79 ASN B CA 1
ATOM 3283 C C . ASN B 1 79 ? 18.281 -3.006 -7.398 1 97.75 79 ASN B C 1
ATOM 3285 O O . ASN B 1 79 ? 18.516 -2.275 -8.359 1 97.75 79 ASN B O 1
ATOM 3289 N N . GLY B 1 80 ? 17.344 -2.744 -6.449 1 95.06 80 GLY B N 1
ATOM 3290 C CA . GLY B 1 80 ? 16.594 -1.501 -6.5 1 95.06 80 GLY B CA 1
ATOM 3291 C C . GLY B 1 80 ? 15.375 -1.576 -7.398 1 95.06 80 GLY B C 1
ATOM 3292 O O . GLY B 1 80 ? 14.555 -0.655 -7.426 1 95.06 80 GLY B O 1
ATOM 3293 N N . GLN B 1 81 ? 15.273 -2.648 -8.164 1 96.5 81 GLN B N 1
ATOM 3294 C CA . GLN B 1 81 ? 14.094 -2.82 -9.016 1 96.5 81 GLN B CA 1
ATOM 3295 C C . GLN B 1 81 ? 12.984 -3.562 -8.273 1 96.5 81 GLN B C 1
ATOM 3297 O O . GLN B 1 81 ? 13.25 -4.285 -7.305 1 96.5 81 GLN B O 1
ATOM 3302 N N . THR B 1 82 ? 11.789 -3.375 -8.758 1 96.5 82 THR B N 1
ATOM 3303 C CA . THR B 1 82 ? 10.656 -4.035 -8.125 1 96.5 82 THR B CA 1
ATOM 3304 C C . THR B 1 82 ? 10.5 -5.461 -8.648 1 96.5 82 THR B C 1
ATOM 3306 O O . THR B 1 82 ? 10.328 -5.668 -9.852 1 96.5 82 THR B O 1
ATOM 3309 N N . VAL B 1 83 ? 10.578 -6.387 -7.762 1 98.5 83 VAL B N 1
ATOM 3310 C CA . VAL B 1 83 ? 10.414 -7.797 -8.102 1 98.5 83 VAL B CA 1
ATOM 3311 C C . VAL B 1 83 ? 8.977 -8.234 -7.848 1 98.5 83 VAL B C 1
ATOM 3313 O O . VAL B 1 83 ? 8.492 -8.172 -6.711 1 98.5 83 VAL B O 1
ATOM 3316 N N . TRP B 1 84 ? 8.32 -8.734 -8.875 1 98.38 84 TRP B N 1
ATOM 3317 C CA . TRP B 1 84 ? 6.914 -9.109 -8.789 1 98.38 84 TRP B CA 1
ATOM 3318 C C . TRP B 1 84 ? 6.762 -10.609 -8.586 1 98.38 84 TRP B C 1
ATOM 3320 O O . TRP B 1 84 ? 5.707 -11.078 -8.148 1 98.38 84 TRP B O 1
ATOM 3330 N N . LYS B 1 85 ? 7.812 -11.32 -8.969 1 98.81 85 LYS B N 1
ATOM 3331 C CA . LYS B 1 85 ? 7.73 -12.773 -8.828 1 98.81 85 LYS B CA 1
ATOM 3332 C C . LYS B 1 85 ? 9.094 -13.375 -8.484 1 98.81 85 LYS B C 1
ATOM 3334 O O . LYS B 1 85 ? 10.102 -13.023 -9.102 1 98.81 85 LYS B O 1
ATOM 3339 N N . VAL B 1 86 ? 9.117 -14.195 -7.52 1 98.94 86 VAL B N 1
ATOM 3340 C CA . VAL B 1 86 ? 10.242 -15.086 -7.258 1 98.94 86 VAL B CA 1
ATOM 3341 C C . VAL B 1 86 ? 9.75 -16.531 -7.184 1 98.94 86 VAL B C 1
ATOM 3343 O O . VAL B 1 86 ? 8.734 -16.812 -6.551 1 98.94 86 VAL B O 1
ATOM 3346 N N . ALA B 1 87 ? 10.414 -17.406 -7.848 1 98.81 87 ALA B N 1
ATOM 3347 C CA . ALA B 1 87 ? 10.062 -18.828 -7.875 1 98.81 87 ALA B CA 1
ATOM 3348 C C . ALA B 1 87 ? 11.305 -19.703 -7.703 1 98.81 87 ALA B C 1
ATOM 3350 O O . ALA B 1 87 ? 12.141 -19.781 -8.602 1 98.81 87 ALA B O 1
ATOM 3351 N N . VAL B 1 88 ? 11.375 -20.297 -6.586 1 98.69 88 VAL B N 1
ATOM 3352 C CA . VAL B 1 88 ? 12.422 -21.281 -6.344 1 98.69 88 VAL B CA 1
ATOM 3353 C C . VAL B 1 88 ? 12 -22.641 -6.887 1 98.69 88 VAL B C 1
ATOM 3355 O O . VAL B 1 88 ? 10.859 -23.062 -6.676 1 98.69 88 VAL B O 1
ATOM 3358 N N . ASP B 1 89 ? 12.922 -23.297 -7.578 1 98.25 89 ASP B N 1
ATOM 3359 C CA . ASP B 1 89 ? 12.633 -24.609 -8.125 1 98.25 89 ASP B CA 1
ATOM 3360 C C . ASP B 1 89 ? 12.375 -25.625 -7.008 1 98.25 89 ASP B C 1
ATOM 3362 O O . ASP B 1 89 ? 13.242 -25.844 -6.152 1 98.25 89 ASP B O 1
ATOM 3366 N N . PRO B 1 90 ? 11.219 -26.219 -7.051 1 96.06 90 PRO B N 1
ATOM 3367 C CA . PRO B 1 90 ? 10.906 -27.188 -5.988 1 96.06 90 PRO B CA 1
ATOM 3368 C C . PRO B 1 90 ? 11.844 -28.391 -5.988 1 96.06 90 PRO B C 1
ATOM 3370 O O . PRO B 1 90 ? 11.922 -29.109 -4.996 1 96.06 90 PRO B O 1
ATOM 3373 N N . GLN B 1 91 ? 12.594 -28.625 -7.031 1 96 91 GLN B N 1
ATOM 3374 C CA . GLN B 1 91 ? 13.438 -29.812 -7.148 1 96 91 GLN B CA 1
ATOM 3375 C C . GLN B 1 91 ? 14.914 -29.438 -7.059 1 96 91 GLN B C 1
ATOM 3377 O O . GLN B 1 91 ? 15.781 -30.312 -7.027 1 96 91 GLN B O 1
ATOM 3382 N N . ASP B 1 92 ? 15.195 -28.188 -7.066 1 97.75 92 ASP B N 1
ATOM 3383 C CA . ASP B 1 92 ? 16.578 -27.703 -7.047 1 97.75 92 ASP B CA 1
ATOM 3384 C C . ASP B 1 92 ? 16.656 -26.281 -6.496 1 97.75 92 ASP B C 1
ATOM 3386 O O . ASP B 1 92 ? 16.469 -25.312 -7.234 1 97.75 92 ASP B O 1
ATOM 3390 N N . ALA B 1 93 ? 17.047 -26.125 -5.305 1 97.81 93 ALA B N 1
ATOM 3391 C CA . ALA B 1 93 ? 17.016 -24.844 -4.609 1 97.81 93 ALA B CA 1
ATOM 3392 C C . ALA B 1 93 ? 17.984 -23.859 -5.238 1 97.81 93 ALA B C 1
ATOM 3394 O O . ALA B 1 93 ? 17.922 -22.656 -4.965 1 97.81 93 ALA B O 1
ATOM 3395 N N . ARG B 1 94 ? 18.922 -24.312 -6.035 1 98.19 94 ARG B N 1
ATOM 3396 C CA . ARG B 1 94 ? 19.906 -23.438 -6.652 1 98.19 94 ARG B CA 1
ATOM 3397 C C . ARG B 1 94 ? 19.344 -22.766 -7.906 1 98.19 94 ARG B C 1
ATOM 3399 O O . ARG B 1 94 ? 19.906 -21.812 -8.414 1 98.19 94 ARG B O 1
ATOM 3406 N N . ARG B 1 95 ? 18.281 -23.328 -8.43 1 98.62 95 ARG B N 1
ATOM 3407 C CA . ARG B 1 95 ? 17.609 -22.797 -9.617 1 98.62 95 ARG B CA 1
ATOM 3408 C C . ARG B 1 95 ? 16.438 -21.891 -9.227 1 98.62 95 ARG B C 1
ATOM 3410 O O . ARG B 1 95 ? 15.453 -22.375 -8.672 1 98.62 95 ARG B O 1
ATOM 3417 N N . ILE B 1 96 ? 16.547 -20.578 -9.477 1 98.88 96 ILE B N 1
ATOM 3418 C CA . ILE B 1 96 ? 15.547 -19.594 -9.102 1 98.88 96 ILE B CA 1
ATOM 3419 C C . ILE B 1 96 ? 15.266 -18.656 -10.281 1 98.88 96 ILE B C 1
ATOM 3421 O O . ILE B 1 96 ? 16.188 -18.234 -10.969 1 98.88 96 ILE B O 1
ATOM 3425 N N . PHE B 1 97 ? 14.047 -18.406 -10.516 1 98.88 97 PHE B N 1
ATOM 3426 C CA . PHE B 1 97 ? 13.648 -17.391 -11.477 1 98.88 97 PHE B CA 1
ATOM 3427 C C . PHE B 1 97 ? 13.031 -16.188 -10.773 1 98.88 97 PHE B C 1
ATOM 3429 O O . PHE B 1 97 ? 12.305 -16.344 -9.797 1 98.88 97 PHE B O 1
ATOM 3436 N N . VAL B 1 98 ? 13.344 -15.008 -11.25 1 98.81 98 VAL B N 1
ATOM 3437 C CA . VAL B 1 98 ? 12.852 -13.742 -10.711 1 98.81 98 VAL B CA 1
ATOM 3438 C C . VAL B 1 98 ? 12.297 -12.875 -11.844 1 98.81 98 VAL B C 1
ATOM 3440 O O . VAL B 1 98 ? 12.945 -12.711 -12.883 1 98.81 98 VAL B O 1
ATOM 3443 N N . GLY B 1 99 ? 11.117 -12.422 -11.648 1 98.56 99 GLY B N 1
ATOM 3444 C CA . GLY B 1 9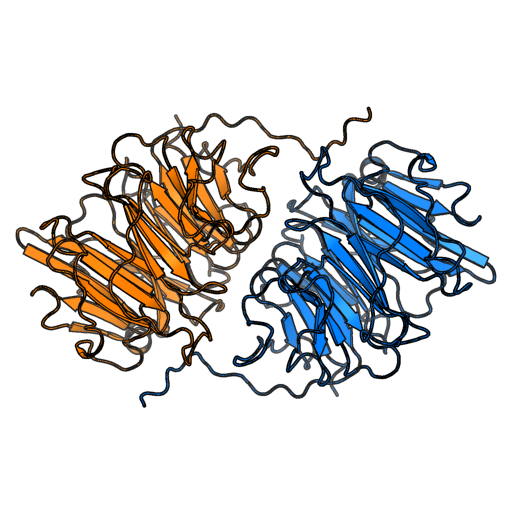9 ? 10.523 -11.492 -12.594 1 98.56 99 GLY B CA 1
ATOM 3445 C C . GLY B 1 99 ? 10.32 -10.102 -12.016 1 98.56 99 GLY B C 1
ATOM 3446 O O . GLY B 1 99 ? 9.773 -9.953 -10.922 1 98.56 99 GLY B O 1
ATOM 3447 N N . THR B 1 100 ? 10.805 -9.07 -12.734 1 97.69 100 THR B N 1
ATOM 3448 C CA . THR B 1 100 ? 10.578 -7.688 -12.336 1 97.69 100 THR B CA 1
ATOM 3449 C C . THR B 1 100 ? 9.359 -7.105 -13.047 1 97.69 100 THR B C 1
ATOM 3451 O O . THR B 1 100 ? 8.781 -7.754 -13.922 1 97.69 100 THR B O 1
ATOM 3454 N N . GLY B 1 101 ? 8.977 -5.93 -12.68 1 95.19 101 GLY B N 1
ATOM 3455 C CA . GLY B 1 101 ? 7.863 -5.23 -13.297 1 95.19 101 GLY B CA 1
ATOM 3456 C C . GLY B 1 101 ? 7.664 -3.828 -12.75 1 95.19 101 GLY B C 1
ATOM 3457 O O . GLY B 1 101 ? 8.508 -3.314 -12.023 1 95.19 101 GLY B O 1
ATOM 3458 N N . ALA B 1 102 ? 6.473 -3.316 -13.016 1 91 102 ALA B N 1
ATOM 3459 C CA . ALA B 1 102 ? 6.145 -1.933 -12.68 1 91 102 ALA B CA 1
ATOM 3460 C C . ALA B 1 102 ? 6.426 -1.65 -11.203 1 91 102 ALA B C 1
ATOM 3462 O O . ALA B 1 102 ? 6.066 -2.449 -10.336 1 91 102 ALA B O 1
ATOM 3463 N N . PRO B 1 103 ? 7.051 -0.482 -10.992 1 89.31 103 PRO B N 1
ATOM 3464 C CA . PRO B 1 103 ? 7.391 0.608 -11.906 1 89.31 103 PRO B CA 1
ATOM 3465 C C . PRO B 1 103 ? 8.688 0.355 -12.672 1 89.31 103 PRO B C 1
ATOM 3467 O O . PRO B 1 103 ? 9.078 1.162 -13.523 1 89.31 103 PRO B O 1
ATOM 3470 N N . SER B 1 104 ? 9.367 -0.78 -12.422 1 92.5 104 SER B N 1
ATOM 3471 C CA . SER B 1 104 ? 10.562 -1.139 -13.18 1 92.5 104 SER B CA 1
ATOM 3472 C C . SER B 1 104 ? 10.203 -1.829 -14.492 1 92.5 104 SER B C 1
ATOM 3474 O O . SER B 1 104 ? 9.023 -2.08 -14.766 1 92.5 104 SER B O 1
ATOM 3476 N N . ARG B 1 105 ? 11.227 -2.049 -15.266 1 93.5 105 ARG B N 1
ATOM 3477 C CA . ARG B 1 105 ? 11.039 -2.807 -16.5 1 93.5 105 ARG B CA 1
ATOM 3478 C C . ARG B 1 105 ? 10.805 -4.285 -16.203 1 93.5 105 ARG B C 1
ATOM 3480 O O . ARG B 1 105 ? 11.461 -4.855 -15.328 1 93.5 105 ARG B O 1
ATOM 3487 N N . ALA B 1 106 ? 9.898 -4.844 -16.969 1 96.31 106 ALA B N 1
ATOM 3488 C CA . ALA B 1 106 ? 9.672 -6.281 -16.828 1 96.31 106 ALA B CA 1
ATOM 3489 C C . ALA B 1 106 ? 10.805 -7.086 -17.453 1 96.31 106 ALA B C 1
ATOM 3491 O O . ALA B 1 106 ? 11.109 -6.918 -18.641 1 96.31 106 ALA B O 1
ATOM 3492 N N . VAL B 1 107 ? 11.438 -7.844 -16.703 1 97.38 107 VAL B N 1
ATOM 3493 C CA . VAL B 1 107 ? 12.531 -8.719 -17.109 1 97.38 107 VAL B CA 1
ATOM 3494 C C . VAL B 1 107 ? 12.453 -10.039 -16.344 1 97.38 107 VAL B C 1
ATOM 3496 O O . VAL B 1 107 ? 12.117 -10.055 -15.156 1 97.38 107 VAL B O 1
ATOM 3499 N N . LEU B 1 108 ? 12.68 -11.133 -17 1 98.38 108 LEU B N 1
ATOM 3500 C CA . LEU B 1 108 ? 12.852 -12.414 -16.328 1 98.38 108 LEU B CA 1
ATOM 3501 C C . LEU B 1 108 ? 14.328 -12.742 -16.141 1 98.38 108 LEU B C 1
ATOM 3503 O O . LEU B 1 108 ? 15.102 -12.734 -17.109 1 98.38 108 LEU B O 1
ATOM 3507 N N . TRP B 1 109 ? 14.711 -12.992 -14.914 1 98.69 109 TRP B N 1
ATOM 3508 C CA . TRP B 1 109 ? 16.062 -13.375 -14.547 1 98.69 109 TRP B CA 1
ATOM 3509 C C . TRP B 1 109 ? 16.109 -14.82 -14.062 1 98.69 109 TRP B C 1
ATOM 3511 O O . TRP B 1 109 ? 15.133 -15.328 -13.508 1 98.69 109 TRP B O 1
ATOM 3521 N N . ARG B 1 110 ? 17.25 -15.453 -14.266 1 98.69 110 ARG B N 1
ATOM 3522 C CA . ARG B 1 110 ? 17.469 -16.828 -13.82 1 98.69 110 ARG B CA 1
ATOM 3523 C C . ARG B 1 110 ? 18.812 -16.969 -13.125 1 98.69 110 ARG B C 1
ATOM 3525 O O . ARG B 1 110 ? 19.812 -16.422 -13.578 1 98.69 110 ARG B O 1
ATOM 3532 N N . THR B 1 111 ? 18.844 -17.609 -12.039 1 98.81 111 THR B N 1
ATOM 3533 C CA . THR B 1 111 ? 20.094 -18.109 -11.453 1 98.81 111 THR B CA 1
ATOM 3534 C C . THR B 1 111 ? 20.078 -19.625 -11.367 1 98.81 111 THR B C 1
ATOM 3536 O O . THR B 1 111 ? 19.031 -20.234 -11.094 1 98.81 111 THR B O 1
ATOM 3539 N N . LEU B 1 112 ? 21.234 -20.266 -11.602 1 98.25 112 LEU B N 1
ATOM 3540 C CA . LEU B 1 112 ? 21.391 -21.719 -11.492 1 98.25 112 LEU B CA 1
ATOM 3541 C C . LEU B 1 112 ? 22.344 -22.062 -10.352 1 98.25 112 LEU B C 1
ATOM 3543 O O . LEU B 1 112 ? 22.672 -23.234 -10.148 1 98.25 112 LEU B O 1
ATOM 3547 N N . ASP B 1 113 ? 22.781 -21.047 -9.633 1 98.38 113 ASP B N 1
ATOM 3548 C CA . ASP B 1 113 ? 23.766 -21.281 -8.578 1 98.38 113 ASP B CA 1
ATOM 3549 C C . ASP B 1 113 ? 23.344 -20.609 -7.273 1 98.38 113 ASP B C 1
ATOM 3551 O O . ASP B 1 113 ? 24.203 -20.141 -6.512 1 98.38 113 ASP B O 1
ATOM 3555 N N . GLY B 1 114 ? 22.109 -20.406 -7.113 1 96.81 114 GLY B N 1
ATOM 3556 C CA . GLY B 1 114 ? 21.578 -19.953 -5.84 1 96.81 114 GLY B CA 1
ATOM 3557 C C . GLY B 1 114 ? 21.734 -18.469 -5.629 1 96.81 114 GLY B C 1
ATOM 3558 O O . GLY B 1 114 ? 21.781 -18 -4.488 1 96.81 114 GLY B O 1
ATOM 3559 N N . GLY B 1 115 ? 21.844 -17.703 -6.688 1 97.38 115 GLY B N 1
ATOM 3560 C CA . GLY B 1 115 ? 21.828 -16.25 -6.578 1 97.38 115 GLY B CA 1
ATOM 3561 C C . GLY B 1 115 ? 23.203 -15.625 -6.73 1 97.38 115 GLY B C 1
ATOM 3562 O O . GLY B 1 115 ? 23.344 -14.406 -6.637 1 97.38 115 GLY B O 1
ATOM 3563 N N . THR B 1 116 ? 24.219 -16.453 -6.977 1 97.38 116 THR B N 1
ATOM 3564 C CA . THR B 1 116 ? 25.562 -15.93 -7.137 1 97.38 116 THR B CA 1
ATOM 3565 C C . THR B 1 116 ? 25.719 -15.234 -8.484 1 97.38 116 THR B C 1
ATOM 3567 O O . THR B 1 116 ? 26.375 -14.195 -8.578 1 97.38 116 THR B O 1
ATOM 3570 N N . SER B 1 117 ? 25.109 -15.812 -9.508 1 98.25 117 SER B N 1
ATOM 3571 C CA . SER B 1 117 ? 25.109 -15.195 -10.828 1 98.25 117 SER B CA 1
ATOM 3572 C C . SER B 1 117 ? 23.734 -15.281 -11.469 1 98.25 117 SER B C 1
ATOM 3574 O O . SER B 1 117 ? 22.938 -16.156 -11.133 1 98.25 117 SER B O 1
ATOM 3576 N N . TRP B 1 118 ? 23.531 -14.344 -12.375 1 98.5 118 TRP B N 1
ATOM 3577 C CA . TRP B 1 118 ? 22.203 -14.219 -12.961 1 98.5 118 TRP B CA 1
ATOM 3578 C C . TRP B 1 118 ? 22.281 -14.047 -14.477 1 98.5 118 TRP B C 1
ATOM 3580 O O . TRP B 1 118 ? 23.188 -13.375 -14.977 1 98.5 118 TRP B O 1
ATOM 3590 N N . ASP B 1 119 ? 21.328 -14.609 -15.141 1 97.69 119 ASP B N 1
ATOM 3591 C CA . ASP B 1 119 ? 21.172 -14.422 -16.578 1 97.69 119 ASP B CA 1
ATOM 3592 C C . ASP B 1 119 ? 19.781 -13.859 -16.906 1 97.69 119 ASP B C 1
ATOM 3594 O O . ASP B 1 119 ? 18.781 -14.25 -16.312 1 97.69 119 ASP B O 1
ATOM 3598 N N . ARG B 1 120 ? 19.797 -12.984 -17.859 1 97.31 120 ARG B N 1
ATOM 3599 C CA . ARG B 1 120 ? 18.547 -12.422 -18.359 1 97.31 120 ARG B CA 1
ATOM 3600 C C . ARG B 1 120 ? 17.922 -13.336 -19.422 1 97.31 120 ARG B C 1
ATOM 3602 O O . ARG B 1 120 ? 18.609 -13.797 -20.328 1 97.31 120 ARG B O 1
ATOM 3609 N N . ALA B 1 121 ? 16.641 -13.625 -19.219 1 95.69 121 ALA B N 1
ATOM 3610 C CA . ALA B 1 121 ? 15.945 -14.398 -20.25 1 95.69 121 ALA B CA 1
ATOM 3611 C C . ALA B 1 121 ? 15.977 -13.656 -21.594 1 95.69 121 ALA B C 1
ATOM 3613 O O . ALA B 1 121 ? 15.75 -12.445 -21.641 1 95.69 121 ALA B O 1
ATOM 3614 N N . PRO B 1 122 ? 16.234 -14.414 -22.688 1 95.62 122 PRO B N 1
ATOM 3615 C CA . PRO B 1 122 ? 16.297 -13.773 -24 1 95.62 122 PRO B CA 1
ATOM 3616 C C . PRO B 1 122 ? 14.914 -13.57 -24.625 1 95.62 122 PRO B C 1
ATOM 3618 O O . PRO B 1 122 ? 14.602 -14.156 -25.656 1 95.62 122 PRO B O 1
ATOM 3621 N N . VAL B 1 123 ? 14.102 -12.781 -24.031 1 93.25 123 VAL B N 1
ATOM 3622 C CA . VAL B 1 123 ? 12.773 -12.453 -24.531 1 93.25 123 VAL B CA 1
ATOM 3623 C C . VAL B 1 123 ? 12.594 -10.938 -24.562 1 93.25 123 VAL B C 1
ATOM 3625 O O . VAL B 1 123 ? 13.156 -10.219 -23.734 1 93.25 123 VAL B O 1
ATOM 3628 N N . GLU B 1 124 ? 11.859 -10.5 -25.484 1 85.69 124 GLU B N 1
ATOM 3629 C CA . GLU B 1 124 ? 11.523 -9.086 -25.578 1 85.69 124 GLU B CA 1
ATOM 3630 C C . GLU B 1 124 ? 10.172 -8.797 -24.922 1 85.69 124 GLU B C 1
ATOM 3632 O O . GLU B 1 124 ? 9.148 -9.328 -25.359 1 85.69 124 GLU B O 1
ATOM 3637 N N . ILE B 1 125 ? 10.164 -8.055 -23.922 1 89.44 125 ILE B N 1
ATOM 3638 C CA . ILE B 1 125 ? 8.953 -7.609 -23.25 1 89.44 125 ILE B CA 1
ATOM 3639 C C . ILE B 1 125 ? 8.789 -6.102 -23.406 1 89.44 125 ILE B C 1
ATOM 3641 O O . ILE B 1 125 ? 9.664 -5.332 -23.016 1 89.44 125 ILE B O 1
ATOM 3645 N N . PRO B 1 126 ? 7.684 -5.734 -24.016 1 86 126 PRO B N 1
ATOM 3646 C CA . PRO B 1 126 ? 7.5 -4.293 -24.172 1 86 126 PRO B CA 1
ATOM 3647 C C . PRO B 1 126 ? 7.508 -3.545 -22.844 1 86 126 PRO B C 1
ATOM 3649 O O . PRO B 1 126 ? 7.074 -4.09 -21.828 1 86 126 PRO B O 1
ATOM 3652 N N . GLU B 1 127 ? 7.965 -2.332 -22.938 1 86.31 127 GLU B N 1
ATOM 3653 C CA . GLU B 1 127 ? 8.031 -1.518 -21.734 1 86.31 127 GLU B CA 1
ATOM 3654 C C . GLU B 1 127 ? 6.637 -1.086 -21.281 1 86.31 127 GLU B C 1
ATOM 3656 O O . GLU B 1 127 ? 6.375 -0.961 -20.094 1 86.31 127 GLU B O 1
ATOM 3661 N N . PHE B 1 128 ? 5.812 -0.773 -22.281 1 86.06 128 PHE B N 1
ATOM 3662 C CA . PHE B 1 128 ? 4.465 -0.295 -21.984 1 86.06 128 PHE B CA 1
ATOM 3663 C C . PHE B 1 128 ? 3.42 -1.194 -22.641 1 86.06 128 PHE B C 1
ATOM 3665 O O . PHE B 1 128 ? 3.709 -1.885 -23.625 1 86.06 128 PHE B O 1
ATOM 3672 N N . CYS B 1 129 ? 2.344 -1.229 -21.984 1 81.94 129 CYS B N 1
ATOM 3673 C CA . CYS B 1 129 ? 1.201 -1.952 -22.531 1 81.94 129 CYS B CA 1
ATOM 3674 C C . CYS B 1 129 ? -0.087 -1.161 -22.328 1 81.94 129 CYS B C 1
ATOM 3676 O O . CYS B 1 129 ? -0.105 -0.162 -21.609 1 81.94 129 CYS B O 1
ATOM 3678 N N . ASP B 1 130 ? -1.132 -1.463 -22.969 1 75.25 130 ASP B N 1
ATOM 3679 C CA . ASP B 1 130 ? -2.365 -0.683 -23 1 75.25 130 ASP B CA 1
ATOM 3680 C C . ASP B 1 130 ? -3.135 -0.803 -21.688 1 75.25 130 ASP B C 1
ATOM 3682 O O . ASP B 1 130 ? -3.801 0.144 -21.266 1 75.25 130 ASP B O 1
ATOM 3686 N N . GLY B 1 131 ? -2.982 -1.75 -21 1 76.06 131 GLY B N 1
ATOM 3687 C CA . GLY B 1 131 ? -3.904 -1.999 -19.906 1 76.06 131 GLY B CA 1
ATOM 3688 C C . GLY B 1 131 ? -3.375 -1.526 -18.562 1 76.06 131 GLY B C 1
ATOM 3689 O O . GLY B 1 131 ? -4.148 -1.112 -17.703 1 76.06 131 GLY B O 1
ATOM 3690 N N . VAL B 1 132 ? -2.07 -1.588 -18.297 1 77.44 132 VAL B N 1
ATOM 3691 C CA . VAL B 1 132 ? -1.565 -1.268 -16.969 1 77.44 132 VAL B CA 1
ATOM 3692 C C . VAL B 1 132 ? -0.366 -0.33 -17.078 1 77.44 132 VAL B C 1
ATOM 3694 O O . VAL B 1 132 ? 0.323 -0.069 -16.094 1 77.44 132 VAL B O 1
ATOM 3697 N N . SER B 1 133 ? -0.087 0.212 -18.281 1 83.75 133 SER B N 1
ATOM 3698 C CA . SER B 1 133 ? 1.026 1.107 -18.578 1 83.75 133 SER B CA 1
ATOM 3699 C C . SER B 1 133 ? 2.344 0.344 -18.656 1 83.75 133 SER B C 1
ATOM 3701 O O . SER B 1 133 ? 2.9 0.161 -19.734 1 83.75 133 SER B O 1
ATOM 3703 N N . ARG B 1 134 ? 2.791 -0.276 -17.516 1 87.94 134 ARG B N 1
ATOM 3704 C CA . ARG B 1 134 ? 3.969 -1.137 -17.531 1 87.94 134 ARG B CA 1
ATOM 3705 C C . ARG B 1 134 ? 3.615 -2.553 -17.094 1 87.94 134 ARG B C 1
ATOM 3707 O O . ARG B 1 134 ? 3.01 -2.748 -16.047 1 87.94 134 ARG B O 1
ATOM 3714 N N . PRO B 1 135 ? 4.059 -3.502 -17.906 1 90.31 135 PRO B N 1
ATOM 3715 C CA . PRO B 1 135 ? 3.742 -4.887 -17.547 1 90.31 135 PRO B CA 1
ATOM 3716 C C . PRO B 1 135 ? 4.461 -5.352 -16.281 1 90.31 135 PRO B C 1
ATOM 3718 O O . PRO B 1 135 ? 5.449 -4.738 -15.867 1 90.31 135 PRO B O 1
ATOM 3721 N N . ARG B 1 136 ? 3.941 -6.348 -15.688 1 94.12 136 ARG B N 1
ATOM 3722 C CA . ARG B 1 136 ? 4.539 -7 -14.523 1 94.12 136 ARG B CA 1
ATOM 3723 C C . ARG B 1 136 ? 4.531 -8.516 -14.68 1 94.12 136 ARG B C 1
ATOM 3725 O O . ARG B 1 136 ? 3.566 -9.086 -15.188 1 94.12 136 ARG B O 1
ATOM 3732 N N . LEU B 1 137 ? 5.578 -9.094 -14.273 1 96.81 137 LEU B N 1
ATOM 3733 C CA . LEU B 1 137 ? 5.645 -10.555 -14.312 1 96.81 137 LEU B CA 1
ATOM 3734 C C . LEU B 1 137 ? 4.914 -11.156 -13.117 1 96.81 137 LEU B C 1
ATOM 3736 O O . LEU B 1 137 ? 5.441 -11.156 -12 1 96.81 137 LEU B O 1
ATOM 3740 N N . LEU B 1 138 ? 3.809 -11.703 -13.344 1 97.5 138 LEU B N 1
ATOM 3741 C CA . LEU B 1 138 ? 2.957 -12.188 -12.258 1 97.5 138 LEU B CA 1
ATOM 3742 C C . LEU B 1 138 ? 3.068 -13.695 -12.117 1 97.5 138 LEU B C 1
ATOM 3744 O O . LEU B 1 138 ? 2.904 -14.234 -11.016 1 97.5 138 LEU B O 1
ATOM 3748 N N . ALA B 1 139 ? 3.285 -14.352 -13.266 1 98.56 139 ALA B N 1
ATOM 3749 C CA . ALA B 1 139 ? 3.076 -15.797 -13.258 1 98.56 139 ALA B CA 1
ATOM 3750 C C . ALA B 1 139 ? 4.34 -16.531 -13.688 1 98.56 139 ALA B C 1
ATOM 3752 O O . ALA B 1 139 ? 5.039 -16.109 -14.609 1 98.56 139 ALA B O 1
ATOM 3753 N N . PHE B 1 140 ? 4.625 -17.547 -13.047 1 98.75 140 PHE B N 1
ATOM 3754 C CA . PHE B 1 140 ? 5.707 -18.453 -13.391 1 98.75 140 PHE B CA 1
ATOM 3755 C C . PHE B 1 140 ? 5.387 -19.875 -12.914 1 98.75 140 PHE B C 1
ATOM 3757 O O . PHE B 1 140 ? 4.848 -20.062 -11.828 1 98.75 140 PHE B O 1
ATOM 3764 N N . ALA B 1 141 ? 5.758 -20.891 -13.727 1 98.81 141 ALA B N 1
ATOM 3765 C CA . ALA B 1 141 ? 5.531 -22.281 -13.312 1 98.81 141 ALA B CA 1
ATOM 3766 C C . ALA B 1 141 ? 6.656 -23.188 -13.797 1 98.81 141 ALA B C 1
ATOM 3768 O O . ALA B 1 141 ? 7.023 -23.156 -14.969 1 98.81 141 ALA B O 1
ATOM 3769 N N . TYR B 1 142 ? 7.172 -23.906 -12.883 1 98.38 142 TYR B N 1
ATOM 3770 C CA . TYR B 1 142 ? 7.957 -25.094 -13.227 1 98.38 142 TYR B CA 1
ATOM 3771 C C . TYR B 1 142 ? 7.059 -26.234 -13.641 1 98.38 142 TYR B C 1
ATOM 3773 O O . TYR B 1 142 ? 5.93 -26.359 -13.164 1 98.38 142 TYR B O 1
ATOM 3781 N N . ASP B 1 143 ? 7.578 -27.047 -14.523 1 98 143 ASP B N 1
ATOM 3782 C CA . ASP B 1 143 ? 6.949 -28.328 -14.844 1 98 143 ASP B CA 1
ATOM 3783 C C . ASP B 1 143 ? 7.492 -29.453 -13.961 1 98 143 ASP B C 1
ATOM 3785 O O . ASP B 1 143 ? 8.672 -29.797 -14.047 1 98 143 ASP B O 1
ATOM 3789 N N . PRO B 1 144 ? 6.645 -29.984 -13.141 1 96.94 144 PRO B N 1
ATOM 3790 C CA . PRO B 1 144 ? 7.152 -31.031 -12.25 1 96.94 144 PRO B CA 1
ATOM 3791 C C . PRO B 1 144 ? 7.504 -32.312 -13 1 96.94 144 PRO B C 1
ATOM 3793 O O . PRO B 1 144 ? 8.172 -33.188 -12.445 1 96.94 144 PRO B O 1
ATOM 3796 N N . CYS B 1 145 ? 7.086 -32.5 -14.211 1 96.25 145 CYS B N 1
ATOM 3797 C CA . CYS B 1 145 ? 7.258 -33.719 -14.969 1 96.25 145 CYS B CA 1
ATOM 3798 C C . CYS B 1 145 ? 8.477 -33.625 -15.891 1 96.25 145 CYS B C 1
ATOM 3800 O O . CYS B 1 145 ? 8.961 -34.656 -16.375 1 96.25 145 CYS B O 1
ATOM 3802 N N . ASP B 1 146 ? 8.883 -32.5 -16.172 1 97 146 ASP B N 1
ATOM 3803 C CA . ASP B 1 146 ? 9.984 -32.281 -17.094 1 97 146 ASP B CA 1
ATOM 3804 C C . ASP B 1 146 ? 10.734 -30.984 -16.75 1 97 146 ASP B C 1
ATOM 3806 O O . ASP B 1 146 ? 10.25 -29.891 -17.031 1 97 146 ASP B O 1
ATOM 3810 N N . ARG B 1 147 ? 11.922 -31.016 -16.344 1 96.44 147 ARG B N 1
ATOM 3811 C CA . ARG B 1 147 ? 12.727 -29.922 -15.82 1 96.44 147 ARG B CA 1
ATOM 3812 C C . ARG B 1 147 ? 12.977 -28.859 -16.891 1 96.44 147 ARG B C 1
ATOM 3814 O O . ARG B 1 147 ? 13.234 -27.703 -16.578 1 96.44 147 ARG B O 1
ATOM 3821 N N . ASN B 1 148 ? 12.914 -29.234 -18.109 1 97.62 148 ASN B N 1
ATOM 3822 C CA . ASN B 1 148 ? 13.219 -28.312 -19.203 1 97.62 148 ASN B CA 1
ATOM 3823 C C . ASN B 1 148 ? 12.008 -27.453 -19.562 1 97.62 148 ASN B C 1
ATOM 3825 O O . ASN B 1 148 ? 12.141 -26.438 -20.25 1 97.62 148 ASN B O 1
ATOM 3829 N N . GLN B 1 149 ? 10.844 -27.875 -19.219 1 98.12 149 GLN B N 1
ATOM 3830 C CA . GLN B 1 149 ? 9.617 -27.156 -19.547 1 98.12 149 GLN B CA 1
ATOM 3831 C C . GLN B 1 149 ? 9.305 -26.078 -18.516 1 98.12 149 GLN B C 1
ATOM 3833 O O . GLN B 1 149 ? 9.188 -26.375 -17.328 1 98.12 149 GLN B O 1
ATOM 3838 N N . LEU B 1 150 ? 9.195 -24.812 -18.953 1 98.56 150 LEU B N 1
ATOM 3839 C CA . LEU B 1 150 ? 8.922 -23.672 -18.094 1 98.56 150 LEU B CA 1
ATOM 3840 C C . LEU B 1 150 ? 7.879 -22.75 -18.734 1 98.56 150 LEU B C 1
ATOM 3842 O O . LEU B 1 150 ? 7.773 -22.688 -19.969 1 98.56 150 LEU B O 1
ATOM 3846 N N . TRP B 1 151 ? 7.148 -22.125 -17.891 1 98.81 151 TRP B N 1
ATOM 3847 C CA . TRP B 1 151 ? 6.164 -21.141 -18.328 1 98.81 151 TRP B CA 1
ATOM 3848 C C . TRP B 1 151 ? 6.273 -19.859 -17.531 1 98.81 151 TRP B C 1
ATOM 3850 O O . TRP B 1 151 ? 6.477 -19.891 -16.312 1 98.81 151 TRP B O 1
ATOM 3860 N N . PHE B 1 152 ? 6.156 -18.719 -18.156 1 98.56 152 PHE B N 1
ATOM 3861 C CA . PHE B 1 152 ? 5.902 -17.484 -17.422 1 98.56 152 PHE B CA 1
ATOM 3862 C C . PHE B 1 152 ? 4.922 -16.594 -18.172 1 98.56 152 PHE B C 1
ATOM 3864 O O . PHE B 1 152 ? 4.676 -16.812 -19.375 1 98.56 152 PHE B O 1
ATOM 3871 N N . GLY B 1 153 ? 4.254 -15.742 -17.469 1 97.81 153 GLY B N 1
ATOM 3872 C CA . GLY B 1 153 ? 3.248 -14.844 -18.016 1 97.81 153 GLY B CA 1
ATOM 3873 C C . GLY B 1 153 ? 3.301 -13.453 -17.406 1 97.81 153 GLY B C 1
ATOM 3874 O O . GLY B 1 153 ? 3.678 -13.289 -16.234 1 97.81 153 GLY B O 1
ATOM 3875 N N . LEU B 1 154 ? 2.941 -12.5 -18.219 1 96.25 154 LEU B N 1
ATOM 3876 C CA . LEU B 1 154 ? 2.891 -11.102 -17.812 1 96.25 154 LEU B CA 1
ATOM 3877 C C . LEU B 1 154 ? 1.453 -10.594 -17.797 1 96.25 154 LEU B C 1
ATOM 3879 O O . LEU B 1 154 ? 0.64 -10.984 -18.641 1 96.25 154 LEU B O 1
ATOM 3883 N N . GLU B 1 155 ? 1.205 -9.75 -16.797 1 93.81 155 GLU B N 1
ATOM 3884 C CA . GLU B 1 155 ? -0.02 -8.969 -16.906 1 93.81 155 GLU B CA 1
ATOM 3885 C C . GLU B 1 155 ? 0.022 -8.055 -18.125 1 93.81 155 GLU B C 1
ATOM 3887 O O . GLU B 1 155 ? 0.875 -7.168 -18.219 1 93.81 155 GLU B O 1
ATOM 3892 N N . GLU B 1 156 ? -0.829 -8.32 -19.062 1 88.19 156 GLU B N 1
ATOM 3893 C CA . GLU B 1 156 ? -0.954 -7.59 -20.328 1 88.19 156 GLU B CA 1
ATOM 3894 C C . GLU B 1 156 ? 0.329 -7.684 -21.141 1 88.19 156 GLU B C 1
ATOM 3896 O O . GLU B 1 156 ? 0.709 -6.727 -21.828 1 88.19 156 GLU B O 1
ATOM 3901 N N . GLY B 1 157 ? 1.042 -8.766 -21.047 1 90.38 157 GLY B N 1
ATOM 3902 C CA . GLY B 1 157 ? 2.309 -8.891 -21.75 1 90.38 157 GLY B CA 1
ATOM 3903 C C . GLY B 1 157 ? 2.49 -10.25 -22.406 1 90.38 157 GLY B C 1
ATOM 3904 O O . GLY B 1 157 ? 3.488 -10.484 -23.094 1 90.38 157 GLY B O 1
ATOM 3905 N N . GLY B 1 158 ? 1.644 -11.172 -22.109 1 94.38 158 GLY B N 1
ATOM 3906 C CA . GLY B 1 158 ? 1.632 -12.406 -22.875 1 94.38 158 GLY B CA 1
ATOM 3907 C C . GLY B 1 158 ? 2.086 -13.609 -22.078 1 94.38 158 GLY B C 1
ATOM 3908 O O . GLY B 1 158 ? 2.436 -13.484 -20.891 1 94.38 158 GLY B O 1
ATOM 3909 N N . LEU B 1 159 ? 1.991 -14.758 -22.734 1 97.62 159 LEU B N 1
ATOM 3910 C CA . LEU B 1 159 ? 2.357 -16.062 -22.219 1 97.62 159 LEU B CA 1
ATOM 3911 C C . LEU B 1 159 ? 3.566 -16.625 -22.969 1 97.62 159 LEU B C 1
ATOM 3913 O O . LEU B 1 159 ? 3.596 -16.625 -24.188 1 97.62 159 LEU B O 1
ATOM 3917 N N . PHE B 1 160 ? 4.523 -17.078 -22.203 1 98.38 160 PHE B N 1
ATOM 3918 C CA . PHE B 1 160 ? 5.762 -17.562 -22.797 1 98.38 160 PHE B CA 1
ATOM 3919 C C . PHE B 1 160 ? 6.07 -18.969 -22.328 1 98.38 160 PHE B C 1
ATOM 3921 O O . PHE B 1 160 ? 5.84 -19.312 -21.156 1 98.38 160 PHE B O 1
ATOM 3928 N N . HIS B 1 161 ? 6.629 -19.766 -23.234 1 98.56 161 HIS B N 1
ATOM 3929 C CA . HIS B 1 161 ? 6.941 -21.172 -22.984 1 98.56 161 HIS B CA 1
ATOM 3930 C C . HIS B 1 161 ? 8.383 -21.484 -23.375 1 98.56 161 HIS B C 1
ATOM 3932 O O . HIS B 1 161 ? 8.852 -21.062 -24.438 1 98.56 161 HIS B O 1
ATOM 3938 N N . SER B 1 162 ? 9.102 -22.109 -22.484 1 98.62 162 SER B N 1
ATOM 3939 C CA . SER B 1 162 ? 10.438 -22.609 -22.766 1 98.62 162 SER B CA 1
ATOM 3940 C C . SER B 1 162 ? 10.469 -24.141 -22.719 1 98.62 162 SER B C 1
ATOM 3942 O O . SER B 1 162 ? 9.844 -24.75 -21.844 1 98.62 162 SER B O 1
ATOM 3944 N N . ARG B 1 163 ? 11.211 -24.766 -23.609 1 98.12 163 ARG B N 1
ATOM 3945 C CA . ARG B 1 163 ? 11.352 -26.219 -23.672 1 98.12 163 ARG B CA 1
ATOM 3946 C C . ARG B 1 163 ? 12.789 -26.641 -23.391 1 98.12 163 ARG B C 1
ATOM 3948 O O . ARG B 1 163 ? 13.133 -27.812 -23.562 1 98.12 163 ARG B O 1
ATOM 3955 N N . ASP B 1 164 ? 13.617 -25.719 -23.031 1 98.31 164 ASP B N 1
ATOM 3956 C CA . ASP B 1 164 ? 15.031 -26 -22.859 1 98.31 164 ASP B CA 1
ATOM 3957 C C . ASP B 1 164 ? 15.562 -25.391 -21.562 1 98.31 164 ASP B C 1
ATOM 3959 O O . ASP B 1 164 ? 16.688 -24.922 -21.516 1 98.31 164 ASP B O 1
ATOM 3963 N N . GLY B 1 165 ? 14.711 -25.297 -20.625 1 97.5 165 GLY B N 1
ATOM 3964 C CA . GLY B 1 165 ? 15.117 -24.891 -19.297 1 97.5 165 GLY B CA 1
ATOM 3965 C C . GLY B 1 165 ? 15.312 -23.391 -19.172 1 97.5 165 GLY B C 1
ATOM 3966 O O . GLY B 1 165 ? 15.953 -22.906 -18.234 1 97.5 165 GLY B O 1
ATOM 3967 N N . GLY B 1 166 ? 14.797 -22.578 -20.078 1 97.81 166 GLY B N 1
ATOM 3968 C CA . GLY B 1 166 ? 14.836 -21.125 -19.984 1 97.81 166 GLY B CA 1
ATOM 3969 C C . GLY B 1 166 ? 15.891 -20.5 -20.891 1 97.81 166 GLY B C 1
ATOM 3970 O O . GLY B 1 166 ? 16.125 -19.297 -20.828 1 97.81 166 GLY B O 1
ATOM 3971 N N . ASP B 1 167 ? 16.531 -21.312 -21.719 1 97.88 167 ASP B N 1
ATOM 3972 C CA . ASP B 1 167 ? 17.531 -20.766 -22.625 1 97.88 167 ASP B CA 1
ATOM 3973 C C . ASP B 1 167 ? 16.891 -20.031 -23.781 1 97.88 167 ASP B C 1
ATOM 3975 O O . ASP B 1 167 ? 17.469 -19.094 -24.344 1 97.88 167 ASP B O 1
ATOM 3979 N N . SER B 1 168 ? 15.719 -20.438 -24.188 1 97.69 168 SER B N 1
ATOM 3980 C CA . SER B 1 168 ? 14.914 -19.75 -25.188 1 97.69 168 SER B CA 1
ATOM 3981 C C . SER B 1 168 ? 13.43 -19.797 -24.844 1 97.69 168 SER B C 1
ATOM 3983 O O . SER B 1 168 ? 12.992 -20.672 -24.094 1 97.69 168 SER B O 1
ATOM 3985 N N . TRP B 1 169 ? 12.711 -18.844 -25.391 1 97.88 169 TRP B N 1
ATOM 3986 C CA . TRP B 1 169 ? 11.297 -18.703 -25.062 1 97.88 169 TRP B CA 1
ATOM 3987 C C . TRP B 1 169 ? 10.477 -18.406 -26.312 1 97.88 169 TRP B C 1
ATOM 3989 O O . TRP B 1 169 ? 10.938 -17.703 -27.219 1 97.88 169 TRP B O 1
ATOM 3999 N N . THR B 1 170 ? 9.305 -18.922 -26.359 1 97.25 170 THR B N 1
ATOM 4000 C CA . THR B 1 170 ? 8.336 -18.625 -27.422 1 97.25 170 THR B CA 1
ATOM 4001 C C . THR B 1 170 ? 7.062 -18.031 -26.828 1 97.25 170 THR B C 1
ATOM 4003 O O . THR B 1 170 ? 6.504 -18.578 -25.875 1 97.25 170 THR B O 1
ATOM 4006 N N . ARG B 1 171 ? 6.66 -16.906 -27.359 1 96.69 171 ARG B N 1
ATOM 4007 C CA . ARG B 1 171 ? 5.363 -16.359 -26.969 1 96.69 171 ARG B CA 1
ATOM 4008 C C . ARG B 1 171 ? 4.223 -17.188 -27.562 1 96.69 171 ARG B C 1
ATOM 4010 O O . ARG B 1 171 ? 4.238 -17.5 -28.766 1 96.69 171 ARG B O 1
ATOM 4017 N N . VAL B 1 172 ? 3.18 -17.531 -26.703 1 97.62 172 VAL B N 1
ATOM 4018 C CA . VAL B 1 172 ? 2.219 -18.5 -27.219 1 97.62 172 VAL B CA 1
ATOM 4019 C C . VAL B 1 172 ? 0.805 -18.094 -26.812 1 97.62 172 VAL B C 1
ATOM 4021 O O . VAL B 1 172 ? -0.123 -18.906 -26.875 1 97.62 172 VAL B O 1
ATOM 4024 N N . ASP B 1 173 ? 0.597 -16.891 -26.328 1 95.88 173 ASP B N 1
ATOM 4025 C CA . ASP B 1 173 ? -0.737 -16.484 -25.906 1 95.88 173 ASP B CA 1
ATOM 4026 C C . ASP B 1 173 ? -1.698 -16.406 -27.094 1 95.88 173 ASP B C 1
ATOM 4028 O O . ASP B 1 173 ? -2.918 -16.391 -26.906 1 95.88 173 ASP B O 1
ATOM 4032 N N . ASP B 1 174 ? -1.234 -16.359 -28.281 1 96 174 ASP B N 1
ATOM 4033 C CA . ASP B 1 174 ? -2.084 -16.359 -29.469 1 96 174 ASP B CA 1
ATOM 4034 C C . ASP B 1 174 ? -2.838 -17.688 -29.594 1 96 174 ASP B C 1
ATOM 4036 O O . ASP B 1 174 ? -3.793 -17.781 -30.375 1 96 174 ASP B O 1
ATOM 4040 N N . ARG B 1 175 ? -2.434 -18.719 -28.859 1 97.5 175 ARG B N 1
ATOM 4041 C CA . ARG B 1 175 ? -3.086 -20.016 -28.906 1 97.5 175 ARG B CA 1
ATOM 4042 C C . ARG B 1 175 ? -4.305 -20.062 -27.984 1 97.5 175 ARG B C 1
ATOM 4044 O O . ARG B 1 175 ? -5.109 -20.984 -28.047 1 97.5 175 ARG B O 1
ATOM 4051 N N . LEU B 1 176 ? -4.402 -19.141 -27.109 1 97.94 176 LEU B N 1
ATOM 4052 C CA . LEU B 1 176 ? -5.535 -19.078 -26.188 1 97.94 176 LEU B CA 1
ATOM 4053 C C . LEU B 1 176 ? -6.789 -18.594 -26.906 1 97.94 176 LEU B C 1
ATOM 4055 O O . LEU B 1 176 ? -6.699 -17.922 -27.938 1 97.94 176 LEU B O 1
ATOM 4059 N N . LEU B 1 177 ? -7.914 -18.859 -26.453 1 97.25 177 LEU B N 1
ATOM 4060 C CA . LEU B 1 177 ? -9.148 -18.938 -27.234 1 97.25 177 LEU B CA 1
ATOM 4061 C C . LEU B 1 177 ? -9.852 -17.594 -27.266 1 97.25 177 LEU B C 1
ATOM 4063 O O . LEU B 1 177 ? -10.602 -17.297 -28.203 1 97.25 177 LEU B O 1
ATOM 4067 N N . TRP B 1 178 ? -9.75 -16.797 -26.281 1 96.94 178 TRP B N 1
ATOM 4068 C CA . TRP B 1 178 ? -10.617 -15.633 -26.172 1 96.94 178 TRP B CA 1
ATOM 4069 C C . TRP B 1 178 ? -9.797 -14.344 -26.062 1 96.94 178 TRP B C 1
ATOM 4071 O O . TRP B 1 178 ? -8.578 -14.391 -25.906 1 96.94 178 TRP B O 1
ATOM 4081 N N . ASP B 1 179 ? -10.516 -13.219 -26.125 1 92.75 179 ASP B N 1
ATOM 4082 C CA . ASP B 1 179 ? -9.891 -11.914 -25.953 1 92.75 179 ASP B CA 1
ATOM 4083 C C . ASP B 1 179 ? -9.25 -11.789 -24.578 1 92.75 179 ASP B C 1
ATOM 4085 O O . ASP B 1 179 ? -9.578 -12.539 -23.656 1 92.75 179 ASP B O 1
ATOM 4089 N N . PHE B 1 180 ? -8.219 -10.891 -24.469 1 91.25 180 PHE B N 1
ATOM 4090 C CA . PHE B 1 180 ? -7.496 -10.578 -23.234 1 91.25 180 PHE B CA 1
ATOM 4091 C C . PHE B 1 180 ? -6.578 -11.727 -22.844 1 91.25 180 PHE B C 1
ATOM 4093 O O . PHE B 1 180 ? -6.238 -11.883 -21.672 1 91.25 180 PHE B O 1
ATOM 4100 N N . ASN B 1 181 ? -6.215 -12.484 -23.875 1 93.38 181 ASN B N 1
ATOM 4101 C CA . ASN B 1 181 ? -5.375 -13.664 -23.672 1 93.38 181 ASN B CA 1
ATOM 4102 C C . ASN B 1 181 ? -3.932 -13.281 -23.375 1 93.38 181 ASN B C 1
ATOM 4104 O O . ASN B 1 181 ? -3.129 -14.125 -22.969 1 93.38 181 ASN B O 1
ATOM 4108 N N . SER B 1 182 ? -3.611 -12.023 -23.5 1 92.75 182 SER B N 1
ATOM 4109 C CA . SER B 1 182 ? -2.252 -11.594 -23.188 1 92.75 182 SER B CA 1
ATOM 4110 C C . SER B 1 182 ? -2.141 -11.148 -21.734 1 92.75 182 SER B C 1
ATOM 4112 O O . SER B 1 182 ? -1.041 -10.898 -21.234 1 92.75 182 SER B O 1
ATOM 4114 N N . ASP B 1 183 ? -3.285 -11.023 -21.031 1 95.19 183 ASP B N 1
ATOM 4115 C CA . ASP B 1 183 ? -3.312 -10.602 -19.641 1 95.19 183 ASP B CA 1
ATOM 4116 C C . ASP B 1 183 ? -3.266 -11.805 -18.703 1 95.19 183 ASP B C 1
ATOM 4118 O O . ASP B 1 183 ? -4.289 -12.203 -18.141 1 95.19 183 ASP B O 1
ATOM 4122 N N . VAL B 1 184 ? -2.043 -12.305 -18.5 1 97.25 184 VAL B N 1
ATOM 4123 C CA . VAL B 1 184 ? -1.837 -13.547 -17.766 1 97.25 184 VAL B CA 1
ATOM 4124 C C . VAL B 1 184 ? -1.655 -13.25 -16.281 1 97.25 184 VAL B C 1
ATOM 4126 O O . VAL B 1 184 ? -0.787 -12.461 -15.898 1 97.25 184 VAL B O 1
ATOM 4129 N N . HIS B 1 185 ? -2.457 -13.938 -15.461 1 98.19 185 HIS B N 1
ATOM 4130 C CA . HIS B 1 185 ? -2.428 -13.695 -14.023 1 98.19 185 HIS B CA 1
ATOM 4131 C C . HIS B 1 185 ? -1.744 -14.836 -13.281 1 98.19 185 HIS B C 1
ATOM 4133 O O . HIS B 1 185 ? -1.141 -14.633 -12.227 1 98.19 185 HIS B O 1
ATOM 4139 N N . ASN B 1 186 ? -1.854 -16.016 -13.789 1 98.75 186 ASN B N 1
ATOM 4140 C CA . ASN B 1 186 ? -1.303 -17.172 -13.07 1 98.75 186 ASN B CA 1
ATOM 4141 C C . ASN B 1 186 ? -1.124 -18.375 -13.992 1 98.75 186 ASN B C 1
ATOM 4143 O O . ASN B 1 186 ? -1.788 -18.469 -15.023 1 98.75 186 ASN B O 1
ATOM 4147 N N . ILE B 1 187 ? -0.197 -19.25 -13.648 1 98.88 187 ILE B N 1
ATOM 4148 C CA . ILE B 1 187 ? 0.068 -20.484 -14.367 1 98.88 187 ILE B CA 1
ATOM 4149 C C . ILE B 1 187 ? 0.369 -21.609 -13.367 1 98.88 187 ILE B C 1
ATOM 4151 O O . ILE B 1 187 ? 1.085 -21.391 -12.391 1 98.88 187 ILE B O 1
ATOM 4155 N N . LEU B 1 188 ? -0.197 -22.75 -13.641 1 98.69 188 LEU B N 1
ATOM 4156 C CA . LEU B 1 188 ? 0.139 -23.953 -12.891 1 98.69 188 LEU B CA 1
ATOM 4157 C C . LEU B 1 188 ? 0.358 -25.141 -13.836 1 98.69 188 LEU B C 1
ATOM 4159 O O . LEU B 1 188 ? -0.345 -25.281 -14.836 1 98.69 188 LEU B O 1
ATOM 4163 N N . VAL B 1 189 ? 1.301 -25.953 -13.555 1 98.69 189 VAL B N 1
ATOM 4164 C CA . VAL B 1 189 ? 1.506 -27.25 -14.203 1 98.69 189 VAL B CA 1
ATOM 4165 C C . VAL B 1 189 ? 1.417 -28.359 -13.164 1 98.69 189 VAL B C 1
ATOM 4167 O O . VAL B 1 189 ? 2.115 -28.344 -12.148 1 98.69 189 VAL B O 1
ATOM 4170 N N . LEU B 1 190 ? 0.557 -29.344 -13.445 1 98.31 190 LEU B N 1
ATOM 4171 C CA . LEU B 1 190 ? 0.376 -30.453 -12.516 1 98.31 190 LEU B CA 1
ATOM 4172 C C . LEU B 1 190 ? 0.606 -31.797 -13.219 1 98.31 190 LEU B C 1
ATOM 4174 O O . LEU B 1 190 ? 0.202 -31.969 -14.375 1 98.31 190 LEU B O 1
ATOM 4178 N N . PRO B 1 191 ? 1.298 -32.719 -12.477 1 97.81 191 PRO B N 1
ATOM 4179 C CA . PRO B 1 191 ? 1.069 -34.094 -12.914 1 97.81 191 PRO B CA 1
ATOM 4180 C C . PRO B 1 191 ? -0.408 -34.5 -12.898 1 97.81 191 PRO B C 1
ATOM 4182 O O . PRO B 1 191 ? -1.166 -34.031 -12.047 1 97.81 191 PRO B O 1
ATOM 4185 N N . ASN B 1 192 ? -0.777 -35.281 -13.789 1 97.94 192 ASN B N 1
ATOM 4186 C CA . ASN B 1 192 ? -2.186 -35.625 -13.898 1 97.94 192 ASN B CA 1
ATOM 4187 C C . ASN B 1 192 ? -2.361 -37.125 -14.266 1 97.94 192 ASN B C 1
ATOM 4189 O O . ASN B 1 192 ? -2.604 -37.438 -15.422 1 97.94 192 ASN B O 1
ATOM 4193 N N . HIS B 1 193 ? -2.182 -37.938 -13.25 1 96.12 193 HIS B N 1
ATOM 4194 C CA . HIS B 1 193 ? -2.402 -39.375 -13.375 1 96.12 193 HIS B CA 1
ATOM 4195 C C . HIS B 1 193 ? -1.653 -39.969 -14.57 1 96.12 193 HIS B C 1
ATOM 4197 O O . HIS B 1 193 ? -2.248 -40.625 -15.422 1 96.12 193 HIS B O 1
ATOM 4203 N N . GLY B 1 194 ? -0.373 -39.75 -14.602 1 94.38 194 GLY B N 1
ATOM 4204 C CA . GLY B 1 194 ? 0.511 -40.281 -15.633 1 94.38 194 GLY B CA 1
ATOM 4205 C C . GLY B 1 194 ? 0.627 -39.344 -16.828 1 94.38 194 GLY B C 1
ATOM 4206 O O . GLY B 1 194 ? 1.435 -39.594 -17.734 1 94.38 194 GLY B O 1
ATOM 4207 N N . GLN B 1 195 ? -0.202 -38.344 -16.797 1 95.69 195 GLN B N 1
ATOM 4208 C CA . GLN B 1 195 ? -0.143 -37.25 -17.781 1 95.69 195 GLN B CA 1
ATOM 4209 C C . GLN B 1 195 ? 0.213 -35.938 -17.125 1 95.69 195 GLN B C 1
ATOM 4211 O O . GLN B 1 195 ? 0.916 -35.906 -16.125 1 95.69 195 GLN B O 1
ATOM 4216 N N . LYS B 1 196 ? -0.12 -34.906 -17.906 1 96.81 196 LYS B N 1
ATOM 4217 C CA . LYS B 1 196 ? 0.154 -33.562 -17.422 1 96.81 196 LYS B CA 1
ATOM 4218 C C . LYS B 1 196 ? -0.962 -32.594 -17.812 1 96.81 196 LYS B C 1
ATOM 4220 O O . LYS B 1 196 ? -1.595 -32.75 -18.859 1 96.81 196 LYS B O 1
ATOM 4225 N N . VAL B 1 197 ? -1.205 -31.703 -16.922 1 98.56 197 VAL B N 1
ATOM 4226 C CA . VAL B 1 197 ? -2.146 -30.641 -17.266 1 98.56 197 VAL B CA 1
ATOM 4227 C C . VAL B 1 197 ? -1.512 -29.281 -17.016 1 98.56 197 VAL B C 1
ATOM 4229 O O . VAL B 1 197 ? -0.833 -29.094 -16 1 98.56 197 VAL B O 1
ATOM 4232 N N . ILE B 1 198 ? -1.589 -28.375 -17.938 1 98.81 198 ILE B N 1
ATOM 4233 C CA . ILE B 1 198 ? -1.194 -26.969 -17.797 1 98.81 198 ILE B CA 1
ATOM 4234 C C . ILE B 1 198 ? -2.438 -26.094 -17.656 1 98.81 198 ILE B C 1
ATOM 4236 O O . ILE B 1 198 ? -3.369 -26.203 -18.453 1 98.81 198 ILE B O 1
ATOM 4240 N N . VAL B 1 199 ? -2.504 -25.281 -16.625 1 98.94 199 VAL B N 1
ATOM 4241 C CA . VAL B 1 199 ? -3.621 -24.375 -16.406 1 98.94 199 VAL B CA 1
ATOM 4242 C C . VAL B 1 199 ? -3.125 -22.938 -16.438 1 98.94 199 VAL B C 1
ATOM 4244 O O . VAL B 1 199 ? -2.164 -22.578 -15.75 1 98.94 199 VAL B O 1
ATOM 4247 N N . VAL B 1 200 ? -3.699 -22.062 -17.25 1 98.88 200 VAL B N 1
ATOM 4248 C CA . VAL B 1 200 ? -3.35 -20.656 -17.391 1 98.88 200 VAL B CA 1
ATOM 4249 C C . VAL B 1 200 ? -4.559 -19.797 -17.047 1 98.88 200 VAL B C 1
ATOM 4251 O O . VAL B 1 200 ? -5.664 -20.031 -17.547 1 98.88 200 VAL B O 1
ATOM 4254 N N . VAL B 1 201 ? -4.336 -18.844 -16.203 1 98.75 201 VAL B N 1
ATOM 4255 C CA . VAL B 1 201 ? -5.383 -17.906 -15.805 1 98.75 201 VAL B CA 1
ATOM 4256 C C . VAL B 1 201 ? -5.125 -16.547 -16.438 1 98.75 201 VAL B C 1
ATOM 4258 O O . VAL B 1 201 ? -4.094 -15.914 -16.172 1 98.75 201 VAL B O 1
ATOM 4261 N N . CYS B 1 202 ? -5.992 -16.141 -17.266 1 98 202 CYS B N 1
ATOM 4262 C CA . CYS B 1 202 ? -6.051 -14.75 -17.734 1 98 202 CYS B CA 1
ATOM 4263 C C . CYS B 1 202 ? -7.105 -13.961 -16.969 1 98 202 CYS B C 1
ATOM 4265 O O . CYS B 1 202 ? -7.844 -14.531 -16.156 1 98 202 CYS B O 1
ATOM 4267 N N . VAL B 1 203 ? -7.223 -12.68 -17.25 1 96.62 203 VAL B N 1
ATOM 4268 C CA . VAL B 1 203 ? -8.102 -11.789 -16.516 1 96.62 203 VAL B CA 1
ATOM 4269 C C . VAL B 1 203 ? -9.531 -12.305 -16.562 1 96.62 203 VAL B C 1
ATOM 4271 O O . VAL B 1 203 ? -10.25 -12.273 -15.555 1 96.62 203 VAL B O 1
ATOM 4274 N N . ASN B 1 204 ? -9.961 -12.922 -17.719 1 97.06 204 ASN B N 1
ATOM 4275 C CA . ASN B 1 204 ? -11.383 -13.195 -17.875 1 97.06 204 ASN B CA 1
ATOM 4276 C C . ASN B 1 204 ? -11.648 -14.688 -18.047 1 97.06 204 ASN B C 1
ATOM 4278 O O . ASN B 1 204 ? -12.805 -15.117 -18.062 1 97.06 204 ASN B O 1
ATOM 4282 N N . ALA B 1 205 ? -10.539 -15.477 -18.188 1 98.31 205 ALA B N 1
ATOM 4283 C CA . ALA B 1 205 ? -10.75 -16.891 -18.5 1 98.31 205 ALA B CA 1
ATOM 4284 C C . ALA B 1 205 ? -9.672 -17.766 -17.859 1 98.31 205 ALA B C 1
ATOM 4286 O O . ALA B 1 205 ? -8.562 -17.297 -17.594 1 98.31 205 ALA B O 1
ATOM 4287 N N . VAL B 1 206 ? -10.047 -18.969 -17.672 1 98.69 206 VAL B N 1
ATOM 4288 C CA . VAL B 1 206 ? -9.086 -20 -17.281 1 98.69 206 VAL B CA 1
ATOM 4289 C C . VAL B 1 206 ? -8.992 -21.062 -18.375 1 98.69 206 VAL B C 1
ATOM 4291 O O . VAL B 1 206 ? -10.008 -21.469 -18.938 1 98.69 206 VAL B O 1
ATOM 4294 N N . TYR B 1 207 ? -7.773 -21.438 -18.672 1 98.75 207 TYR B N 1
ATOM 4295 C CA . TYR B 1 207 ? -7.48 -22.391 -19.75 1 98.75 207 TYR B CA 1
ATOM 4296 C C . TYR B 1 207 ? -6.789 -23.625 -19.203 1 98.75 207 TYR B C 1
ATOM 4298 O O . TYR B 1 207 ? -6.031 -23.547 -18.234 1 98.75 207 TYR B O 1
ATOM 4306 N N . ARG B 1 208 ? -7.02 -24.734 -19.797 1 98.44 208 ARG B N 1
ATOM 4307 C CA . ARG B 1 208 ? -6.293 -25.953 -19.484 1 98.44 208 ARG B CA 1
ATOM 4308 C C . ARG B 1 208 ? -5.832 -26.656 -20.766 1 98.44 208 ARG B C 1
ATOM 4310 O O . ARG B 1 208 ? -6.539 -26.641 -21.766 1 98.44 208 ARG B O 1
ATOM 4317 N N . SER B 1 209 ? -4.73 -27.172 -20.766 1 98.75 209 SER B N 1
ATOM 4318 C CA . SER B 1 209 ? -4.141 -27.906 -21.875 1 98.75 209 SER B CA 1
ATOM 4319 C C . SER B 1 209 ? -3.594 -29.25 -21.406 1 98.75 209 SER B C 1
ATOM 4321 O O . SER B 1 209 ? -2.996 -29.344 -20.328 1 98.75 209 SER B O 1
ATOM 4323 N N . LEU B 1 210 ? -3.766 -30.281 -22.266 1 97.75 210 LEU B N 1
ATOM 4324 C CA . LEU B 1 210 ? -3.27 -31.609 -21.984 1 97.75 210 LEU B CA 1
ATOM 4325 C C . LEU B 1 210 ? -2.182 -32 -22.969 1 97.75 210 LEU B C 1
ATOM 4327 O O . LEU B 1 210 ? -1.703 -33.156 -22.953 1 97.75 210 LEU B O 1
ATOM 4331 N N . ASP B 1 211 ? -1.791 -31.125 -23.844 1 97.62 211 ASP B N 1
ATOM 4332 C CA . ASP B 1 211 ? -0.827 -31.453 -24.891 1 97.62 211 ASP B CA 1
ATOM 4333 C C . ASP B 1 211 ? 0.302 -30.422 -24.938 1 97.62 211 ASP B C 1
ATOM 4335 O O . ASP B 1 211 ? 0.69 -29.969 -26.016 1 97.62 211 ASP B O 1
ATOM 4339 N N . GLU B 1 212 ? 0.7 -29.984 -23.781 1 96.81 212 GLU B N 1
ATOM 4340 C CA . GLU B 1 212 ? 1.847 -29.094 -23.609 1 96.81 212 GLU B CA 1
ATOM 4341 C C . GLU B 1 212 ? 1.58 -27.719 -24.219 1 96.81 212 GLU B C 1
ATOM 4343 O O . GLU B 1 212 ? 2.463 -27.141 -24.844 1 96.81 212 GLU B O 1
ATOM 4348 N N . GLY B 1 213 ? 0.328 -27.281 -24.156 1 97.75 213 GLY B N 1
ATOM 4349 C CA . GLY B 1 213 ? -0.029 -25.922 -24.562 1 97.75 213 GLY B CA 1
ATOM 4350 C C . GLY B 1 213 ? -0.266 -25.781 -26.047 1 97.75 213 GLY B C 1
ATOM 4351 O O . GLY B 1 213 ? -0.357 -24.672 -26.562 1 97.75 213 GLY B O 1
ATOM 4352 N N . LEU B 1 214 ? -0.363 -26.875 -26.75 1 97.62 214 LEU B N 1
ATOM 4353 C CA . LEU B 1 214 ? -0.641 -26.797 -28.172 1 97.62 214 LEU B CA 1
ATOM 4354 C C . LEU B 1 214 ? -2.102 -26.438 -28.422 1 97.62 214 LEU B C 1
ATOM 4356 O O . LEU B 1 214 ? -2.406 -25.656 -29.344 1 97.62 214 LEU B O 1
ATOM 4360 N N . THR B 1 215 ? -2.984 -27.062 -27.719 1 98.12 215 THR B N 1
ATOM 4361 C CA . THR B 1 215 ? -4.402 -26.719 -27.766 1 98.12 215 THR B CA 1
ATOM 4362 C C . THR B 1 215 ? -4.945 -26.453 -26.359 1 98.12 215 THR B C 1
ATOM 4364 O O . THR B 1 215 ? -4.387 -26.938 -25.375 1 98.12 215 THR B O 1
ATOM 4367 N N . TRP B 1 216 ? -6.008 -25.672 -26.344 1 98.5 216 TRP B N 1
ATOM 4368 C CA . TRP B 1 216 ? -6.535 -25.234 -25.062 1 98.5 216 TRP B CA 1
ATOM 4369 C C . TRP B 1 216 ? -8.055 -25.359 -25.016 1 98.5 216 TRP B C 1
ATOM 4371 O O . TRP B 1 216 ? -8.719 -25.25 -26.062 1 98.5 216 TRP B O 1
ATOM 4381 N N . THR B 1 217 ? -8.562 -25.672 -23.906 1 98.12 217 THR B N 1
ATOM 4382 C CA . THR B 1 2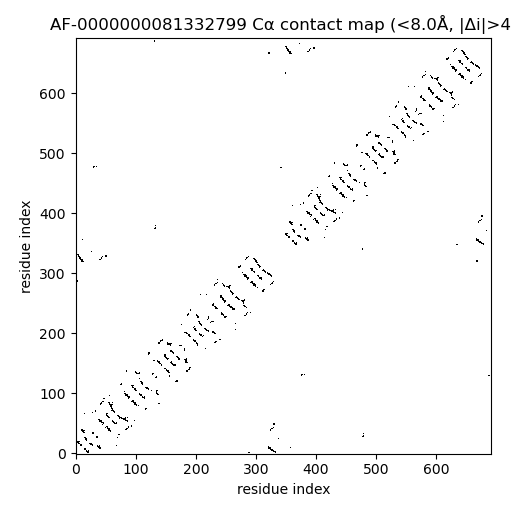17 ? -9.961 -25.531 -23.531 1 98.12 217 THR B CA 1
ATOM 4383 C C . THR B 1 217 ? -10.102 -24.672 -22.281 1 98.12 217 THR B C 1
ATOM 4385 O O . THR B 1 217 ? -9.109 -24.328 -21.641 1 98.12 217 THR B O 1
ATOM 4388 N N . GLY B 1 218 ? -11.289 -24.234 -21.984 1 96.69 218 GLY B N 1
ATOM 4389 C CA . GLY B 1 218 ? -11.406 -23.406 -20.797 1 96.69 218 GLY B CA 1
ATOM 4390 C C . GLY B 1 218 ? -12.812 -22.859 -20.578 1 96.69 218 GLY B C 1
ATOM 4391 O O . GLY B 1 218 ? -13.773 -23.391 -21.141 1 96.69 218 GLY B O 1
ATOM 4392 N N . ILE B 1 219 ? -12.867 -21.922 -19.625 1 96.81 219 ILE B N 1
ATOM 4393 C CA . ILE B 1 219 ? -14.133 -21.281 -19.312 1 96.81 219 ILE B CA 1
ATOM 4394 C C . ILE B 1 219 ? -13.922 -19.766 -19.188 1 96.81 219 ILE B C 1
ATOM 4396 O O . ILE B 1 219 ? -12.859 -19.312 -18.75 1 96.81 219 ILE B O 1
ATOM 4400 N N . ILE B 1 220 ? -14.984 -19.047 -19.547 1 97.75 220 ILE B N 1
ATOM 4401 C CA . ILE B 1 220 ? -15.055 -17.609 -19.328 1 97.75 220 ILE B CA 1
ATOM 4402 C C . ILE B 1 220 ? -15.703 -17.312 -17.984 1 97.75 220 ILE B C 1
ATOM 4404 O O . ILE B 1 220 ? -16.828 -17.75 -17.719 1 97.75 220 ILE B O 1
ATOM 4408 N N . GLY B 1 221 ? -15.031 -16.625 -17.156 1 97.62 221 GLY B N 1
ATOM 4409 C CA . GLY B 1 221 ? -15.484 -16.375 -15.805 1 97.62 221 GLY B CA 1
ATOM 4410 C C . GLY B 1 221 ? -16.875 -15.766 -15.734 1 97.62 221 GLY B C 1
ATOM 4411 O O . GLY B 1 221 ? -17.734 -16.266 -15.008 1 97.62 221 GLY B O 1
ATOM 4412 N N . ARG B 1 222 ? -17.125 -14.742 -16.5 1 97.5 222 ARG B N 1
ATOM 4413 C CA . ARG B 1 222 ? -18.391 -14.016 -16.469 1 97.5 222 ARG B CA 1
ATOM 4414 C C . ARG B 1 222 ? -19.547 -14.945 -16.797 1 97.5 222 ARG B C 1
ATOM 4416 O O . ARG B 1 222 ? -20.609 -14.875 -16.172 1 97.5 222 ARG B O 1
ATOM 4423 N N . GLU B 1 223 ? -19.422 -15.781 -17.797 1 97.25 223 GLU B N 1
ATOM 4424 C CA . GLU B 1 223 ? -20.469 -16.688 -18.219 1 97.25 223 GLU B CA 1
ATOM 4425 C C . GLU B 1 223 ? -20.734 -17.766 -17.172 1 97.25 223 GLU B C 1
ATOM 4427 O O . GLU B 1 223 ? -21.875 -18.125 -16.906 1 97.25 223 GLU B O 1
ATOM 4432 N N . ALA B 1 224 ? -19.672 -18.188 -16.594 1 97.62 224 ALA B N 1
ATOM 4433 C CA . ALA B 1 224 ? -19.797 -19.328 -15.688 1 97.62 224 ALA B CA 1
ATOM 4434 C C . ALA B 1 224 ? -20.203 -18.891 -14.289 1 97.62 224 ALA B C 1
ATOM 4436 O O . ALA B 1 224 ? -20.953 -19.594 -13.602 1 97.62 224 ALA B O 1
ATOM 4437 N N . PHE B 1 225 ? -19.719 -17.688 -13.805 1 97.69 225 PHE B N 1
ATOM 4438 C CA . PHE B 1 225 ? -19.859 -17.391 -12.383 1 97.69 225 PHE B CA 1
ATOM 4439 C C . PHE B 1 225 ? -20.422 -15.992 -12.18 1 97.69 225 PHE B C 1
ATOM 4441 O O . PHE B 1 225 ? -20.625 -15.562 -11.039 1 97.69 225 PHE B O 1
ATOM 4448 N N . GLY B 1 226 ? -20.578 -15.195 -13.234 1 97 226 GLY B N 1
ATOM 4449 C CA . GLY B 1 226 ? -21.109 -13.836 -13.133 1 97 226 GLY B CA 1
ATOM 4450 C C . GLY B 1 226 ? -20.062 -12.82 -12.711 1 97 226 GLY B C 1
ATOM 4451 O O . GLY B 1 226 ? -20.375 -11.672 -12.422 1 97 226 GLY B O 1
ATOM 4452 N N . LEU B 1 227 ? -18.859 -13.219 -12.547 1 97.56 227 LEU B N 1
ATOM 4453 C CA . LEU B 1 227 ? -17.688 -12.406 -12.266 1 97.56 227 LEU B CA 1
ATOM 4454 C C . LEU B 1 227 ? -16.609 -12.625 -13.32 1 97.56 227 LEU B C 1
ATOM 4456 O O . LEU B 1 227 ? -16.609 -13.641 -14.016 1 97.56 227 LEU B O 1
ATOM 4460 N N . TYR B 1 228 ? -15.664 -11.734 -13.422 1 96.94 228 TYR B N 1
ATOM 4461 C CA . TYR B 1 228 ? -14.805 -11.891 -14.586 1 96.94 228 TYR B CA 1
ATOM 4462 C C . TYR B 1 228 ? -13.336 -11.891 -14.172 1 96.94 228 TYR B C 1
ATOM 4464 O O . TYR B 1 228 ? -12.477 -12.383 -14.914 1 96.94 228 TYR B O 1
ATOM 4472 N N . TYR B 1 229 ? -13.062 -11.336 -13.086 1 97.56 229 TYR B N 1
ATOM 4473 C CA . TYR B 1 229 ? -11.656 -11.109 -12.758 1 97.56 229 TYR B CA 1
ATOM 4474 C C . TYR B 1 229 ? -11.055 -12.328 -12.07 1 97.56 229 TYR B C 1
ATOM 4476 O O . TYR B 1 229 ? -11.094 -12.438 -10.844 1 97.56 229 TYR B O 1
ATOM 4484 N N . LEU B 1 230 ? -10.383 -13.117 -12.867 1 98.44 230 LEU B N 1
ATOM 4485 C CA . LEU B 1 230 ? -9.664 -14.281 -12.359 1 98.44 230 LEU B CA 1
ATOM 4486 C C . LEU B 1 230 ? -8.227 -13.93 -12.016 1 98.44 230 LEU B C 1
ATOM 4488 O O . LEU B 1 230 ? -7.566 -13.195 -12.75 1 98.44 230 LEU B O 1
ATOM 4492 N N . ARG B 1 231 ? -7.727 -14.484 -10.859 1 98 231 ARG B N 1
ATOM 4493 C CA . ARG B 1 231 ? -6.434 -13.945 -10.438 1 98 231 ARG B CA 1
ATOM 4494 C C . ARG B 1 231 ? -5.594 -15.023 -9.758 1 98 231 ARG B C 1
ATOM 4496 O O . ARG B 1 231 ? -4.746 -15.656 -10.398 1 98 231 ARG B O 1
ATOM 4503 N N . ALA B 1 232 ? -5.875 -15.312 -8.5 1 98.5 232 ALA B N 1
ATOM 4504 C CA . ALA B 1 232 ? -5.035 -16.203 -7.695 1 98.5 232 ALA B CA 1
ATOM 4505 C C . ALA B 1 232 ? -5.348 -17.672 -7.992 1 98.5 232 ALA B C 1
ATOM 4507 O O . ALA B 1 232 ? -6.516 -18.062 -8.039 1 98.5 232 ALA B O 1
ATOM 4508 N N . MET B 1 233 ? -4.387 -18.391 -8.203 1 98.88 233 MET B N 1
ATOM 4509 C CA . MET B 1 233 ? -4.504 -19.828 -8.383 1 98.88 233 MET B CA 1
ATOM 4510 C C . MET B 1 233 ? -3.352 -20.562 -7.695 1 98.88 233 MET B C 1
ATOM 4512 O O . MET B 1 233 ? -2.209 -20.094 -7.734 1 98.88 233 MET B O 1
ATOM 4516 N N . ASN B 1 234 ? -3.639 -21.578 -7.062 1 98.75 234 ASN B N 1
ATOM 4517 C CA . ASN B 1 234 ? -2.631 -22.422 -6.434 1 98.75 234 ASN B CA 1
ATOM 4518 C C . ASN B 1 234 ? -3.154 -23.844 -6.195 1 98.75 234 ASN B C 1
ATOM 4520 O O . ASN B 1 234 ? -4.352 -24.094 -6.336 1 98.75 234 ASN B O 1
ATOM 4524 N N . ALA B 1 235 ? -2.287 -24.719 -5.973 1 98.56 235 ALA B N 1
ATOM 4525 C CA . ALA B 1 235 ? -2.621 -26.125 -5.715 1 98.56 235 ALA B CA 1
ATOM 4526 C C . ALA B 1 235 ? -1.785 -26.688 -4.566 1 98.56 235 ALA B C 1
ATOM 4528 O O . ALA B 1 235 ? -0.641 -26.266 -4.363 1 98.56 235 ALA B O 1
ATOM 4529 N N . PRO B 1 236 ? -2.428 -27.641 -3.803 1 97.25 236 PRO B N 1
ATOM 4530 C CA . PRO B 1 236 ? -1.625 -28.297 -2.771 1 97.25 236 PRO B CA 1
ATOM 4531 C C . PRO B 1 236 ? -0.433 -29.062 -3.348 1 97.25 236 PRO B C 1
ATOM 4533 O O . PRO B 1 236 ? -0.511 -29.578 -4.461 1 97.25 236 PRO B O 1
ATOM 4536 N N . LEU B 1 237 ? 0.579 -29.109 -2.523 1 91.81 237 LEU B N 1
ATOM 4537 C CA . LEU B 1 237 ? 1.754 -29.875 -2.928 1 91.81 237 LEU B CA 1
ATOM 4538 C C . LEU B 1 237 ? 1.378 -31.312 -3.273 1 91.81 237 LEU B C 1
ATOM 4540 O O . LEU B 1 237 ? 0.666 -31.969 -2.512 1 91.81 237 LEU B O 1
ATOM 4544 N N . GLY B 1 238 ? 1.765 -31.75 -4.426 1 92.56 238 GLY B N 1
ATOM 4545 C CA . GLY B 1 238 ? 1.553 -33.125 -4.82 1 92.56 238 GLY B CA 1
ATOM 4546 C C . GLY B 1 238 ? 0.221 -33.344 -5.512 1 92.56 238 GLY B C 1
ATOM 4547 O O . GLY B 1 238 ? -0.078 -34.469 -5.945 1 92.56 238 GLY B O 1
ATOM 4548 N N . SER B 1 239 ? -0.532 -32.344 -5.594 1 97.19 239 SER B N 1
ATOM 4549 C CA . SER B 1 239 ? -1.826 -32.5 -6.25 1 97.19 239 SER B CA 1
ATOM 4550 C C . SER B 1 239 ? -1.659 -32.906 -7.711 1 97.19 239 SER B C 1
ATOM 4552 O O . SER B 1 239 ? -0.751 -32.438 -8.398 1 97.19 239 SER B O 1
ATOM 4554 N N . GLU B 1 240 ? -2.617 -33.75 -8.18 1 98 240 GLU B N 1
ATOM 4555 C CA . GLU B 1 240 ? -2.619 -34.125 -9.586 1 98 240 GLU B CA 1
ATOM 4556 C C . GLU B 1 240 ? -3.871 -33.625 -10.297 1 98 240 GLU B C 1
ATOM 4558 O O . GLU B 1 240 ? -3.98 -33.719 -11.523 1 98 240 GLU B O 1
ATOM 4563 N N . ASP B 1 241 ? -4.805 -33.125 -9.492 1 97.62 241 ASP B N 1
ATOM 4564 C CA . ASP B 1 241 ? -6.027 -32.719 -10.18 1 97.62 241 ASP B CA 1
ATOM 4565 C C . ASP B 1 241 ? -6.766 -31.625 -9.391 1 97.62 241 ASP B C 1
ATOM 4567 O O . ASP B 1 241 ? -7.699 -31 -9.898 1 97.62 241 ASP B O 1
ATOM 4571 N N . THR B 1 242 ? -6.402 -31.469 -8.07 1 98.44 242 THR B N 1
ATOM 4572 C CA . THR B 1 242 ? -7.086 -30.484 -7.23 1 98.44 242 THR B CA 1
ATOM 4573 C C . THR B 1 242 ? -6.367 -29.141 -7.27 1 98.44 242 THR B C 1
ATOM 4575 O O . THR B 1 242 ? -5.156 -29.078 -7.027 1 98.44 242 THR B O 1
ATOM 4578 N N . LEU B 1 243 ? -7.031 -28.062 -7.578 1 98.5 243 LEU B N 1
ATOM 4579 C CA . LEU B 1 243 ? -6.48 -26.703 -7.535 1 98.5 243 LEU B CA 1
ATOM 4580 C C . LEU B 1 243 ? -7.562 -25.688 -7.195 1 98.5 243 LEU B C 1
ATOM 4582 O O . LEU B 1 243 ? -8.75 -25.984 -7.293 1 98.5 243 LEU B O 1
ATOM 4586 N N . TYR B 1 244 ? -7.191 -24.578 -6.695 1 98.88 244 TYR B N 1
ATOM 4587 C CA . TYR B 1 244 ? -8.062 -23.5 -6.234 1 98.88 244 TYR B CA 1
ATOM 4588 C C . TYR B 1 244 ? -7.844 -22.234 -7.055 1 98.88 244 TYR B C 1
ATOM 4590 O O . TYR B 1 244 ? -6.742 -21.984 -7.551 1 98.88 244 TYR B O 1
ATOM 4598 N N . LEU B 1 245 ? -8.898 -21.469 -7.199 1 98.88 245 LEU B N 1
ATOM 4599 C CA . LEU B 1 245 ? -8.914 -20.281 -8.062 1 98.88 245 LEU B CA 1
ATOM 4600 C C . LEU B 1 245 ? -9.789 -19.188 -7.469 1 98.88 245 LEU B C 1
ATOM 4602 O O . LEU B 1 245 ? -10.836 -19.469 -6.887 1 98.88 245 LEU B O 1
ATOM 4606 N N . SER B 1 246 ? -9.344 -17.953 -7.598 1 98.81 246 SER B N 1
ATOM 4607 C CA . SER B 1 246 ? -10.195 -16.844 -7.184 1 98.81 246 SER B CA 1
ATOM 4608 C C . SER B 1 246 ? -10.844 -16.156 -8.383 1 98.81 246 SER B C 1
ATOM 4610 O O . SER B 1 246 ? -10.242 -16.094 -9.461 1 98.81 246 SER B O 1
ATOM 4612 N N . ILE B 1 247 ? -12.031 -15.641 -8.18 1 98.69 247 ILE B N 1
ATOM 4613 C CA . ILE B 1 247 ? -12.719 -14.836 -9.18 1 98.69 247 ILE B CA 1
ATOM 4614 C C . ILE B 1 247 ? -13.445 -13.68 -8.5 1 98.69 247 ILE B C 1
ATOM 4616 O O . ILE B 1 247 ? -14.047 -13.852 -7.438 1 98.69 247 ILE B O 1
ATOM 4620 N N . SER B 1 248 ? -13.32 -12.492 -9.086 1 98.19 248 SER B N 1
ATOM 4621 C CA . SER B 1 248 ? -13.844 -11.273 -8.469 1 98.19 248 SER B CA 1
ATOM 4622 C C . SER B 1 248 ? -14.484 -10.367 -9.508 1 98.19 248 SER B C 1
ATOM 4624 O O . SER B 1 248 ? -14.539 -10.703 -10.695 1 98.19 248 SER B O 1
ATOM 4626 N N . ASP B 1 249 ? -15.055 -9.258 -9.07 1 96.25 249 ASP B N 1
ATOM 4627 C CA . ASP B 1 249 ? -15.727 -8.328 -9.969 1 96.25 249 ASP B CA 1
ATOM 4628 C C . ASP B 1 249 ? -14.742 -7.332 -10.57 1 96.25 249 ASP B C 1
ATOM 4630 O O . ASP B 1 249 ? -15.109 -6.516 -11.414 1 96.25 249 ASP B O 1
ATOM 4634 N N . GLY B 1 250 ? -13.516 -7.422 -10.18 1 93.38 250 GLY B N 1
ATOM 4635 C CA . GLY B 1 250 ? -12.484 -6.543 -10.703 1 93.38 250 GLY B CA 1
ATOM 4636 C C . GLY B 1 250 ? -11.305 -6.379 -9.766 1 93.38 250 GLY B C 1
ATOM 4637 O O . GLY B 1 250 ? -11.195 -7.094 -8.766 1 93.38 250 GLY B O 1
ATOM 4638 N N . THR B 1 251 ? -10.352 -5.559 -10.062 1 90.19 251 THR B N 1
ATOM 4639 C CA . THR B 1 251 ? -9.234 -5.191 -9.195 1 90.19 251 THR B CA 1
ATOM 4640 C C . THR B 1 251 ? -9.25 -3.697 -8.891 1 90.19 251 THR B C 1
ATOM 4642 O O . THR B 1 251 ? -9.266 -2.871 -9.805 1 90.19 251 THR B O 1
ATOM 4645 N N . PRO B 1 252 ? -9.367 -3.277 -7.637 1 90.88 252 PRO B N 1
ATOM 4646 C CA . PRO B 1 252 ? -9.414 -4.184 -6.488 1 90.88 252 PRO B CA 1
ATOM 4647 C C . PRO B 1 252 ? -10.773 -4.863 -6.324 1 90.88 252 PRO B C 1
ATOM 4649 O O . PRO B 1 252 ? -10.883 -5.879 -5.629 1 90.88 252 PRO B O 1
ATOM 4652 N N . GLY B 1 253 ? -11.781 -4.27 -6.875 1 91.19 253 GLY B N 1
ATOM 4653 C CA . GLY B 1 253 ? -13.117 -4.824 -6.812 1 91.19 253 GLY B CA 1
ATOM 4654 C C . GLY B 1 253 ? -13.758 -4.68 -5.445 1 91.19 253 GLY B C 1
ATOM 4655 O O . GLY B 1 253 ? -13.273 -3.918 -4.602 1 91.19 253 GLY B O 1
ATOM 4656 N N . THR B 1 254 ? -14.922 -5.328 -5.273 1 91.88 254 THR B N 1
ATOM 4657 C CA . THR B 1 254 ? -15.695 -5.199 -4.043 1 91.88 254 THR B CA 1
ATOM 4658 C C . THR B 1 254 ? -16.188 -6.566 -3.564 1 91.88 254 THR B C 1
ATOM 4660 O O . THR B 1 254 ? -16.812 -6.668 -2.514 1 91.88 254 THR B O 1
ATOM 4663 N N . THR B 1 255 ? -15.93 -7.582 -4.352 1 94 255 THR B N 1
ATOM 4664 C CA . THR B 1 255 ? -16.344 -8.93 -3.967 1 94 255 THR B CA 1
ATOM 4665 C C . THR B 1 255 ? -15.469 -9.977 -4.656 1 94 255 THR B C 1
ATOM 4667 O O . THR B 1 255 ? -14.766 -9.672 -5.621 1 94 255 THR B O 1
ATOM 4670 N N . SER B 1 256 ? -15.555 -11.203 -4.105 1 97.62 256 SER B N 1
ATOM 4671 C CA . SER B 1 256 ? -14.758 -12.297 -4.652 1 97.62 256 SER B CA 1
ATOM 4672 C C . SER B 1 256 ? -15.328 -13.656 -4.266 1 97.62 256 SER B C 1
ATOM 4674 O O . SER B 1 256 ? -16.141 -13.75 -3.344 1 97.62 256 SER B O 1
ATOM 4676 N N . LYS B 1 257 ? -15.008 -14.602 -4.996 1 98.25 257 LYS B N 1
ATOM 4677 C CA . LYS B 1 257 ? -15.242 -16.016 -4.699 1 98.25 257 LYS B CA 1
ATOM 4678 C C . LYS B 1 257 ? -13.945 -16.812 -4.801 1 98.25 257 LYS B C 1
ATOM 4680 O O . LYS B 1 257 ? -13.023 -16.422 -5.512 1 98.25 257 LYS B O 1
ATOM 4685 N N . VAL B 1 258 ? -13.914 -17.875 -4.066 1 98.75 258 VAL B N 1
ATOM 4686 C CA . VAL B 1 258 ? -12.883 -18.906 -4.219 1 98.75 258 VAL B CA 1
ATOM 4687 C C . VAL B 1 258 ? -13.492 -20.172 -4.793 1 98.75 258 VAL B C 1
ATOM 4689 O O . VAL B 1 258 ? -14.547 -20.625 -4.336 1 98.75 258 VAL B O 1
ATOM 4692 N N . LEU B 1 259 ? -12.883 -20.672 -5.773 1 98.81 259 LEU B N 1
ATOM 4693 C CA . LEU B 1 259 ? -13.328 -21.891 -6.457 1 98.81 259 LEU B CA 1
ATOM 4694 C C . LEU B 1 259 ? -12.352 -23.031 -6.219 1 98.81 259 LEU B C 1
ATOM 4696 O O . LEU B 1 259 ? -11.172 -22.797 -5.941 1 98.81 259 LEU B O 1
ATOM 4700 N N . VAL B 1 260 ? -12.883 -24.25 -6.348 1 98.81 260 VAL B N 1
ATOM 4701 C CA . VAL B 1 260 ? -12.023 -25.438 -6.328 1 98.81 260 VAL B CA 1
ATOM 4702 C C . VAL B 1 260 ? -12.367 -26.344 -7.508 1 98.81 260 VAL B C 1
ATOM 4704 O O . VAL B 1 260 ? -13.531 -26.453 -7.902 1 98.81 260 VAL B O 1
ATOM 4707 N N . SER B 1 261 ? -11.391 -26.844 -8.117 1 98.81 261 SER B N 1
ATOM 4708 C CA . SER B 1 261 ? -11.516 -27.953 -9.07 1 98.81 261 SER B CA 1
ATOM 4709 C C . SER B 1 261 ? -10.883 -29.219 -8.531 1 98.81 261 SER B C 1
ATOM 4711 O O . SER B 1 261 ? -9.805 -29.188 -7.938 1 98.81 261 SER B O 1
ATOM 4713 N N . ARG B 1 262 ? -11.562 -30.344 -8.75 1 98.19 262 ARG B N 1
ATOM 4714 C CA . ARG B 1 262 ? -11.039 -31.641 -8.336 1 98.19 262 ARG B CA 1
ATOM 4715 C C . ARG B 1 262 ? -10.836 -32.562 -9.531 1 98.19 262 ARG B C 1
ATOM 4717 O O . ARG B 1 262 ? -10.727 -33.781 -9.375 1 98.19 262 ARG B O 1
ATOM 4724 N N . ASP B 1 263 ? -10.859 -31.953 -10.719 1 98.31 263 ASP B N 1
ATOM 4725 C CA . ASP B 1 263 ? -10.688 -32.688 -11.953 1 98.31 263 ASP B CA 1
ATOM 4726 C C . ASP B 1 263 ? -9.766 -31.953 -12.922 1 98.31 263 ASP B C 1
ATOM 4728 O O . ASP B 1 263 ? -10.023 -31.922 -14.133 1 98.31 263 ASP B O 1
ATOM 4732 N N . ALA B 1 264 ? -8.773 -31.266 -12.344 1 98.12 264 ALA B N 1
ATOM 4733 C CA . ALA B 1 264 ? -7.707 -30.609 -13.102 1 98.12 264 ALA B CA 1
ATOM 4734 C C . ALA B 1 264 ? -8.258 -29.5 -13.977 1 98.12 264 ALA B C 1
ATOM 4736 O O . ALA B 1 264 ? -7.969 -29.438 -15.172 1 98.12 264 ALA B O 1
ATOM 4737 N N . ALA B 1 265 ? -9.117 -28.656 -13.422 1 98.31 265 ALA B N 1
ATOM 4738 C CA . ALA B 1 265 ? -9.633 -27.406 -13.969 1 98.31 265 ALA B CA 1
ATOM 4739 C C . ALA B 1 265 ? -10.688 -27.656 -15.039 1 98.31 265 ALA B C 1
ATOM 4741 O O . ALA B 1 265 ? -10.969 -26.781 -15.859 1 98.31 265 ALA B O 1
ATOM 4742 N N . LEU B 1 266 ? -11.227 -28.891 -15.07 1 97.62 266 LEU B N 1
ATOM 4743 C CA . LEU B 1 266 ? -12.32 -29.156 -15.992 1 97.62 266 LEU B CA 1
ATOM 4744 C C . LEU B 1 266 ? -13.617 -28.547 -15.492 1 97.62 266 LEU B C 1
ATOM 4746 O O . LEU B 1 266 ? -14.359 -27.938 -16.266 1 97.62 266 LEU B O 1
ATOM 4750 N N . THR B 1 267 ? -13.922 -28.781 -14.234 1 98 267 THR B N 1
ATOM 4751 C CA . THR B 1 267 ? -15.086 -28.172 -13.602 1 98 267 THR B CA 1
ATOM 4752 C C . THR B 1 267 ? -14.703 -27.5 -12.297 1 98 267 THR B C 1
ATOM 4754 O O . THR B 1 267 ? -13.648 -27.781 -11.727 1 98 267 THR B O 1
ATOM 4757 N N . TRP B 1 268 ? -15.539 -26.594 -11.891 1 98.31 268 TRP B N 1
ATOM 4758 C CA . TRP B 1 268 ? -15.242 -25.766 -10.727 1 98.31 268 TRP B CA 1
ATOM 4759 C C . TRP B 1 268 ? -16.438 -25.703 -9.789 1 98.31 268 TRP B C 1
ATOM 4761 O O . TRP B 1 268 ? -17.594 -25.672 -10.242 1 98.31 268 TRP B O 1
ATOM 4771 N N . GLU B 1 269 ? -16.156 -25.688 -8.562 1 98 269 GLU B N 1
ATOM 4772 C CA . GLU B 1 269 ? -17.141 -25.516 -7.5 1 98 269 GLU B CA 1
ATOM 4773 C C . GLU B 1 269 ? -16.844 -24.266 -6.668 1 98 269 GLU B C 1
ATOM 4775 O O . GLU B 1 269 ? -15.68 -24.031 -6.309 1 98 269 GLU B O 1
ATOM 4780 N N . VAL B 1 270 ? -17.859 -23.469 -6.395 1 98.19 270 VAL B N 1
ATOM 4781 C CA . VAL B 1 270 ? -17.688 -22.297 -5.547 1 98.19 270 VAL B CA 1
ATOM 4782 C C . VAL B 1 270 ? -17.625 -22.719 -4.082 1 98.19 270 VAL B C 1
ATOM 4784 O O . VAL B 1 270 ? -18.469 -23.484 -3.607 1 98.19 270 VAL B O 1
ATOM 4787 N N . LEU B 1 271 ? -16.656 -22.234 -3.381 1 98.19 271 LEU B N 1
ATOM 4788 C CA . LEU B 1 271 ? -16.516 -22.516 -1.959 1 98.19 271 LEU B CA 1
ATOM 4789 C C . LEU B 1 271 ? -17.234 -21.469 -1.116 1 98.19 271 LEU B C 1
ATOM 4791 O O . LEU B 1 271 ? -17.266 -20.297 -1.478 1 98.19 271 LEU B O 1
ATOM 4795 N N . PRO B 1 272 ? -17.719 -21.875 0.047 1 96.12 272 PRO B N 1
ATOM 4796 C CA . PRO B 1 272 ? -18.531 -20.984 0.878 1 96.12 272 PRO B CA 1
ATOM 4797 C C . PRO B 1 272 ? -17.688 -20.094 1.792 1 96.12 272 PRO B C 1
ATOM 4799 O O . PRO B 1 272 ? -17.266 -20.531 2.869 1 96.12 272 PRO B O 1
ATOM 4802 N N . LEU B 1 273 ? -17.5 -18.891 1.473 1 95.31 273 LEU B N 1
ATOM 4803 C CA . LEU B 1 273 ? -16.859 -17.953 2.381 1 95.31 273 LEU B CA 1
ATOM 4804 C C . LEU B 1 273 ? -17.828 -17.453 3.445 1 95.31 273 LEU B C 1
ATOM 4806 O O . LEU B 1 273 ? -19.031 -17.328 3.182 1 95.31 273 LEU B O 1
ATOM 4810 N N . PRO B 1 274 ? -17.312 -17.203 4.652 1 95.06 274 PRO B N 1
ATOM 4811 C CA . PRO B 1 274 ? -18.188 -16.828 5.758 1 95.06 274 PRO B CA 1
ATOM 4812 C C . PRO B 1 274 ? -18.766 -15.422 5.598 1 95.06 274 PRO B C 1
ATOM 4814 O O . PRO B 1 274 ? -19.766 -15.078 6.254 1 95.06 274 PRO B O 1
ATOM 4817 N N . GLN B 1 275 ? -18.125 -14.633 4.871 1 94.88 275 GLN B N 1
ATOM 4818 C CA . GLN B 1 275 ? -18.547 -13.281 4.535 1 94.88 275 GLN B CA 1
ATOM 4819 C C . GLN B 1 275 ? -18.016 -12.852 3.17 1 94.88 275 GLN B C 1
ATOM 4821 O O . GLN B 1 275 ? -17.094 -13.477 2.641 1 94.88 275 GLN B O 1
ATOM 4826 N N . GLN B 1 276 ? -18.625 -11.844 2.701 1 93.69 276 GLN B N 1
ATOM 4827 C CA . GLN B 1 276 ? -18.141 -11.297 1.438 1 93.69 276 GLN B CA 1
ATOM 4828 C C . GLN B 1 276 ? -16.781 -10.625 1.616 1 93.69 276 GLN B C 1
ATOM 4830 O O . GLN B 1 276 ? -16.625 -9.766 2.486 1 93.69 276 GLN B O 1
ATOM 4835 N N . PRO B 1 277 ? -15.82 -11.023 0.786 1 95.5 277 PRO B N 1
ATOM 4836 C CA . PRO B 1 277 ? -14.547 -10.297 0.843 1 95.5 277 PRO B CA 1
ATOM 4837 C C . PRO B 1 277 ? -14.695 -8.828 0.443 1 95.5 277 PRO B C 1
ATOM 4839 O O . PRO B 1 277 ? -15.586 -8.484 -0.331 1 95.5 277 PRO B O 1
ATOM 4842 N N . ASN B 1 278 ? -13.789 -8.047 0.938 1 93.88 278 ASN B N 1
ATOM 4843 C CA . ASN B 1 278 ? -13.891 -6.605 0.713 1 93.88 278 ASN B CA 1
ATOM 4844 C C . ASN B 1 278 ? -13.281 -6.203 -0.625 1 93.88 278 ASN B C 1
ATOM 4846 O O . ASN B 1 278 ? -13.375 -5.043 -1.032 1 93.88 278 ASN B O 1
ATOM 4850 N N . SER B 1 279 ? -12.664 -7.117 -1.252 1 95.62 279 SER B N 1
ATOM 4851 C CA . SER B 1 279 ? -11.984 -6.906 -2.527 1 95.62 279 SER B CA 1
ATOM 4852 C C . SER B 1 279 ? -11.609 -8.234 -3.178 1 95.62 279 SER B C 1
ATOM 4854 O O . SER B 1 279 ? -12.07 -9.297 -2.752 1 95.62 279 SER B O 1
ATOM 4856 N N . CYS B 1 280 ? -10.898 -8.164 -4.227 1 97.44 280 CYS B N 1
ATOM 4857 C CA . CYS B 1 280 ? -10.523 -9.391 -4.922 1 97.44 280 CYS B CA 1
ATOM 4858 C C . CYS B 1 280 ? -9.539 -10.203 -4.094 1 97.44 280 CYS B C 1
ATOM 4860 O O . CYS B 1 280 ? -8.656 -9.641 -3.441 1 97.44 280 CYS B O 1
ATOM 4862 N N . VAL B 1 281 ? -9.734 -11.516 -4.09 1 98.38 281 VAL B N 1
ATOM 4863 C CA . VAL B 1 281 ? -8.742 -12.414 -3.52 1 98.38 281 VAL B CA 1
ATOM 4864 C C . VAL B 1 281 ? -7.512 -12.461 -4.418 1 98.38 281 VAL B C 1
ATOM 4866 O O . VAL B 1 281 ? -7.598 -12.852 -5.586 1 98.38 281 VAL B O 1
ATOM 4869 N N . TRP B 1 282 ? -6.387 -12.148 -3.816 1 98.12 282 TRP B N 1
ATOM 4870 C CA . TRP B 1 282 ? -5.184 -11.922 -4.605 1 98.12 282 TRP B CA 1
ATOM 4871 C C . TRP B 1 282 ? -4.168 -13.039 -4.398 1 98.12 282 TRP B C 1
ATOM 4873 O O . TRP B 1 282 ? -3.262 -13.219 -5.211 1 98.12 282 TRP B O 1
ATOM 4883 N N . ALA B 1 283 ? -4.305 -13.789 -3.332 1 98.56 283 ALA B N 1
ATOM 4884 C CA . ALA B 1 283 ? -3.287 -14.789 -3.004 1 98.56 283 ALA B CA 1
ATOM 4885 C C . ALA B 1 283 ? -3.912 -16.016 -2.338 1 98.56 283 ALA B C 1
ATOM 4887 O O . ALA B 1 283 ? -4.891 -15.883 -1.598 1 98.56 283 ALA B O 1
ATOM 4888 N N . LEU B 1 284 ? -3.363 -17.141 -2.564 1 98.69 284 LEU B N 1
ATOM 4889 C CA . LEU B 1 284 ? -3.756 -18.438 -2.006 1 98.69 284 LEU B CA 1
ATOM 4890 C C . LEU B 1 284 ? -2.531 -19.281 -1.679 1 98.69 284 LEU B C 1
ATOM 4892 O O . LEU B 1 284 ? -1.599 -19.375 -2.48 1 98.69 284 LEU B O 1
ATOM 4896 N N . ALA B 1 285 ? -2.529 -19.891 -0.557 1 98.56 285 ALA B N 1
ATOM 4897 C CA . ALA B 1 285 ? -1.455 -20.812 -0.196 1 98.56 285 ALA B CA 1
ATOM 4898 C C . ALA B 1 285 ? -1.975 -21.938 0.693 1 98.56 285 ALA B C 1
ATOM 4900 O O . ALA B 1 285 ? -3.121 -21.906 1.146 1 98.56 285 ALA B O 1
ATOM 4901 N N . PHE B 1 286 ? -1.148 -22.922 0.876 1 98.25 286 PHE B N 1
ATOM 4902 C CA . PHE B 1 286 ? -1.481 -24.109 1.656 1 98.25 286 PHE B CA 1
ATOM 4903 C C . PHE B 1 286 ? -0.388 -24.422 2.672 1 98.25 286 PHE B C 1
ATOM 4905 O O . PHE B 1 286 ? 0.777 -24.078 2.461 1 98.25 286 PHE B O 1
ATOM 4912 N N . ASN B 1 287 ? -0.837 -25.078 3.721 1 96.44 287 ASN B N 1
ATOM 4913 C CA . ASN B 1 287 ? 0.135 -25.719 4.602 1 96.44 287 ASN B CA 1
ATOM 4914 C C . ASN B 1 287 ? 0.726 -26.969 3.961 1 96.44 287 ASN B C 1
ATOM 4916 O O . ASN B 1 287 ? 0.011 -27.938 3.713 1 96.44 287 ASN B O 1
ATOM 4920 N N . PRO B 1 288 ? 2.043 -26.922 3.738 1 94.5 288 PRO B N 1
ATOM 4921 C CA . PRO B 1 288 ? 2.625 -28.094 3.094 1 94.5 288 PRO B CA 1
ATOM 4922 C C . PRO B 1 288 ? 2.443 -29.375 3.916 1 94.5 288 PRO B C 1
ATOM 4924 O O . PRO B 1 288 ? 2.387 -30.469 3.355 1 94.5 288 PRO B O 1
ATOM 4927 N N . ALA B 1 289 ? 2.311 -29.25 5.152 1 93.06 289 ALA B N 1
ATOM 4928 C CA . ALA B 1 289 ? 2.188 -30.406 6.035 1 93.06 289 ALA B CA 1
ATOM 4929 C C . ALA B 1 289 ? 0.748 -30.922 6.078 1 93.06 289 ALA B C 1
ATOM 4931 O O . ALA B 1 289 ? 0.496 -32.062 6.484 1 93.06 289 ALA B O 1
ATOM 4932 N N . ASN B 1 290 ? -0.177 -30.109 5.742 1 95.19 290 ASN B N 1
ATOM 4933 C CA . ASN B 1 290 ? -1.597 -30.438 5.719 1 95.19 290 ASN B CA 1
ATOM 4934 C C . ASN B 1 290 ? -2.35 -29.625 4.668 1 95.19 290 ASN B C 1
ATOM 4936 O O . ASN B 1 290 ? -2.861 -28.547 4.957 1 95.19 290 ASN B O 1
ATOM 4940 N N . PRO B 1 291 ? -2.52 -30.172 3.506 1 94.81 291 PRO B N 1
ATOM 4941 C CA . PRO B 1 291 ? -3.057 -29.406 2.383 1 94.81 291 PRO B CA 1
ATOM 4942 C C . PRO B 1 291 ? -4.504 -28.969 2.604 1 94.81 291 PRO B C 1
ATOM 4944 O O . PRO B 1 291 ? -5.039 -28.172 1.831 1 94.81 291 PRO B O 1
ATOM 4947 N N . ARG B 1 292 ? -5.148 -29.453 3.619 1 96.31 292 ARG B N 1
ATOM 4948 C CA . ARG B 1 292 ? -6.512 -29.016 3.912 1 96.31 292 ARG B CA 1
ATOM 4949 C C . ARG B 1 292 ? -6.516 -27.672 4.617 1 96.31 292 ARG B C 1
ATOM 4951 O O . ARG B 1 292 ? -7.566 -27.047 4.75 1 96.31 292 ARG B O 1
ATOM 4958 N N . GLN B 1 293 ? -5.367 -27.281 5.117 1 97.38 293 GLN B N 1
ATOM 4959 C CA . GLN B 1 293 ? -5.219 -25.953 5.684 1 97.38 293 GLN B CA 1
ATOM 4960 C C . GLN B 1 293 ? -4.852 -24.938 4.602 1 97.38 293 GLN B C 1
ATOM 4962 O O . GLN B 1 293 ? -3.797 -25.047 3.973 1 97.38 293 GLN B O 1
ATOM 4967 N N . ILE B 1 294 ? -5.699 -24 4.402 1 98.38 294 ILE B N 1
ATOM 4968 C CA . ILE B 1 294 ? -5.602 -23.047 3.303 1 98.38 294 ILE B CA 1
ATOM 4969 C C . ILE B 1 294 ? -5.617 -21.625 3.854 1 98.38 294 ILE B C 1
ATOM 4971 O O . ILE B 1 294 ? -6.277 -21.344 4.859 1 98.38 294 ILE B O 1
ATOM 4975 N N . VAL B 1 295 ? -4.859 -20.719 3.279 1 98.56 295 VAL B N 1
ATOM 4976 C CA . VAL B 1 295 ? -4.914 -19.281 3.576 1 98.56 295 VAL B CA 1
ATOM 4977 C C . VAL B 1 295 ? -5.148 -18.5 2.289 1 98.56 295 VAL B C 1
ATOM 4979 O O . VAL B 1 295 ? -4.586 -18.828 1.242 1 98.56 295 VAL B O 1
ATOM 4982 N N . ALA B 1 296 ? -6.012 -17.547 2.295 1 98.69 296 ALA B N 1
ATOM 4983 C CA . ALA B 1 296 ? -6.34 -16.672 1.18 1 98.69 296 ALA B CA 1
ATOM 4984 C C . ALA B 1 296 ? -6.348 -15.211 1.62 1 98.69 296 ALA B C 1
ATOM 4986 O O . ALA B 1 296 ? -6.879 -14.875 2.684 1 98.69 296 ALA B O 1
ATOM 4987 N N . GLY B 1 297 ? -5.719 -14.32 0.911 1 98.56 297 GLY B N 1
ATOM 4988 C CA . GLY B 1 297 ? -5.672 -12.898 1.217 1 98.56 297 GLY B CA 1
ATOM 4989 C C . GLY B 1 297 ? -6.25 -12.031 0.113 1 98.56 297 GLY B C 1
ATOM 4990 O O . GLY B 1 297 ? -6.051 -12.312 -1.071 1 98.56 297 GLY B O 1
ATOM 4991 N N . THR B 1 298 ? -7 -11.008 0.517 1 97.94 298 THR B N 1
ATOM 4992 C CA . THR B 1 298 ? -7.562 -10.094 -0.468 1 97.94 298 THR B CA 1
ATOM 4993 C C . THR B 1 298 ? -6.648 -8.891 -0.674 1 97.94 298 THR B C 1
ATOM 4995 O O . THR B 1 298 ? -5.816 -8.578 0.183 1 97.94 298 THR B O 1
ATOM 4998 N N . LYS B 1 299 ? -6.828 -8.242 -1.743 1 96.81 299 LYS B N 1
ATOM 4999 C CA . LYS B 1 299 ? -6.039 -7.066 -2.084 1 96.81 299 LYS B CA 1
ATOM 5000 C C . LYS B 1 299 ? -6.152 -5.996 -1.002 1 96.81 299 LYS B C 1
ATOM 5002 O O . LYS B 1 299 ? -5.16 -5.367 -0.632 1 96.81 299 LYS B O 1
ATOM 5007 N N . TYR B 1 300 ? -7.312 -5.84 -0.425 1 95.56 300 TYR B N 1
ATOM 5008 C CA . TYR B 1 300 ? -7.465 -4.781 0.568 1 95.56 300 TYR B CA 1
ATOM 5009 C C . TYR B 1 300 ? -7.512 -5.359 1.978 1 95.56 300 TYR B C 1
ATOM 5011 O O . TYR B 1 300 ? -8.148 -4.785 2.869 1 95.56 300 TYR B O 1
ATOM 5019 N N . GLY B 1 301 ? -6.914 -6.562 2.178 1 96.06 301 GLY B N 1
ATOM 5020 C CA . GLY B 1 301 ? -6.348 -6.832 3.49 1 96.06 301 GLY B CA 1
ATOM 5021 C C . GLY B 1 301 ? -7.184 -7.789 4.316 1 96.06 301 GLY B C 1
ATOM 5022 O O . GLY B 1 301 ? -6.961 -7.941 5.52 1 96.06 301 GLY B O 1
ATOM 5023 N N . HIS B 1 302 ? -8.188 -8.438 3.758 1 96.94 302 HIS B N 1
ATOM 5024 C CA . HIS B 1 302 ? -8.797 -9.555 4.461 1 96.94 302 HIS B CA 1
ATOM 5025 C C . HIS B 1 302 ? -7.957 -10.82 4.328 1 96.94 302 HIS B C 1
ATOM 5027 O O . HIS B 1 302 ? -7.406 -11.094 3.258 1 96.94 302 HIS B O 1
ATOM 5033 N N . LEU B 1 303 ? -7.871 -11.484 5.395 1 98 303 LEU B N 1
ATOM 5034 C CA . LEU B 1 303 ? -7.223 -12.789 5.398 1 98 303 LEU B CA 1
ATOM 5035 C C . LEU B 1 303 ? -8.18 -13.875 5.867 1 98 303 LEU B C 1
ATOM 5037 O O . LEU B 1 303 ? -8.797 -13.758 6.93 1 98 303 LEU B O 1
ATOM 5041 N N . PHE B 1 304 ? -8.336 -14.891 5.078 1 98.56 304 PHE B N 1
ATOM 5042 C CA . PHE B 1 304 ? -9.18 -16.031 5.391 1 98.56 304 PHE B CA 1
ATOM 5043 C C . PHE B 1 304 ? -8.344 -17.297 5.551 1 98.56 304 PHE B C 1
ATOM 5045 O O . PHE B 1 304 ? -7.379 -17.516 4.812 1 98.56 304 PHE B O 1
ATOM 5052 N N . THR B 1 305 ? -8.758 -18.109 6.473 1 97.81 305 THR B N 1
ATOM 5053 C CA . THR B 1 305 ? -8.117 -19.406 6.617 1 97.81 305 THR B CA 1
ATOM 5054 C C . THR B 1 305 ? -9.164 -20.516 6.664 1 97.81 305 THR B C 1
ATOM 5056 O O . THR B 1 305 ? -10.305 -20.281 7.09 1 97.81 305 THR B O 1
ATOM 5059 N N . SER B 1 306 ? -8.836 -21.609 6.148 1 98.12 306 SER B N 1
ATOM 5060 C CA . SER B 1 306 ? -9.641 -22.828 6.211 1 98.12 306 SER B CA 1
ATOM 5061 C C . SER B 1 306 ? -8.844 -23.984 6.809 1 98.12 306 SER B C 1
ATOM 5063 O O . SER B 1 306 ? -7.648 -24.125 6.527 1 98.12 306 SER B O 1
ATOM 5065 N N . GLU B 1 307 ? -9.547 -24.844 7.578 1 96.75 307 GLU B N 1
ATOM 5066 C CA . GLU B 1 307 ? -8.922 -26.016 8.18 1 96.75 307 GLU B CA 1
ATOM 5067 C C . GLU B 1 307 ? -9.422 -27.312 7.523 1 96.75 307 GLU B C 1
ATOM 5069 O O . GLU B 1 307 ? -9.031 -28.406 7.922 1 96.75 307 GLU B O 1
ATOM 5074 N N . ASN B 1 308 ? -10.297 -27.141 6.559 1 97.75 308 ASN B N 1
ATOM 5075 C CA . ASN B 1 308 ? -10.953 -28.328 6.027 1 97.75 308 ASN B CA 1
ATOM 5076 C C . ASN B 1 308 ? -11.07 -28.281 4.508 1 97.75 308 ASN B C 1
ATOM 5078 O O . ASN B 1 308 ? -12.102 -28.656 3.943 1 97.75 308 ASN B O 1
ATOM 5082 N N . GLY B 1 309 ? -10.086 -27.75 3.895 1 97.06 309 GLY B N 1
ATOM 5083 C CA . GLY B 1 309 ? -9.992 -27.797 2.445 1 97.06 309 GLY B CA 1
ATOM 5084 C C . GLY B 1 309 ? -10.93 -26.828 1.746 1 97.06 309 GLY B C 1
ATOM 5085 O O . GLY B 1 309 ? -11.281 -27.031 0.583 1 97.06 309 GLY B O 1
ATOM 5086 N N . GLY B 1 310 ? -11.414 -25.781 2.445 1 97.75 310 GLY B N 1
ATOM 5087 C CA . GLY B 1 310 ? -12.242 -24.75 1.844 1 97.75 310 GLY B CA 1
ATOM 5088 C C . GLY B 1 310 ? -13.727 -24.984 2.068 1 97.75 310 GLY B C 1
ATOM 5089 O O . GLY B 1 310 ? -14.555 -24.172 1.644 1 97.75 310 GLY B O 1
ATOM 5090 N N . ASP B 1 311 ? -14.086 -26.047 2.758 1 97.12 311 ASP B N 1
ATOM 5091 C CA . ASP B 1 311 ? -15.492 -26.281 3.055 1 97.12 311 ASP B CA 1
ATOM 5092 C C . ASP B 1 311 ? -16.031 -25.25 4.047 1 97.12 311 ASP B C 1
ATOM 5094 O O . ASP B 1 311 ? -17.25 -25.047 4.137 1 97.12 311 ASP B O 1
ATOM 5098 N N . GLY B 1 312 ? -15.148 -24.719 4.785 1 97.38 312 GLY B N 1
ATOM 5099 C CA . GLY B 1 312 ? -15.391 -23.641 5.73 1 97.38 312 GLY B CA 1
ATOM 5100 C C . GLY B 1 312 ? -14.195 -22.734 5.922 1 97.38 312 GLY B C 1
ATOM 5101 O O . GLY B 1 312 ? -13.055 -23.188 5.898 1 97.38 312 GLY B O 1
ATOM 5102 N N . TRP B 1 313 ? -14.539 -21.453 6.152 1 98 313 TRP B N 1
ATOM 5103 C CA . TRP B 1 313 ? -13.484 -20.453 6.285 1 98 313 TRP B CA 1
ATOM 5104 C C . TRP B 1 313 ? -13.695 -19.609 7.531 1 98 313 TRP B C 1
ATOM 5106 O O . TRP B 1 313 ? -14.812 -19.516 8.047 1 98 313 TRP B O 1
ATOM 5116 N N . GLN B 1 314 ? -12.633 -19.062 7.98 1 97.06 314 GLN B N 1
ATOM 5117 C CA . GLN B 1 314 ? -12.648 -18.016 9.008 1 97.06 314 GLN B CA 1
ATOM 5118 C C . GLN B 1 314 ? -11.93 -16.766 8.523 1 97.06 314 GLN B C 1
ATOM 5120 O O . GLN B 1 314 ? -10.82 -16.844 8 1 97.06 314 GLN B O 1
ATOM 5125 N N . LYS B 1 315 ? -12.609 -15.641 8.609 1 97.31 315 LYS B N 1
ATOM 5126 C CA . LYS B 1 315 ? -11.906 -14.375 8.438 1 97.31 315 LYS B CA 1
ATOM 5127 C C . LYS B 1 315 ? -11.055 -14.055 9.656 1 97.31 315 LYS B C 1
ATOM 5129 O O . LYS B 1 315 ? -11.562 -13.992 10.781 1 97.31 315 LYS B O 1
ATOM 5134 N N . GLN B 1 316 ? -9.844 -13.906 9.492 1 96.06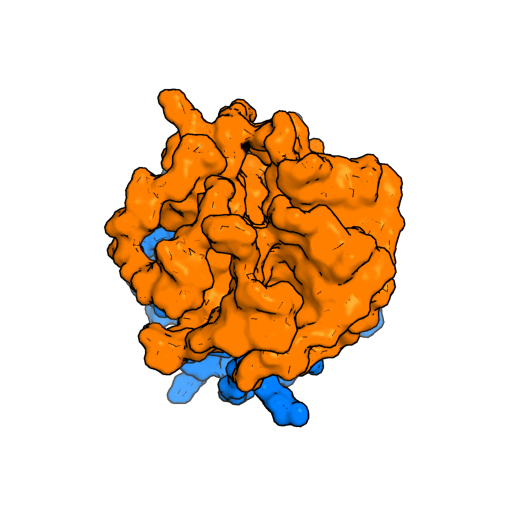 316 GLN B N 1
ATOM 5135 C CA . GLN B 1 316 ? -8.953 -13.562 10.594 1 96.06 316 GLN B CA 1
ATOM 5136 C C . GLN B 1 316 ? -9.266 -12.172 11.141 1 96.06 316 GLN B C 1
ATOM 5138 O O . GLN B 1 316 ? -9.719 -11.297 10.406 1 96.06 316 GLN B O 1
ATOM 5143 N N . TRP B 1 317 ? -8.922 -12.008 12.367 1 93.06 317 TRP B N 1
ATOM 5144 C CA . TRP B 1 317 ? -9.312 -10.789 13.078 1 93.06 317 TRP B CA 1
ATOM 5145 C C . TRP B 1 317 ? -8.539 -9.586 12.555 1 93.06 317 TRP B C 1
ATOM 5147 O O . TRP B 1 317 ? -9.078 -8.477 12.477 1 93.06 317 TRP B O 1
ATOM 5157 N N . ARG B 1 318 ? -7.32 -9.82 12.195 1 91 318 ARG B N 1
ATOM 5158 C CA . ARG B 1 318 ? -6.449 -8.711 11.828 1 91 318 ARG B CA 1
ATOM 5159 C C . ARG B 1 318 ? -6.723 -8.25 10.398 1 91 318 ARG B C 1
ATOM 5161 O O . ARG B 1 318 ? -6.949 -9.07 9.508 1 91 318 ARG B O 1
ATOM 5168 N N . GLU B 1 319 ? -6.621 -6.945 10.273 1 92.75 319 GLU B N 1
ATOM 5169 C CA . GLU B 1 319 ? -6.605 -6.344 8.938 1 92.75 319 GLU B CA 1
ATOM 5170 C C . GLU B 1 319 ? -5.176 -6.066 8.477 1 92.75 319 GLU B C 1
ATOM 5172 O O . GLU B 1 319 ? -4.285 -5.832 9.297 1 92.75 319 GLU B O 1
ATOM 5177 N N . PHE B 1 320 ? -5.031 -6.168 7.199 1 94.88 320 PHE B N 1
ATOM 5178 C CA . PHE B 1 320 ? -3.729 -5.898 6.598 1 94.88 320 PHE B CA 1
ATOM 5179 C C . PHE B 1 320 ? -3.828 -4.785 5.562 1 94.88 320 PHE B C 1
ATOM 5181 O O . PHE B 1 320 ? -4.926 -4.422 5.137 1 94.88 320 PHE B O 1
ATOM 5188 N N . SER B 1 321 ? -2.684 -4.23 5.305 1 93.25 321 SER B N 1
ATOM 5189 C CA . SER B 1 321 ? -2.605 -3.451 4.07 1 93.25 321 SER B CA 1
ATOM 5190 C C . SER B 1 321 ? -2.803 -4.336 2.846 1 93.25 321 SER B C 1
ATOM 5192 O O . SER B 1 321 ? -3.199 -5.496 2.967 1 93.25 321 SER B O 1
ATOM 5194 N N . GLU B 1 322 ? -2.605 -3.838 1.652 1 96.06 322 GLU B N 1
ATOM 5195 C CA . GLU B 1 322 ? -2.766 -4.641 0.443 1 96.06 322 GLU B CA 1
ATOM 5196 C C . GLU B 1 322 ? -1.956 -5.93 0.527 1 96.06 322 GLU B C 1
ATOM 5198 O O . GLU B 1 322 ? -0.73 -5.895 0.658 1 96.06 322 GLU B O 1
ATOM 5203 N N . ILE B 1 323 ? -2.664 -7.004 0.481 1 97.62 323 ILE B N 1
ATOM 5204 C CA . ILE B 1 323 ? -1.985 -8.297 0.47 1 97.62 323 ILE B CA 1
ATOM 5205 C C . ILE B 1 323 ? -1.577 -8.656 -0.957 1 97.62 323 ILE B C 1
ATOM 5207 O O . ILE B 1 323 ? -2.412 -8.664 -1.863 1 97.62 323 ILE B O 1
ATOM 5211 N N . ALA B 1 324 ? -0.306 -8.961 -1.09 1 97.81 324 ALA B N 1
ATOM 5212 C CA . ALA B 1 324 ? 0.216 -9.25 -2.422 1 97.81 324 ALA B CA 1
ATOM 5213 C C . ALA B 1 324 ? 0.555 -10.727 -2.57 1 97.81 324 ALA B C 1
ATOM 5215 O O . ALA B 1 324 ? 0.628 -11.242 -3.688 1 97.81 324 ALA B O 1
ATOM 5216 N N . ASP B 1 325 ? 0.828 -11.359 -1.5 1 98.75 325 ASP B N 1
ATOM 5217 C CA . ASP B 1 325 ? 1.1 -12.797 -1.503 1 98.75 325 ASP B CA 1
ATOM 5218 C C . ASP B 1 325 ? 0.991 -13.375 -0.095 1 98.75 325 ASP B C 1
ATOM 5220 O O . ASP B 1 325 ? 1.041 -12.641 0.892 1 98.75 325 ASP B O 1
ATOM 5224 N N . VAL B 1 326 ? 0.767 -14.641 0.015 1 98.88 326 VAL B N 1
ATOM 5225 C CA . VAL B 1 326 ? 0.751 -15.367 1.279 1 98.88 326 VAL B CA 1
ATOM 5226 C C . VAL B 1 326 ? 1.557 -16.656 1.143 1 98.88 326 VAL B C 1
ATOM 5228 O O . VAL B 1 326 ? 1.65 -17.219 0.052 1 98.88 326 VAL B O 1
ATOM 5231 N N . LEU B 1 327 ? 2.125 -17.062 2.221 1 98.62 327 LEU B N 1
ATOM 5232 C CA . LEU B 1 327 ? 2.912 -18.297 2.268 1 98.62 327 LEU B CA 1
ATOM 5233 C C . LEU B 1 327 ? 2.742 -19 3.611 1 98.62 327 LEU B C 1
ATOM 5235 O O . LEU B 1 327 ? 2.688 -18.344 4.656 1 98.62 327 LEU B O 1
ATOM 5239 N N . TRP B 1 328 ? 2.58 -20.281 3.576 1 98.06 328 TRP B N 1
ATOM 5240 C CA . TRP B 1 328 ? 2.566 -21.125 4.762 1 98.06 328 TRP B CA 1
ATOM 5241 C C . TRP B 1 328 ? 3.779 -22.062 4.785 1 98.06 328 TRP B C 1
ATOM 5243 O O . TRP B 1 328 ? 3.941 -22.906 3.896 1 98.06 328 TRP B O 1
ATOM 5253 N N . THR B 1 329 ? 4.66 -21.891 5.746 1 97.94 329 THR B N 1
ATOM 5254 C CA . THR B 1 329 ? 5.805 -22.781 5.895 1 97.94 329 THR B CA 1
ATOM 5255 C C . THR B 1 329 ? 5.645 -23.688 7.121 1 97.94 329 THR B C 1
ATOM 5257 O O . THR B 1 329 ? 5.102 -23.25 8.141 1 97.94 329 THR B O 1
ATOM 5260 N N . PRO B 1 330 ? 6.137 -24.938 7.043 1 96.06 330 PRO B N 1
ATOM 5261 C CA . PRO B 1 330 ? 6.055 -25.797 8.219 1 96.06 330 PRO B CA 1
ATOM 5262 C C . PRO B 1 330 ? 7.031 -25.406 9.32 1 96.06 330 PRO B C 1
ATOM 5264 O O . PRO B 1 330 ? 6.918 -25.875 10.453 1 96.06 330 PRO B O 1
ATOM 5267 N N . ALA B 1 331 ? 8 -24.578 8.992 1 97.31 331 ALA B N 1
ATOM 5268 C CA . ALA B 1 331 ? 8.906 -24.078 10.023 1 97.31 331 ALA B CA 1
ATOM 5269 C C . ALA B 1 331 ? 8.188 -23.156 11 1 97.31 331 ALA B C 1
ATOM 5271 O O . ALA B 1 331 ? 7.336 -22.359 10.594 1 97.31 331 ALA B O 1
ATOM 5272 N N . VAL B 1 332 ? 8.586 -23.297 12.258 1 96.38 332 VAL B N 1
ATOM 5273 C CA . VAL B 1 332 ? 7.961 -22.469 13.281 1 96.38 332 VAL B CA 1
ATOM 5274 C C . VAL B 1 332 ? 8.898 -21.328 13.664 1 96.38 332 VAL B C 1
ATOM 5276 O O . VAL B 1 332 ? 9.984 -21.547 14.195 1 96.38 332 VAL B O 1
ATOM 5279 N N . ALA B 1 333 ? 8.438 -20.141 13.375 1 94.94 333 ALA B N 1
ATOM 5280 C CA . ALA B 1 333 ? 9.234 -18.953 13.68 1 94.94 333 ALA B CA 1
ATOM 5281 C C . ALA B 1 333 ? 9.312 -18.719 15.18 1 94.94 333 ALA B C 1
ATOM 5283 O O . ALA B 1 333 ? 8.32 -18.891 15.898 1 94.94 333 ALA B O 1
ATOM 5284 N N . GLN B 1 334 ? 10.469 -18.312 15.625 1 90.69 334 GLN B N 1
ATOM 5285 C CA . GLN B 1 334 ? 10.625 -17.781 16.969 1 90.69 334 GLN B CA 1
ATOM 5286 C C . GLN B 1 334 ? 10.461 -16.266 16.969 1 90.69 334 GLN B C 1
ATOM 5288 O O . GLN B 1 334 ? 11.375 -15.531 16.578 1 90.69 334 GLN B O 1
ATOM 5293 N N . ILE B 1 335 ? 9.289 -15.891 17.359 1 88 335 ILE B N 1
ATOM 5294 C CA . ILE B 1 335 ? 9.008 -14.461 17.234 1 88 335 ILE B CA 1
ATOM 5295 C C . ILE B 1 335 ? 9.016 -13.805 18.609 1 88 335 ILE B C 1
ATOM 5297 O O . ILE B 1 335 ? 8.328 -14.258 19.531 1 88 335 ILE B O 1
ATOM 5301 N N . LYS B 1 336 ? 9.938 -12.852 18.719 1 75.44 336 LYS B N 1
ATOM 5302 C CA . LYS B 1 336 ? 9.922 -11.992 19.891 1 75.44 336 LYS B CA 1
ATOM 5303 C C . LYS B 1 336 ? 9.203 -10.68 19.625 1 75.44 336 LYS B C 1
ATOM 5305 O O . LYS B 1 336 ? 9.367 -10.094 18.547 1 75.44 336 LYS B O 1
ATOM 5310 N N . ALA B 1 337 ? 8.211 -10.445 20.453 1 63.72 337 ALA B N 1
ATOM 5311 C CA . ALA B 1 337 ? 7.441 -9.219 20.281 1 63.72 337 ALA B CA 1
ATOM 5312 C C . ALA B 1 337 ? 8.367 -8.016 20.078 1 63.72 337 ALA B C 1
ATOM 5314 O O . ALA B 1 337 ? 9.359 -7.863 20.797 1 63.72 337 ALA B O 1
ATOM 5315 N N . GLY B 1 338 ? 8.438 -7.5 18.906 1 57.69 338 GLY B N 1
ATOM 5316 C CA . GLY B 1 338 ? 9.281 -6.359 18.594 1 57.69 338 GLY B CA 1
ATOM 5317 C C . GLY B 1 338 ? 8.945 -5.125 19.406 1 57.69 338 GLY B C 1
ATOM 5318 O O . GLY B 1 338 ? 7.996 -5.133 20.203 1 57.69 338 GLY B O 1
ATOM 5319 N N . HIS B 1 339 ? 9.828 -4.121 19.188 1 49.09 339 HIS B N 1
ATOM 5320 C CA . HIS B 1 339 ? 9.828 -2.826 19.859 1 49.09 339 HIS B CA 1
ATOM 5321 C C . HIS B 1 339 ? 8.516 -2.084 19.625 1 49.09 339 HIS B C 1
ATOM 5323 O O . HIS B 1 339 ? 7.953 -2.15 18.531 1 49.09 339 HIS B O 1
ATOM 5329 N N . GLN B 1 340 ? 7.809 -2.059 20.625 1 47.47 340 GLN B N 1
ATOM 5330 C CA . GLN B 1 340 ? 6.82 -0.987 20.625 1 47.47 340 GLN B CA 1
ATOM 5331 C C . GLN B 1 340 ? 7.48 0.372 20.406 1 47.47 340 GLN B C 1
ATOM 5333 O O . GLN B 1 340 ? 8.625 0.581 20.797 1 47.47 340 GLN B O 1
ATOM 5338 N N . SER B 1 341 ? 7.32 1.067 19.328 1 42.03 341 SER B N 1
ATOM 5339 C CA . SER B 1 341 ? 7.855 2.391 19.031 1 42.03 341 SER B CA 1
ATOM 5340 C C . SER B 1 341 ? 8.172 3.158 20.312 1 42.03 341 SER B C 1
ATOM 5342 O O . SER B 1 341 ? 7.309 3.857 20.844 1 42.03 341 SER B O 1
ATOM 5344 N N . ILE B 1 342 ? 8.797 2.453 21.297 1 42.81 342 ILE B N 1
ATOM 5345 C CA . ILE B 1 342 ? 9.133 3.271 22.469 1 42.81 342 ILE B CA 1
ATOM 5346 C C . ILE B 1 342 ? 10.508 3.902 22.281 1 42.81 342 ILE B C 1
ATOM 5348 O O . ILE B 1 342 ? 11.477 3.209 21.953 1 42.81 342 ILE B O 1
ATOM 5352 N N . VAL B 1 343 ? 10.555 5.195 21.797 1 35.38 343 VAL B N 1
ATOM 5353 C CA . VAL B 1 343 ? 11.812 5.938 21.812 1 35.38 343 VAL B CA 1
ATOM 5354 C C . VAL B 1 343 ? 12.453 5.848 23.188 1 35.38 343 VAL B C 1
ATOM 5356 O O . VAL B 1 343 ? 11.844 6.238 24.188 1 35.38 343 VAL B O 1
ATOM 5359 N N . LYS B 1 344 ? 13.57 5.102 23.203 1 38.75 344 LYS B N 1
ATOM 5360 C CA . LYS B 1 344 ? 14.328 5.113 24.438 1 38.75 344 LYS B CA 1
ATOM 5361 C C . LYS B 1 344 ? 14.961 6.48 24.688 1 38.75 344 LYS B C 1
ATOM 5363 O O . LYS B 1 344 ? 15.562 7.059 23.781 1 38.75 344 LYS B O 1
ATOM 5368 N N . GLN B 1 345 ? 14.477 7.25 25.641 1 27.72 345 GLN B N 1
ATOM 5369 C CA . GLN B 1 345 ? 15.102 8.492 26.094 1 27.72 345 GLN B CA 1
ATOM 5370 C C . GLN B 1 345 ? 16.594 8.289 26.391 1 27.72 345 GLN B C 1
ATOM 5372 O O . GLN B 1 345 ? 16.953 7.395 27.156 1 27.72 345 GLN B O 1
ATOM 5377 N N . HIS B 1 346 ? 17.406 8.305 25.328 1 29.67 346 HIS B N 1
ATOM 5378 C CA . HIS B 1 346 ? 18.797 8.359 25.75 1 29.67 346 HIS B CA 1
ATOM 5379 C C . HIS B 1 346 ? 19.062 9.594 26.609 1 29.67 346 HIS B C 1
ATOM 5381 O O . HIS B 1 346 ? 18.516 10.664 26.359 1 29.67 346 HIS B O 1
#

Radius of gyration: 25.46 Å; Cα contacts (8 Å, |Δi|>4): 2179; chains: 2; bounding box: 50×79×62 Å

InterPro domains:
  IPR015943 WD40/YVTN repeat-like-containing domain superfamily [G3DSA:2.130.10.10] (1-127)
  IPR015943 WD40/YVTN repeat-like-containing domain superfamily [G3DSA:2.130.10.10] (128-329)
  IPR031778 Sortilin, N-terminal [PF15902] (61-174)
  IPR052025 Xyloglucan-specific glycosyl hydrolase [PTHR43739] (83-330)

pLDDT: mean 94.45, std 9.98, range [27.44, 98.94]

Organism: NCBI:txid2813360

Sequence (692 aa):
MSNGTLLVATVGQAIIRSADDGKTWHRLGLGQDLEFDAITRSLSLHPGTPEVIYAGTDIGLCVSHDTGGRWQQVDSPFNGQTVWKVAVDPQDARRIFVGTGAPSRAVLWRTLDGGTSWDRAPVEIPEFCDGVSRPRLLAFAYDPCDRNQLWFGLEEGGLFHSRDGGDSWTRVDDRLLWDFNSDVHNILVLPNHGQKVIVVVCVNAVYRSLDEGLTWTGIIGREAFGLYYLRAMNAPLGSEDTLYLSISDGTPGTTSKVLVSRDAALTWEVLPLPQQPNSCVWALAFNPANPRQIVAGTKYGHLFTSENGGDGWQKQWREFSEIADVLWTPAVAQIKAGHQSIVKQHMSNGTLLVATVGQAIIRSADDGKTWHRLGLGQDLEFDAITRSLSLHPGTPEVIYAGTDIGLCVSHDTGGRWQQVDSPFNGQTVWKVAVDPQDARRIFVGTGAPSRAVLWRTLDGGTSWDRAPVEIPEFCDGVSRPRLLAFAYDPCDRNQLWFGLEEGGLFHSRDGGDSWTRVDDRLLWDFNSDVHNILVLPNHGQKVIVVVCVNAVYRSLDEGLTWTGIIGREAFGLYYLRAMNAPLGSEDTLYLSISDGTPGTTSKVLVSRDAALTWEVLPLPQQPNSCVWALAFNPANPRQIVAGTKYGHLFTSENGGDGWQKQWREFSEIADVLWTPAVAQIKAGHQSIVKQH

Solvent-accessible surface area (backbone atoms only — not comparable to full-atom values): 34102 Å² total; per-residue (Å²): 132,64,86,8,21,42,38,38,23,13,46,50,42,14,48,35,36,18,44,55,84,65,76,49,75,42,69,45,53,78,90,51,70,56,48,40,56,30,41,20,33,20,65,28,59,36,62,88,42,55,30,28,36,36,33,8,18,51,60,11,45,30,38,15,75,55,52,69,63,52,44,40,70,51,73,56,97,49,58,61,30,27,19,37,24,38,44,46,34,77,89,39,66,32,34,34,40,37,18,18,4,56,96,33,68,45,46,47,35,36,19,74,62,59,52,78,50,78,43,73,46,72,68,90,59,68,66,59,34,91,67,71,40,36,24,31,24,55,18,60,30,66,33,85,87,40,80,31,35,36,38,38,21,15,38,54,66,22,29,34,42,18,77,60,58,55,72,45,65,42,81,52,27,83,58,48,91,56,85,44,41,32,24,19,37,25,45,47,47,32,50,33,91,92,47,48,38,40,37,41,28,17,40,45,33,42,35,35,16,72,60,86,67,70,52,66,48,69,52,48,30,43,82,74,70,73,27,34,32,31,41,21,61,41,59,42,85,86,40,45,28,45,36,38,37,22,38,7,72,31,89,56,44,61,30,43,47,44,31,39,16,80,58,56,70,72,52,76,43,79,44,56,63,80,61,81,38,74,12,16,45,41,22,48,32,37,29,74,88,42,58,33,28,34,41,38,26,14,32,52,12,50,36,33,37,19,77,58,60,44,73,41,50,43,75,50,87,63,75,36,43,24,26,41,24,48,43,41,33,66,38,68,43,86,82,69,88,63,82,65,81,61,63,73,82,122,132,62,86,8,22,42,37,38,23,12,47,51,42,14,48,34,36,19,42,54,85,66,76,51,77,42,70,45,53,78,89,50,71,55,49,41,57,31,41,20,34,20,65,29,59,37,63,88,43,54,31,28,36,36,33,8,18,51,59,12,44,29,38,14,74,53,50,68,62,52,44,39,68,50,73,56,97,50,58,61,30,23,20,37,23,40,44,46,33,77,89,38,68,31,33,35,39,38,19,19,4,55,95,33,68,45,45,50,35,38,19,75,62,57,53,78,49,75,43,72,46,74,68,90,61,67,66,59,34,93,66,70,41,36,24,30,25,53,19,59,29,66,32,84,86,40,80,31,36,36,38,38,21,15,38,53,65,22,31,34,41,17,76,61,58,55,70,45,65,42,81,52,28,84,58,49,89,55,88,47,40,32,24,19,37,26,44,46,46,32,50,33,92,94,46,48,38,39,37,41,26,16,40,44,32,41,34,36,17,74,61,88,66,69,50,65,49,70,50,49,31,43,82,75,71,71,28,32,31,32,42,21,61,42,58,44,87,85,40,44,26,44,38,36,36,22,37,8,72,31,86,56,44,60,29,44,47,45,30,38,15,77,57,56,71,71,52,76,42,81,43,56,63,80,60,80,38,73,12,15,45,43,21,48,33,37,30,77,87,42,60,32,28,34,42,37,26,13,33,53,11,50,35,34,38,19,79,58,61,45,73,39,50,42,75,50,88,63,75,37,45,24,28,41,23,48,44,44,33,67,38,68,44,85,80,69,86,63,81,65,81,63,61,73,80,123

Nearest PDB structures (foldseek):
  8j07-assembly1_s1  TM=6.758E-01  e=9.549E-08  Homo sapiens
  8j07-assembly1_q1  TM=6.607E-01  e=1.385E-06  Homo sapiens
  6qts-assembly1_A  TM=6.297E-01  e=7.655E-05  Arabidopsis thaliana
  4a2l-assembly3_F  TM=4.025E-01  e=1.060E-06  Bacteroides thetaiotaomicron VPI-5482
  9fd2-assembly1_a  TM=5.186E-01  e=4.483E-05  Homo sapiens